Protein AF-A0A1Q6WAI5-F1 (afdb_monomer)

Sequence (548 aa):
MLIIVPPGATAPAGFAQQLATWRQSGEVSSALLLDQNQKNDPGFASLALLEFPSEGFYERWNRDEAPKLGAPLLVKRADVLTHDEVYPRDSNKSVFLVNTYKLLVPPQRYDEFVRGYILPNLLDQKAAHLLLRHTLYLERGPSDEAEAVLVMEYRDSVAFSRRDAVRDAPVRKLLASDQAWKKWDQTQDSIRKGLTRTLAAYIELPAPQLPDLPQYVPEYRVVGGLRILGSELKNAVEQLALGFQKFQPDAKVATSNIPSSEGGIAGLYYHLSDVAPMGDDAKITDMMPFHDSFGYLPTEISVATGGYEKRGSLWAFAVVVSKDNPLNEISVDELERIFGAERSGGWQLANNDYLFTSRYARGPEMSIRKWGQLGLHGKFTDKEIKTFGYSAPGFAIYIERNWFHWSKKWNPNFQEYVEEKQATPDAAGAAVASDHALETIGKDRYAIGLAALMHVKDHPDLKVLAISRHKGEPAVALTPANVANRTYPLIRDAYFYVNKEPGRPLDPRAREFMRFVLSREGQEIIARMGYYYPLPADYLREQLKKLD

Mean predicted aligned error: 6.42 Å

Radius of gyration: 25.38 Å; Cα contacts (8 Å, |Δi|>4): 1166; chains: 1; bounding box: 69×51×72 Å

pLDDT: mean 91.73, std 6.32, range [63.16, 98.69]

Secondary structure (DSSP, 8-state):
-EEEEPTT--PPTTHHHHHHHHHHHTSSSEEEEEEE--SS--S-SEEEEEE-SSHHHHHHHHHHTGGG--SS-EEE-EEEEEEEE-SS--TTT-EEEEEEEEESS-HHHHHHHIIIIIHHHHHHHHHTT-EEEEEEEEE-S-TTT-EEEEEEEESSHHHHHHHHHHHHHHHHHHHHH-HHHHHHHHHHHHHEEEEEEEEEEE-PPPPPP-TTSPPP--SS---EEEEE-SB-TTTHHHHHHHHHHHH-TTEEEEE--BSSSTTHHHHHHTTS-SBEEESSPPPHHHHHHHHHHHSS--EEEEEEEPPSS-TTS-PPEEEEEETTS---EEEHHHHHHHHB--BS-EEEEETTEEEEEGGG-B-GGG---BGGGGT--GGGTT-B-EEEEE--HHHHHHHHHHTSTT---B-TTPEEEB-GGGS-SSHHHHTTBHHHHHHHHHH-TTEEEEEEHHHHTT-TTEEEPEEESSTTSPPB---HHHHHTT-STT--EEEEEE---TTSPPPHHHHHHHHHHTSHHHHHHHHHHSSSBPPPHHHHHHHHHTT-

Solvent-accessible surface area (backbone atoms only — not comparable to full-atom values): 28713 Å² total; per-residue (Å²): 56,38,39,34,25,42,56,92,52,74,75,46,89,61,47,54,54,51,52,29,49,35,40,72,55,42,59,20,60,41,73,48,41,33,35,53,73,60,94,68,77,47,65,33,31,32,41,36,42,40,40,53,71,34,70,71,41,44,54,49,40,57,70,72,46,52,78,68,59,62,68,85,61,48,78,43,53,43,46,77,80,47,73,53,73,56,78,75,74,57,59,87,54,26,37,32,43,39,38,34,27,39,42,65,44,54,68,70,62,46,50,53,45,37,65,60,47,52,46,59,55,54,51,52,36,34,74,68,70,25,40,36,32,40,38,33,34,36,40,70,65,62,63,87,74,25,40,33,40,40,40,35,33,17,54,22,68,67,36,52,72,43,43,62,76,62,44,51,56,59,49,54,48,42,58,72,75,30,73,67,41,36,53,45,68,77,43,43,78,67,43,33,42,84,72,35,64,25,44,26,37,59,50,84,54,59,53,71,88,54,85,83,37,57,71,68,68,90,88,62,90,43,70,45,83,44,34,35,25,19,16,18,59,88,36,41,49,60,52,47,49,58,56,47,34,75,80,31,73,57,38,44,71,46,75,61,69,32,88,49,36,79,64,6,57,52,22,47,69,70,67,68,21,51,34,18,31,21,62,40,73,83,46,70,79,56,40,46,62,35,22,78,73,70,78,37,47,64,44,80,30,68,63,28,31,22,14,56,50,49,87,94,35,41,44,28,64,32,43,34,29,6,62,81,31,88,75,60,60,50,20,49,61,55,48,39,21,44,52,33,41,58,38,79,27,20,48,40,85,52,96,62,40,80,44,80,36,59,88,57,40,37,59,68,89,69,46,46,53,34,38,32,81,77,71,38,64,77,93,33,32,85,32,58,56,44,38,37,33,51,55,50,66,60,53,43,48,47,46,22,51,76,61,40,28,63,35,88,49,52,25,91,70,57,42,66,24,35,52,62,92,76,31,55,101,45,76,72,20,52,70,32,10,40,68,52,52,52,52,50,30,28,76,28,54,51,26,40,33,45,40,62,44,64,58,51,63,80,39,85,44,44,39,72,39,18,33,10,66,44,81,92,49,78,58,31,55,88,42,45,58,30,42,49,72,60,68,24,71,52,60,39,52,28,30,36,33,32,76,43,57,88,98,46,75,36,55,64,59,46,43,45,52,50,48,37,46,71,12,30,65,26,27,30,50,40,37,56,66,58,45,32,28,39,59,52,56,71,59,43,53,57,41,56,58,72,55,98

Foldseek 3Di:
DKKFAAPPGDFDVCNLVVQLVCLQQLLFLDWWKWAFDDDDDARGRIMIDTHHLFPVSVVCCVVPPVVVRDDDIDDFDWDWLDKDFDDDADLQQKKKKKWKKQFLDAPVVVSVLCVLAVVVLQVQLVVVVFWGIWIWIWTPDPNRGIMIMIITITRHPVSVVCSVVSSVVVVVVCCVPPPSNVVSVVCVVNGIDTDRITIIGTDQRAFDDPPLFFAADFPDAAAEEAEEEFACQNVLVVLLVVLLCVVRVRYDYDYPNDNARPCQLVCFLVVVHQKRWHQFDQAPVSQVSVCVSFVAGWQKFFLFWWAPFDDSTQHFKFKKAFPPAPAAADELLLVLLAWFDFDQFAWDCDPRDTDTDSPLGDDRVSHDFFVLVVVDDDPRNGDGAQEEEEVDPRVLRVCCVPRVNVDPGTDPNYHYAHDLVPFDPDPVSVCRHPQNVLVVRLVDNRYIYTDRSNNNSVRPRMDTHFYDNDPPDDGHDSGRNCSLQVVRPRIGGTIMTGDDDPPDARDSNSLSSVSSSLGPSVQSSVVSSSRGHGDDNVSSVVSNVSRD

Structure (mmCIF, N/CA/C/O backbone):
data_AF-A0A1Q6WAI5-F1
#
_entry.id   AF-A0A1Q6WAI5-F1
#
loop_
_atom_site.group_PDB
_atom_site.id
_atom_site.type_symbol
_atom_site.label_atom_id
_atom_site.label_alt_id
_atom_site.label_comp_id
_atom_site.label_asym_id
_atom_site.label_entity_id
_atom_site.label_seq_id
_atom_site.pdbx_PDB_ins_code
_atom_site.Cartn_x
_atom_site.Cartn_y
_atom_site.Cartn_z
_atom_site.occupancy
_atom_site.B_iso_or_equiv
_atom_site.auth_seq_id
_atom_site.auth_comp_id
_atom_site.auth_asym_id
_atom_site.auth_atom_id
_atom_site.pdbx_PDB_model_num
ATOM 1 N N . MET A 1 1 ? 0.316 -5.853 18.739 1.00 91.25 1 MET A N 1
ATOM 2 C CA . MET A 1 1 ? 0.586 -7.063 19.552 1.00 91.25 1 MET A CA 1
ATOM 3 C C . MET A 1 1 ? 2.086 -7.237 19.692 1.00 91.25 1 MET A C 1
ATOM 5 O O . MET A 1 1 ? 2.794 -7.041 18.710 1.00 91.25 1 MET A O 1
ATOM 9 N N . LEU A 1 2 ? 2.556 -7.594 20.884 1.00 93.69 2 LEU A N 1
ATOM 10 C CA . LEU A 1 2 ? 3.959 -7.864 21.191 1.00 93.69 2 LEU A CA 1
ATOM 11 C C . LEU A 1 2 ? 4.091 -9.350 21.545 1.00 93.69 2 LEU A C 1
ATOM 13 O O . LEU A 1 2 ? 3.372 -9.833 22.416 1.00 93.69 2 LEU A O 1
ATOM 17 N N . ILE A 1 3 ? 4.990 -10.070 20.883 1.00 94.38 3 ILE A N 1
ATOM 18 C CA . ILE A 1 3 ? 5.384 -11.429 21.264 1.00 94.38 3 ILE A CA 1
ATOM 19 C C . ILE A 1 3 ? 6.831 -11.349 21.728 1.00 94.38 3 ILE A C 1
ATOM 21 O O . ILE A 1 3 ? 7.729 -11.061 20.935 1.00 94.38 3 ILE A O 1
ATOM 25 N N . ILE A 1 4 ? 7.047 -11.577 23.016 1.00 94.44 4 ILE A N 1
ATOM 26 C CA . ILE A 1 4 ? 8.343 -11.423 23.669 1.00 94.44 4 ILE A CA 1
ATOM 27 C C . ILE A 1 4 ? 8.872 -12.811 24.012 1.00 94.44 4 ILE A C 1
ATOM 29 O O . ILE A 1 4 ? 8.243 -13.552 24.771 1.00 94.44 4 ILE A O 1
ATOM 33 N N . VAL A 1 5 ? 10.046 -13.143 23.481 1.00 94.56 5 VAL A N 1
ATOM 34 C CA . VAL A 1 5 ? 10.869 -14.250 23.973 1.00 94.56 5 VAL A CA 1
ATOM 35 C C . VAL A 1 5 ? 11.687 -13.696 25.146 1.00 94.56 5 VAL A C 1
ATOM 37 O O . VAL A 1 5 ? 12.489 -12.781 24.929 1.00 94.56 5 VAL A O 1
ATOM 40 N N . PRO A 1 6 ? 11.499 -14.187 26.385 1.00 94.25 6 PRO A N 1
ATOM 41 C CA . PRO A 1 6 ? 12.184 -13.645 27.554 1.00 94.25 6 PRO A CA 1
ATOM 42 C C . PRO A 1 6 ? 13.715 -13.722 27.446 1.00 94.25 6 PRO A C 1
ATOM 44 O O . PRO A 1 6 ? 14.243 -14.579 26.732 1.00 94.25 6 PRO A O 1
ATOM 47 N N . PRO A 1 7 ? 14.453 -12.870 28.177 1.00 92.81 7 PRO A N 1
ATOM 48 C CA . PRO A 1 7 ? 15.909 -12.962 28.260 1.00 92.81 7 PRO A CA 1
ATOM 49 C C . PRO A 1 7 ? 16.371 -14.373 28.645 1.00 92.81 7 PRO A C 1
ATOM 51 O O . PRO A 1 7 ? 15.817 -14.994 29.550 1.00 92.81 7 PRO A O 1
ATOM 54 N N . GLY A 1 8 ? 17.385 -14.890 27.947 1.00 88.69 8 GLY A N 1
ATOM 55 C CA . GLY A 1 8 ? 17.926 -16.235 28.178 1.00 88.69 8 GLY A CA 1
ATOM 56 C C . GLY A 1 8 ? 17.095 -17.389 27.600 1.00 88.69 8 GLY A C 1
ATOM 57 O O . GLY A 1 8 ? 17.577 -18.520 27.593 1.00 88.69 8 GLY A O 1
ATOM 58 N N . ALA A 1 9 ? 15.890 -17.134 27.078 1.00 91.69 9 ALA A N 1
ATOM 59 C CA . ALA A 1 9 ? 15.123 -18.123 26.325 1.00 91.69 9 ALA A CA 1
ATOM 60 C C . ALA A 1 9 ? 15.520 -18.127 24.837 1.00 91.69 9 ALA A C 1
ATOM 62 O O . ALA A 1 9 ? 16.126 -17.187 24.327 1.00 91.69 9 ALA A O 1
ATOM 63 N N . THR A 1 10 ? 15.179 -19.208 24.133 1.00 87.75 10 THR A N 1
ATOM 64 C CA . THR A 1 10 ? 15.375 -19.329 22.679 1.00 87.75 10 THR A CA 1
ATOM 65 C C . THR A 1 10 ? 14.034 -19.179 21.975 1.00 87.75 10 THR A C 1
ATOM 67 O O . THR A 1 10 ? 13.027 -19.714 22.444 1.00 87.75 10 THR A O 1
ATOM 70 N N . ALA A 1 11 ? 14.020 -18.460 20.852 1.00 87.25 11 ALA A N 1
ATOM 71 C CA . ALA A 1 11 ? 12.831 -18.357 20.020 1.00 87.25 11 ALA A CA 1
ATOM 72 C C . ALA A 1 11 ? 12.383 -19.748 19.519 1.00 87.25 11 ALA A C 1
ATOM 74 O O . ALA A 1 11 ? 13.224 -20.628 19.309 1.00 87.25 11 ALA A O 1
ATOM 75 N N . PRO A 1 12 ? 11.077 -19.964 19.293 1.00 86.81 12 PRO A N 1
ATOM 76 C CA . PRO A 1 12 ? 10.577 -21.231 18.771 1.00 86.81 12 PRO A CA 1
ATOM 77 C C . PRO A 1 12 ? 11.221 -21.580 17.422 1.00 86.81 12 PRO A C 1
ATOM 79 O O . PRO A 1 12 ? 11.483 -20.704 16.591 1.00 86.81 12 PRO A O 1
ATOM 82 N N . ALA A 1 13 ? 11.446 -22.869 17.165 1.00 85.88 13 ALA A N 1
ATOM 83 C CA . ALA A 1 13 ? 11.938 -23.312 15.864 1.00 85.88 13 ALA A CA 1
ATOM 84 C C . ALA A 1 13 ? 10.957 -22.890 14.757 1.00 85.88 13 ALA A C 1
ATOM 86 O O . ALA A 1 13 ? 9.752 -23.105 14.867 1.00 85.88 13 ALA A O 1
ATOM 87 N N . GLY A 1 14 ? 11.469 -22.267 13.693 1.00 88.00 14 GLY A N 1
ATOM 88 C CA . GLY A 1 14 ? 10.634 -21.768 12.599 1.00 88.00 14 GLY A CA 1
ATOM 89 C C . GLY A 1 14 ? 9.822 -20.508 12.927 1.00 88.00 14 GLY A C 1
ATOM 90 O O . GLY A 1 14 ? 8.975 -20.135 12.120 1.00 88.00 14 GLY A O 1
ATOM 91 N N . PHE A 1 15 ? 10.080 -19.815 14.044 1.00 90.25 15 PHE A N 1
ATOM 92 C CA . PHE A 1 15 ? 9.317 -18.621 14.433 1.00 90.25 15 PHE A CA 1
ATOM 93 C C . PHE A 1 15 ? 9.274 -17.556 13.327 1.00 90.25 15 PHE A C 1
ATOM 95 O O . PHE A 1 15 ? 8.195 -17.122 12.933 1.00 90.25 15 PHE A O 1
ATOM 102 N N . ALA A 1 16 ? 10.419 -17.215 12.725 1.00 91.62 16 ALA A N 1
ATOM 103 C CA . ALA A 1 16 ? 10.467 -16.286 11.592 1.00 91.62 16 ALA A CA 1
ATOM 104 C C . ALA A 1 16 ? 9.641 -16.773 10.381 1.00 91.62 16 ALA A C 1
ATOM 106 O O . ALA A 1 16 ? 8.961 -15.975 9.737 1.00 91.62 16 ALA A O 1
ATOM 107 N N . GLN A 1 17 ? 9.643 -18.081 10.096 1.00 90.62 17 GLN A N 1
ATOM 108 C CA . GLN A 1 17 ? 8.843 -18.674 9.019 1.00 90.62 17 GLN A CA 1
ATOM 109 C C . GLN A 1 17 ? 7.342 -18.573 9.304 1.00 90.62 17 GLN A C 1
ATOM 111 O O . GLN A 1 17 ? 6.557 -18.275 8.401 1.00 90.62 17 GLN A O 1
ATOM 116 N N . GLN A 1 18 ? 6.933 -18.775 10.555 1.00 90.88 18 GLN A N 1
ATOM 117 C CA . GLN A 1 18 ? 5.540 -18.632 10.966 1.00 90.88 18 GLN A CA 1
ATOM 118 C C . GLN A 1 18 ? 5.070 -17.177 10.851 1.00 90.88 18 GLN A C 1
ATOM 120 O O . GLN A 1 18 ? 4.032 -16.919 10.243 1.00 90.88 18 GLN A O 1
ATOM 125 N N . LEU A 1 19 ? 5.873 -16.215 11.324 1.00 91.50 19 LEU A N 1
ATOM 126 C CA . LEU A 1 19 ? 5.584 -14.785 11.159 1.00 91.50 19 LEU A CA 1
ATOM 127 C C . LEU A 1 19 ? 5.467 -14.390 9.681 1.00 91.50 19 LEU A C 1
ATOM 129 O O . LEU A 1 19 ? 4.559 -13.648 9.301 1.00 91.50 19 LEU A O 1
ATOM 133 N N . ALA A 1 20 ? 6.366 -14.903 8.837 1.00 87.94 20 ALA A N 1
ATOM 134 C CA . ALA A 1 20 ? 6.307 -14.692 7.397 1.00 87.94 20 ALA A CA 1
ATOM 135 C C . ALA A 1 20 ? 5.006 -15.245 6.799 1.00 87.94 20 ALA A C 1
ATOM 137 O O . ALA A 1 20 ? 4.359 -14.551 6.018 1.00 87.94 20 ALA A O 1
ATOM 138 N N . THR A 1 21 ? 4.594 -16.444 7.215 1.00 86.50 21 THR A N 1
ATOM 139 C CA . THR A 1 21 ? 3.371 -17.114 6.745 1.00 86.50 21 THR A CA 1
ATOM 140 C C . THR A 1 21 ? 2.116 -16.320 7.110 1.00 86.50 21 THR A C 1
ATOM 142 O O . THR A 1 21 ? 1.260 -16.083 6.254 1.00 86.50 21 THR A O 1
ATOM 145 N N . TRP A 1 22 ? 2.011 -15.831 8.348 1.00 88.25 22 TRP A N 1
ATOM 146 C CA . TRP A 1 22 ? 0.892 -14.975 8.757 1.00 88.25 22 TRP A CA 1
ATOM 147 C C . TRP A 1 22 ? 0.859 -13.659 7.980 1.00 88.25 22 TRP A C 1
ATOM 149 O O . TRP A 1 22 ? -0.207 -13.211 7.565 1.00 88.25 22 TRP A O 1
ATOM 159 N N . ARG A 1 23 ? 2.023 -13.048 7.732 1.00 85.75 23 ARG A N 1
ATOM 160 C CA . ARG A 1 23 ? 2.111 -11.809 6.947 1.00 85.75 23 ARG A CA 1
ATOM 161 C C . A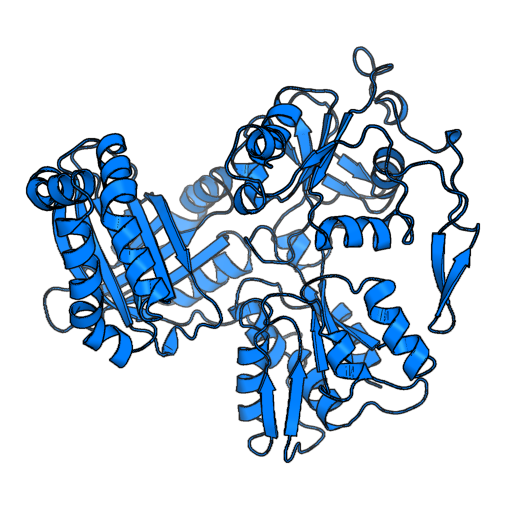RG A 1 23 ? 1.708 -12.032 5.488 1.00 85.75 23 ARG A C 1
ATOM 163 O O . ARG A 1 23 ? 1.032 -11.197 4.901 1.00 85.75 23 ARG A O 1
ATOM 170 N N . GLN A 1 24 ? 2.127 -13.149 4.900 1.00 78.94 24 GLN A N 1
ATOM 171 C CA . GLN A 1 24 ? 1.852 -13.492 3.501 1.00 78.94 24 GLN A CA 1
ATOM 172 C C . GLN A 1 24 ? 0.384 -13.863 3.272 1.00 78.94 24 GLN A C 1
ATOM 174 O O . GLN A 1 24 ? -0.196 -13.457 2.270 1.00 78.94 24 GLN A O 1
ATOM 179 N N . SER A 1 25 ? -0.225 -14.590 4.211 1.00 76.81 25 SER A N 1
ATOM 180 C CA . SER A 1 25 ? -1.660 -14.912 4.179 1.00 76.81 25 SER A CA 1
ATOM 181 C C . SER A 1 25 ? -2.558 -13.711 4.491 1.00 76.81 25 SER A C 1
ATOM 183 O O . SER A 1 25 ? -3.755 -13.758 4.215 1.00 76.81 25 SER A O 1
ATOM 185 N N . GLY A 1 26 ? -1.991 -12.633 5.046 1.00 77.00 26 GLY A N 1
ATOM 186 C CA . GLY A 1 26 ? -2.722 -11.453 5.499 1.00 77.00 26 GLY A CA 1
ATOM 187 C C . GLY A 1 26 ? -3.459 -11.642 6.825 1.00 77.00 26 GLY A C 1
ATOM 188 O O . GLY A 1 26 ? -4.274 -10.797 7.181 1.00 77.00 26 GLY A O 1
ATOM 189 N N . GLU A 1 27 ? -3.169 -12.718 7.565 1.00 83.44 27 GLU A N 1
ATOM 190 C CA . GLU A 1 27 ? -3.637 -12.893 8.947 1.00 83.44 27 GLU A CA 1
ATOM 191 C C . GLU A 1 27 ? -3.106 -11.765 9.849 1.00 83.44 27 GLU A C 1
ATOM 193 O O . GLU A 1 27 ? -3.818 -11.256 10.715 1.00 83.44 27 GLU A O 1
ATOM 198 N N . VAL A 1 28 ? -1.869 -11.322 9.584 1.00 86.50 28 VAL A N 1
ATOM 199 C CA . VAL A 1 28 ? -1.298 -10.086 10.135 1.00 86.50 28 VAL A CA 1
ATOM 200 C C . VAL A 1 28 ? -0.997 -9.105 9.011 1.00 86.50 28 VAL A C 1
ATOM 202 O O . VAL A 1 28 ? -0.489 -9.478 7.952 1.00 86.50 28 VAL A O 1
ATOM 205 N N . SER A 1 29 ? -1.264 -7.829 9.260 1.00 78.75 29 SER A N 1
ATOM 206 C CA . SER A 1 29 ? -0.958 -6.759 8.319 1.00 78.75 29 SER A CA 1
ATOM 207 C C . SER A 1 29 ? 0.545 -6.479 8.318 1.00 78.75 29 SER A C 1
ATOM 209 O O . SER A 1 29 ? 1.162 -6.361 7.263 1.00 78.75 29 SER A O 1
ATOM 211 N N . SER A 1 30 ? 1.191 -6.459 9.483 1.00 84.69 30 SER A N 1
ATOM 212 C CA . SER A 1 30 ? 2.628 -6.206 9.614 1.00 84.69 30 SER A CA 1
ATOM 213 C C . SER A 1 30 ? 3.276 -7.160 10.607 1.00 84.69 30 SER A C 1
ATOM 215 O O . SER A 1 30 ? 2.656 -7.569 11.586 1.00 84.69 30 SER A O 1
ATOM 217 N N . ALA A 1 31 ? 4.543 -7.487 10.352 1.00 91.12 31 ALA A N 1
ATOM 218 C CA . ALA A 1 31 ? 5.383 -8.258 11.255 1.00 91.12 31 ALA A CA 1
ATOM 219 C C . ALA A 1 31 ? 6.813 -7.700 11.228 1.00 91.12 31 ALA A C 1
ATOM 221 O O . ALA A 1 31 ? 7.443 -7.645 10.167 1.00 91.12 31 ALA A O 1
ATOM 222 N N . LEU A 1 32 ? 7.315 -7.291 12.394 1.00 92.81 32 LEU A N 1
ATOM 223 C CA . LEU A 1 32 ? 8.722 -6.961 12.635 1.00 92.81 32 LEU A CA 1
ATOM 224 C C . LEU A 1 32 ? 9.285 -7.980 13.621 1.00 92.81 32 LEU A C 1
ATOM 226 O O . LEU A 1 32 ? 8.682 -8.167 14.671 1.00 92.81 32 LEU A O 1
ATOM 230 N N . LEU A 1 33 ? 10.429 -8.590 13.311 1.00 95.88 33 LEU A N 1
ATOM 231 C CA . LEU A 1 33 ? 11.153 -9.462 14.232 1.00 95.88 33 LEU A CA 1
ATOM 232 C C . LEU A 1 33 ? 12.512 -8.843 14.555 1.00 95.88 33 LEU A C 1
ATOM 234 O O . LEU A 1 33 ? 13.242 -8.438 13.648 1.00 95.88 33 LEU A O 1
ATOM 238 N N . LEU A 1 34 ? 12.820 -8.759 15.844 1.00 97.19 34 LEU A N 1
ATOM 239 C CA . LEU A 1 34 ? 14.056 -8.205 16.377 1.00 97.19 34 LEU A CA 1
ATOM 240 C C . LEU A 1 34 ? 14.713 -9.224 17.303 1.00 97.19 34 LEU A C 1
ATOM 242 O O . LEU A 1 34 ? 14.048 -9.713 18.213 1.00 97.19 34 LEU A O 1
ATOM 246 N N . ASP A 1 35 ? 16.011 -9.457 17.136 1.00 95.75 35 ASP A N 1
ATOM 247 C CA . ASP A 1 35 ? 16.819 -10.205 18.102 1.00 95.75 35 ASP A CA 1
ATOM 248 C C . ASP A 1 35 ? 17.760 -9.252 18.824 1.00 95.75 35 ASP A C 1
ATOM 250 O O . ASP A 1 35 ? 18.369 -8.368 18.214 1.00 95.75 35 ASP A O 1
ATOM 254 N N . GLN A 1 36 ? 17.881 -9.422 20.136 1.00 93.69 36 GLN A N 1
ATOM 255 C CA . GLN A 1 36 ? 18.807 -8.620 20.925 1.00 93.69 36 GLN A CA 1
ATOM 256 C C . GLN A 1 36 ? 20.254 -8.848 20.452 1.00 93.69 36 GLN A C 1
ATOM 258 O O . GLN A 1 36 ? 20.637 -9.964 20.094 1.00 93.69 36 GLN A O 1
ATOM 263 N N . ASN A 1 37 ? 21.075 -7.798 20.470 1.00 86.56 37 ASN A N 1
ATOM 264 C CA . ASN A 1 37 ? 22.492 -7.870 20.095 1.00 86.56 37 ASN A CA 1
ATOM 265 C C . ASN A 1 37 ? 23.432 -7.284 21.165 1.00 86.56 37 ASN A C 1
ATOM 267 O O . ASN A 1 37 ? 24.571 -6.915 20.863 1.00 86.56 37 ASN A O 1
ATOM 271 N N . GLN A 1 38 ? 22.974 -7.198 22.418 1.00 87.94 38 GLN A N 1
ATOM 272 C CA . GLN A 1 38 ? 23.735 -6.645 23.538 1.00 87.94 38 GLN A CA 1
ATOM 273 C C . GLN A 1 38 ? 24.208 -7.718 24.521 1.00 87.94 38 GLN A C 1
ATOM 275 O O . GLN A 1 38 ? 23.610 -8.775 24.678 1.00 87.94 38 GLN A O 1
ATOM 280 N N . LYS A 1 39 ? 25.317 -7.442 25.214 1.00 77.62 39 LYS A N 1
ATOM 281 C CA . LYS A 1 39 ? 25.920 -8.421 26.133 1.00 77.62 39 LYS A CA 1
ATOM 282 C C . LYS A 1 39 ? 25.228 -8.497 27.490 1.00 77.62 39 LYS A C 1
ATOM 284 O O . LYS A 1 39 ? 25.139 -9.581 28.052 1.00 77.62 39 LYS A O 1
ATOM 289 N N . ASN A 1 40 ? 24.775 -7.359 28.011 1.00 83.50 40 ASN A N 1
ATOM 290 C CA . ASN A 1 40 ? 24.313 -7.250 29.391 1.00 83.50 40 ASN A CA 1
ATOM 291 C C . ASN A 1 40 ? 22.846 -6.822 29.428 1.00 83.50 40 ASN A C 1
ATOM 293 O O . ASN A 1 40 ? 22.437 -5.946 28.662 1.00 83.50 40 ASN A O 1
ATOM 297 N N . ASP A 1 41 ? 22.090 -7.454 30.324 1.00 86.88 41 ASP A N 1
ATOM 298 C CA . ASP A 1 41 ? 20.728 -7.095 30.732 1.00 86.88 41 ASP A CA 1
ATOM 299 C C . ASP A 1 41 ? 19.745 -6.783 29.581 1.00 86.88 41 ASP A C 1
ATOM 301 O O 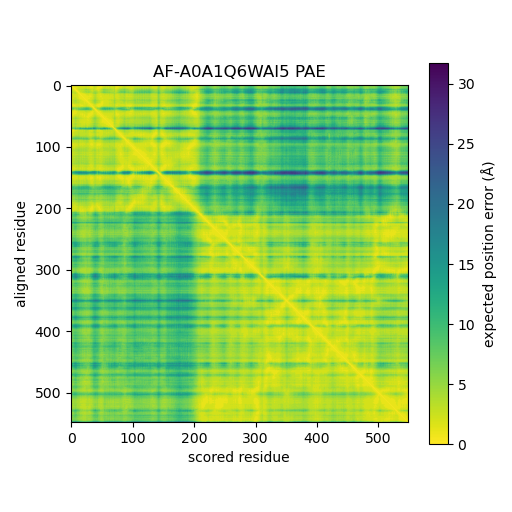. ASP A 1 41 ? 19.071 -5.748 29.612 1.00 86.88 41 ASP A O 1
ATOM 305 N N . PRO A 1 42 ? 19.652 -7.623 28.525 1.00 93.06 42 PRO A N 1
ATOM 306 C CA . PRO A 1 42 ? 18.623 -7.434 27.510 1.00 93.06 42 PRO A CA 1
ATOM 307 C C . PRO A 1 42 ? 17.232 -7.616 28.127 1.00 93.06 42 PRO A C 1
ATOM 309 O O . PRO A 1 42 ? 17.024 -8.490 28.966 1.00 93.06 42 PRO A O 1
ATOM 312 N N . GLY A 1 43 ? 16.267 -6.809 27.689 1.00 93.81 43 GLY A N 1
ATOM 313 C CA . GLY A 1 43 ? 14.864 -6.925 28.099 1.00 93.81 43 GLY A CA 1
ATOM 314 C C . GLY A 1 43 ? 14.111 -8.066 27.409 1.00 93.81 43 GLY A C 1
ATOM 315 O O . GLY A 1 43 ? 13.061 -8.485 27.884 1.00 93.81 43 GLY A O 1
ATOM 316 N N . PHE A 1 44 ? 14.656 -8.599 26.313 1.00 95.44 44 PHE A N 1
ATOM 317 C CA . PHE A 1 44 ? 14.140 -9.759 25.587 1.00 95.44 44 PHE A CA 1
ATOM 318 C C . PHE A 1 44 ? 15.276 -10.488 24.863 1.00 95.44 44 PHE A C 1
ATOM 320 O O . PHE A 1 44 ? 16.303 -9.881 24.578 1.00 95.44 44 PHE A O 1
ATOM 327 N N . ALA A 1 45 ? 15.093 -11.766 24.531 1.00 94.94 45 ALA A N 1
ATOM 328 C CA . ALA A 1 45 ? 15.952 -12.472 23.576 1.00 94.94 45 ALA A CA 1
ATOM 329 C C . ALA A 1 45 ? 15.534 -12.156 22.130 1.00 94.94 45 ALA A C 1
ATOM 331 O O . ALA A 1 45 ? 16.355 -11.703 21.334 1.00 94.94 45 ALA A O 1
ATOM 332 N N . SER A 1 46 ? 14.234 -12.275 21.852 1.00 95.50 46 SER A N 1
ATOM 333 C CA . SER A 1 46 ? 13.601 -11.860 20.596 1.00 95.50 46 SER A CA 1
ATOM 334 C C . SER A 1 46 ? 12.290 -11.124 20.867 1.00 95.50 46 SER A C 1
ATOM 336 O O . SER A 1 46 ? 11.586 -11.417 21.835 1.00 95.50 46 SER A O 1
ATOM 338 N N . LEU A 1 47 ? 11.936 -10.191 19.991 1.00 96.56 47 LEU A N 1
ATOM 339 C CA . LEU A 1 47 ? 10.698 -9.423 20.036 1.00 96.56 47 LEU A CA 1
ATOM 340 C C . LEU A 1 47 ? 10.055 -9.428 18.651 1.00 96.56 47 LEU A C 1
ATOM 342 O O . LEU A 1 47 ? 10.632 -8.902 17.699 1.00 96.56 47 LEU A O 1
ATOM 346 N N . ALA A 1 48 ? 8.845 -9.976 18.551 1.00 96.25 48 ALA A N 1
ATOM 347 C CA . ALA A 1 48 ? 8.008 -9.818 17.372 1.00 96.25 48 ALA A CA 1
ATOM 348 C C . ALA A 1 48 ? 6.896 -8.794 17.625 1.00 96.25 48 ALA A C 1
ATOM 350 O O . ALA A 1 48 ? 6.172 -8.871 18.618 1.00 96.25 48 ALA A O 1
ATOM 351 N N . LEU A 1 49 ? 6.743 -7.844 16.707 1.00 95.62 49 LEU A N 1
ATOM 352 C CA . LEU A 1 49 ? 5.677 -6.845 16.714 1.00 95.62 49 LEU A CA 1
ATOM 353 C C . LEU A 1 49 ? 4.717 -7.170 15.578 1.00 95.62 49 LEU A C 1
ATOM 355 O O . LEU A 1 49 ? 5.116 -7.119 14.412 1.00 95.62 49 LEU A O 1
ATOM 359 N N . LEU A 1 50 ? 3.475 -7.503 15.925 1.00 93.81 50 LEU A N 1
ATOM 360 C CA . LEU A 1 50 ? 2.425 -7.834 14.964 1.00 93.81 50 LEU A CA 1
ATOM 361 C C . LEU A 1 50 ? 1.338 -6.764 14.963 1.00 93.81 50 LEU A C 1
ATOM 363 O O . LEU A 1 50 ? 0.835 -6.369 16.024 1.00 93.81 50 LEU A O 1
ATOM 367 N N . GLU A 1 51 ? 0.951 -6.346 13.766 1.00 89.38 51 GLU A N 1
ATOM 368 C CA . GLU A 1 51 ? -0.227 -5.517 13.521 1.00 89.38 51 GLU A CA 1
ATOM 369 C C . GLU A 1 51 ? -1.299 -6.367 12.848 1.00 89.38 51 GLU A C 1
ATOM 371 O O . GLU A 1 51 ? -0.995 -7.186 11.980 1.00 89.38 51 GLU A O 1
ATOM 376 N N . PHE A 1 52 ? -2.550 -6.182 13.261 1.00 86.06 52 PHE A N 1
ATOM 377 C CA . PHE A 1 52 ? -3.679 -6.938 12.734 1.00 86.06 52 PHE A CA 1
ATOM 378 C C . PHE A 1 52 ? -4.550 -6.064 11.833 1.00 86.06 52 PHE A C 1
ATOM 380 O O . PHE A 1 52 ? -4.681 -4.860 12.094 1.00 86.06 52 PHE A O 1
ATOM 387 N N . PRO A 1 53 ? -5.187 -6.672 10.818 1.00 75.50 53 PRO A N 1
ATOM 388 C CA . PRO A 1 53 ? -6.149 -5.986 9.971 1.00 75.50 53 PRO A CA 1
ATOM 389 C C . PRO A 1 53 ? -7.280 -5.321 10.738 1.00 75.50 53 PRO A C 1
ATOM 391 O O . PRO A 1 53 ? -7.616 -4.175 10.493 1.00 75.50 53 PRO A O 1
ATOM 394 N N . SER A 1 54 ? -7.848 -6.016 11.718 1.00 76.25 54 SER A N 1
ATOM 395 C CA . SER A 1 54 ? -8.891 -5.499 12.601 1.00 76.25 54 SER A CA 1
ATOM 396 C C . SER A 1 54 ? -8.931 -6.311 13.888 1.00 76.25 54 SER A C 1
ATOM 398 O O . SER A 1 54 ? -8.269 -7.349 14.004 1.00 76.25 54 SER A O 1
ATOM 400 N N . GLU A 1 55 ? -9.757 -5.877 14.837 1.00 80.44 55 GLU A N 1
ATOM 401 C CA . GLU A 1 55 ? -9.964 -6.616 16.082 1.00 80.44 55 GLU A CA 1
ATOM 402 C C . GLU A 1 55 ? -10.485 -8.038 15.839 1.00 80.44 55 GLU A C 1
ATOM 404 O O . GLU A 1 55 ? -10.018 -8.980 16.473 1.00 80.44 55 GLU A O 1
ATOM 409 N N . GLY A 1 56 ? -11.345 -8.237 14.835 1.00 82.38 56 GLY A N 1
ATOM 410 C CA . GLY A 1 56 ? -11.823 -9.573 14.477 1.00 82.38 56 GLY A CA 1
ATOM 411 C C . GLY A 1 56 ? -10.723 -10.502 13.943 1.00 82.38 56 GLY A C 1
ATOM 412 O O . GLY A 1 56 ? -10.790 -11.709 14.163 1.00 82.38 56 GLY A O 1
ATOM 413 N N . PHE A 1 57 ? -9.699 -9.978 13.256 1.00 85.06 57 PHE A N 1
ATOM 414 C CA . PHE A 1 57 ? -8.530 -10.781 12.860 1.00 85.06 57 PHE A CA 1
ATOM 415 C C . PHE A 1 57 ? -7.676 -11.141 14.071 1.00 85.06 57 PHE A C 1
ATOM 417 O O . PHE A 1 57 ? -7.290 -12.296 14.219 1.00 85.06 57 PHE A O 1
ATOM 424 N N . TYR A 1 58 ? -7.445 -10.179 14.968 1.00 88.75 58 TYR A N 1
ATOM 425 C CA . TYR A 1 58 ? -6.746 -10.449 16.218 1.00 88.75 58 TYR A CA 1
ATOM 426 C C . TYR A 1 58 ? -7.442 -11.550 17.032 1.00 88.75 58 TYR A C 1
ATOM 428 O O . TYR A 1 58 ? -6.779 -12.479 17.484 1.00 88.75 58 TYR A O 1
ATOM 436 N N . GLU A 1 59 ? -8.764 -11.488 17.196 1.00 88.44 59 GLU A N 1
ATOM 437 C CA . GLU A 1 59 ? -9.520 -12.483 17.965 1.00 88.44 59 GLU A CA 1
ATOM 438 C C . GLU A 1 59 ? -9.423 -13.890 17.367 1.00 88.44 59 GLU A C 1
ATOM 440 O O . GLU A 1 59 ? -9.239 -14.860 18.107 1.00 88.44 59 GLU A O 1
ATOM 445 N N . ARG A 1 60 ? -9.501 -14.012 16.035 1.00 88.94 60 ARG A N 1
ATOM 446 C CA . ARG A 1 60 ? -9.311 -15.298 15.347 1.00 88.94 60 ARG A CA 1
ATOM 447 C C . ARG A 1 60 ? -7.890 -15.818 15.521 1.00 88.94 60 ARG A C 1
ATOM 449 O O . ARG A 1 60 ? -7.730 -16.941 15.988 1.00 88.94 60 ARG A O 1
ATOM 456 N N . TRP A 1 61 ? -6.878 -14.997 15.248 1.00 91.81 61 TRP A N 1
ATOM 457 C CA . TRP A 1 61 ? -5.479 -15.370 15.454 1.00 91.81 61 TRP A CA 1
ATOM 458 C C . TRP A 1 61 ? -5.208 -15.776 16.909 1.00 91.81 61 TRP A C 1
ATOM 460 O O . TRP A 1 61 ? -4.567 -16.790 17.170 1.00 91.81 61 TRP A O 1
ATOM 470 N N . ASN A 1 62 ? -5.738 -15.035 17.881 1.00 90.19 62 ASN A N 1
ATOM 471 C CA . ASN A 1 62 ? -5.546 -15.321 19.301 1.00 90.19 62 ASN A CA 1
ATOM 472 C C . ASN A 1 62 ? -6.190 -16.649 19.724 1.00 90.19 62 ASN A C 1
ATOM 474 O O . ASN A 1 62 ? -5.678 -17.324 20.612 1.00 90.19 62 ASN A O 1
ATOM 478 N N . ARG A 1 63 ? -7.307 -17.026 19.095 1.00 90.81 63 ARG A N 1
ATOM 479 C CA . ARG A 1 63 ? -7.984 -18.305 19.332 1.00 90.81 63 ARG A CA 1
ATOM 480 C C . ARG A 1 63 ? -7.284 -19.468 18.627 1.00 90.81 63 ARG A C 1
ATOM 482 O O . ARG A 1 63 ? -7.116 -20.523 19.231 1.00 90.81 63 ARG A O 1
ATOM 489 N N . ASP A 1 64 ? -6.891 -19.276 17.370 1.00 90.50 64 ASP A N 1
ATOM 490 C CA . ASP A 1 64 ? -6.537 -20.377 16.470 1.00 90.50 64 ASP A CA 1
ATOM 491 C C . ASP A 1 64 ? -5.021 -20.543 16.287 1.00 90.50 64 ASP A C 1
ATOM 493 O O . ASP A 1 64 ? -4.549 -21.657 16.062 1.00 90.50 64 ASP A O 1
ATOM 497 N N . GLU A 1 65 ? -4.246 -19.462 16.375 1.00 89.56 65 GLU A N 1
ATOM 498 C CA . GLU A 1 65 ? -2.819 -19.417 16.029 1.00 89.56 65 GLU A CA 1
ATOM 499 C C . GLU A 1 65 ? -1.913 -19.170 17.239 1.00 89.56 65 GLU A C 1
ATOM 501 O O . GLU A 1 65 ? -0.903 -19.856 17.396 1.00 89.56 65 GLU A O 1
ATOM 506 N N . ALA A 1 66 ? -2.276 -18.248 18.135 1.00 87.31 66 ALA A N 1
ATOM 507 C CA . ALA A 1 66 ? -1.472 -17.935 19.319 1.00 87.31 66 ALA A CA 1
ATOM 508 C C . ALA A 1 66 ? -1.185 -19.157 20.217 1.00 87.31 66 ALA A C 1
ATOM 510 O O . ALA A 1 66 ? -0.036 -19.303 20.634 1.00 87.31 66 ALA A O 1
ATOM 511 N N . PRO A 1 67 ? -2.133 -20.089 20.468 1.00 87.31 67 PRO A N 1
ATOM 512 C CA . PRO A 1 67 ? -1.859 -21.284 21.272 1.00 87.31 67 PRO A CA 1
ATOM 513 C C . PRO A 1 67 ? -0.862 -22.257 20.626 1.00 87.31 67 PRO A C 1
ATOM 515 O O . PRO A 1 67 ? -0.320 -23.123 21.309 1.00 87.31 67 PRO A O 1
ATOM 518 N N . LYS A 1 68 ? -0.623 -22.138 19.311 1.00 86.69 68 LYS A N 1
ATOM 519 C CA . LYS A 1 68 ? 0.340 -22.969 18.571 1.00 86.69 68 LYS A CA 1
ATOM 520 C C . LYS A 1 68 ? 1.778 -22.474 18.725 1.00 86.69 68 LYS A C 1
ATOM 522 O O . LYS A 1 68 ? 2.706 -23.200 18.370 1.00 86.69 68 LYS A O 1
ATOM 527 N N . LEU A 1 69 ? 1.978 -21.254 19.226 1.00 80.75 69 LEU A N 1
ATOM 528 C CA . LEU A 1 69 ? 3.298 -20.720 19.532 1.00 80.75 69 LEU A CA 1
ATOM 529 C C . LEU A 1 69 ? 3.870 -21.467 20.752 1.00 80.75 69 LEU A C 1
ATOM 531 O O . LEU A 1 69 ? 3.599 -21.116 21.896 1.00 80.75 69 LEU A O 1
ATOM 535 N N . GLY A 1 70 ? 4.618 -22.547 20.514 1.00 71.25 70 GLY A N 1
ATOM 536 C CA . GLY A 1 70 ? 5.328 -23.277 21.572 1.00 71.25 70 GLY A CA 1
ATOM 537 C C . GLY A 1 70 ? 6.480 -22.455 22.169 1.00 71.25 70 GLY A C 1
ATOM 538 O O . GLY A 1 70 ? 6.948 -21.530 21.523 1.00 71.25 70 GLY A O 1
ATOM 539 N N . ALA A 1 71 ? 6.983 -22.847 23.350 1.00 65.50 71 ALA A N 1
ATOM 540 C CA . ALA A 1 71 ? 7.992 -22.153 24.186 1.00 65.50 71 ALA A CA 1
ATOM 541 C C . ALA A 1 71 ? 7.412 -21.058 25.121 1.00 65.50 71 ALA A C 1
ATOM 543 O O . ALA A 1 71 ? 6.292 -20.596 24.904 1.00 65.50 71 ALA A O 1
ATOM 544 N N . PRO A 1 72 ? 8.122 -20.660 26.204 1.00 72.38 72 PRO A N 1
ATOM 545 C CA . PRO A 1 72 ? 7.641 -19.609 27.098 1.00 72.38 72 PRO A CA 1
ATOM 546 C C . PRO A 1 72 ? 7.728 -18.254 26.392 1.00 72.38 72 PRO A C 1
ATOM 548 O O . PRO A 1 72 ? 8.781 -17.623 26.349 1.00 72.38 72 PRO A O 1
ATOM 551 N N . LEU A 1 73 ? 6.609 -17.823 25.823 1.00 87.38 73 LEU A N 1
ATOM 552 C CA . LEU A 1 73 ? 6.437 -16.534 25.166 1.00 87.38 73 LEU A CA 1
ATOM 553 C C . LEU A 1 73 ? 5.485 -15.674 25.989 1.00 87.38 73 LEU A C 1
ATOM 555 O O . LEU A 1 73 ? 4.485 -16.169 26.510 1.00 87.38 73 LEU A O 1
ATOM 559 N N . LEU A 1 74 ? 5.759 -14.375 26.064 1.00 89.38 74 LEU A N 1
ATOM 560 C CA . LEU A 1 74 ? 4.789 -13.408 26.568 1.00 89.38 74 LEU A CA 1
ATOM 561 C C . LEU A 1 74 ? 4.089 -12.769 25.373 1.00 89.38 74 LEU A C 1
ATOM 563 O O . LEU A 1 74 ? 4.723 -12.101 24.559 1.00 89.38 74 LEU A O 1
ATOM 567 N N . VAL A 1 75 ? 2.781 -12.986 25.270 1.00 89.62 75 VAL A N 1
ATOM 568 C CA . VAL A 1 75 ? 1.935 -12.398 24.228 1.00 89.62 75 VAL A CA 1
ATOM 569 C C . VAL A 1 75 ? 1.147 -11.253 24.856 1.00 89.62 75 VAL A C 1
ATOM 571 O O . VAL A 1 75 ? 0.314 -11.471 25.734 1.00 89.62 75 VAL A O 1
ATOM 574 N N . LYS A 1 76 ? 1.442 -10.019 24.441 1.00 90.38 76 LYS A N 1
ATOM 575 C CA . LYS A 1 76 ? 0.913 -8.785 25.032 1.00 90.38 76 LYS A CA 1
ATOM 576 C C . LYS A 1 76 ? 0.178 -7.950 23.995 1.00 90.38 76 LYS A C 1
ATOM 578 O O . LYS A 1 76 ? 0.764 -7.429 23.041 1.00 90.38 76 LYS A O 1
ATOM 583 N N . ARG A 1 77 ? -1.132 -7.800 24.176 1.00 91.50 77 ARG A N 1
ATOM 584 C CA . ARG A 1 77 ? -1.936 -6.896 23.346 1.00 91.50 77 ARG A CA 1
ATOM 585 C C . ARG A 1 77 ? -1.565 -5.457 23.690 1.00 91.50 77 ARG A C 1
ATOM 587 O O . ARG A 1 77 ? -1.420 -5.134 24.861 1.00 91.50 77 ARG A O 1
ATOM 594 N N . ALA A 1 78 ? -1.412 -4.610 22.679 1.00 92.81 78 ALA A N 1
ATOM 595 C CA . ALA A 1 78 ? -0.986 -3.232 22.871 1.00 92.81 78 ALA A CA 1
ATOM 596 C C . ALA A 1 78 ? -1.571 -2.316 21.796 1.00 92.81 78 ALA A C 1
ATOM 598 O O . ALA A 1 78 ? -1.712 -2.745 20.645 1.00 92.81 78 ALA A O 1
ATOM 599 N N . ASP A 1 79 ? -1.853 -1.079 22.188 1.00 91.25 79 ASP A N 1
ATOM 600 C CA . ASP A 1 79 ? -2.259 0.026 21.323 1.00 91.25 79 ASP A CA 1
ATOM 601 C C . ASP A 1 79 ? -1.043 0.831 20.870 1.00 91.25 79 ASP A C 1
ATOM 603 O O . ASP A 1 79 ? -0.039 0.907 21.576 1.00 91.25 79 ASP A O 1
ATOM 607 N N . VAL A 1 80 ? -1.119 1.440 19.689 1.00 91.88 80 VAL A N 1
ATOM 608 C CA . VAL A 1 80 ? -0.077 2.344 19.187 1.00 91.88 80 VAL A CA 1
ATOM 609 C C . VAL A 1 80 ? -0.433 3.770 19.595 1.00 91.88 80 VAL A C 1
ATOM 611 O O . VAL A 1 80 ? -1.443 4.299 19.144 1.00 91.88 80 VAL A O 1
ATOM 614 N N . LEU A 1 81 ? 0.407 4.405 20.415 1.00 93.56 81 LEU A N 1
ATOM 615 C CA . LEU A 1 81 ? 0.225 5.809 20.815 1.00 93.56 81 LEU A CA 1
ATOM 616 C C . LEU A 1 81 ? 0.803 6.779 19.780 1.00 93.56 81 LEU A C 1
ATOM 618 O O . LEU A 1 81 ? 0.252 7.846 19.525 1.00 93.56 81 LEU A O 1
ATOM 622 N N . THR A 1 82 ? 1.929 6.409 19.167 1.00 94.06 82 THR A N 1
ATOM 623 C CA . THR A 1 82 ? 2.520 7.157 18.053 1.00 94.06 82 THR A CA 1
ATOM 624 C C . THR A 1 82 ? 3.359 6.245 17.167 1.00 94.06 82 THR A C 1
ATOM 626 O O . THR A 1 82 ? 4.015 5.317 17.649 1.00 94.06 82 THR A O 1
ATOM 629 N N . HIS A 1 83 ? 3.356 6.530 15.868 1.00 91.94 83 HIS A N 1
ATOM 630 C CA . HIS A 1 83 ? 4.148 5.842 14.859 1.00 91.94 83 HIS A CA 1
ATOM 631 C C . HIS A 1 83 ? 4.516 6.811 13.740 1.00 91.94 83 HIS A C 1
ATOM 633 O O . HIS A 1 83 ? 3.667 7.561 13.253 1.00 91.94 83 HIS A O 1
ATOM 639 N N . ASP A 1 84 ? 5.760 6.734 13.286 1.00 89.12 84 ASP A N 1
ATOM 640 C CA . ASP A 1 84 ? 6.197 7.401 12.069 1.00 89.12 84 ASP A CA 1
ATOM 641 C C . ASP A 1 84 ? 7.390 6.660 11.464 1.00 89.12 84 ASP A C 1
ATOM 643 O O . ASP A 1 84 ? 8.171 6.027 12.183 1.00 89.12 84 ASP A O 1
ATOM 647 N N . GLU A 1 85 ? 7.555 6.769 10.151 1.00 87.50 85 GLU A N 1
ATOM 648 C CA . GLU A 1 85 ? 8.648 6.146 9.412 1.00 87.50 85 GLU A CA 1
ATOM 649 C C . GLU A 1 85 ? 9.051 6.944 8.161 1.00 87.50 85 GLU A C 1
ATOM 651 O O . GLU A 1 85 ? 8.365 7.881 7.740 1.00 87.50 85 GLU A O 1
ATOM 656 N N . VAL A 1 86 ? 10.218 6.622 7.602 1.00 82.69 86 VAL A N 1
ATOM 657 C CA . VAL A 1 86 ? 10.804 7.246 6.408 1.00 82.69 86 VAL A CA 1
ATOM 658 C C . VAL A 1 86 ? 11.277 6.163 5.445 1.00 82.69 86 VAL A C 1
ATOM 660 O O . VAL A 1 86 ? 11.805 5.133 5.866 1.00 82.69 86 VAL A O 1
ATOM 663 N N . TYR A 1 87 ? 11.110 6.434 4.152 1.00 71.44 87 TYR A N 1
ATOM 664 C CA . TYR A 1 87 ? 11.603 5.616 3.049 1.00 71.44 87 TYR A CA 1
ATOM 665 C C . TYR A 1 87 ? 12.519 6.444 2.128 1.00 71.44 87 TYR A C 1
ATOM 667 O O . TYR A 1 87 ? 12.380 7.673 2.106 1.00 71.44 87 TYR A O 1
ATOM 675 N N . PRO A 1 88 ? 13.451 5.799 1.398 1.00 70.19 88 PRO A N 1
ATOM 676 C CA . PRO A 1 88 ? 13.794 4.372 1.467 1.00 70.19 88 PRO A CA 1
ATOM 677 C C . PRO A 1 88 ? 14.529 4.004 2.772 1.00 70.19 88 PRO A C 1
ATOM 679 O O . PRO A 1 88 ? 15.170 4.849 3.397 1.00 70.19 88 PRO A O 1
ATOM 682 N N . ARG A 1 89 ? 14.437 2.735 3.204 1.00 80.75 89 ARG A N 1
ATOM 683 C CA . ARG A 1 89 ? 15.135 2.221 4.400 1.00 80.75 89 ARG A CA 1
ATOM 684 C C . ARG A 1 89 ? 15.657 0.802 4.212 1.00 80.75 89 ARG A C 1
ATOM 686 O O . ARG A 1 89 ? 15.008 -0.023 3.578 1.00 80.75 89 ARG A O 1
ATOM 693 N N . ASP A 1 90 ? 16.805 0.517 4.816 1.00 83.88 90 ASP A N 1
ATOM 694 C CA . ASP A 1 90 ? 17.430 -0.806 4.839 1.00 83.88 90 ASP A CA 1
ATOM 695 C C . ASP A 1 90 ? 17.611 -1.249 6.297 1.00 83.88 90 ASP A C 1
ATOM 697 O O . ASP A 1 90 ? 18.583 -0.886 6.970 1.00 83.88 90 ASP A O 1
ATOM 701 N N . SER A 1 91 ? 16.642 -2.013 6.809 1.00 88.56 91 SER A N 1
ATOM 702 C CA . SER A 1 91 ? 16.645 -2.466 8.205 1.00 88.56 91 SER A CA 1
ATOM 703 C C . SER A 1 91 ? 17.816 -3.390 8.533 1.00 88.56 91 SER A C 1
ATOM 705 O O . SER A 1 91 ? 18.202 -3.463 9.696 1.00 88.56 91 SER A O 1
ATOM 707 N N . ASN A 1 92 ? 18.437 -4.032 7.535 1.00 88.62 92 ASN A N 1
ATOM 708 C CA . ASN A 1 92 ? 19.617 -4.876 7.749 1.00 88.62 92 ASN A CA 1
ATOM 709 C C . ASN A 1 92 ? 20.859 -4.066 8.154 1.00 88.62 92 ASN A C 1
ATOM 711 O O . ASN A 1 92 ? 21.794 -4.614 8.735 1.00 88.62 92 ASN A O 1
ATOM 715 N N . LYS A 1 93 ? 20.881 -2.758 7.866 1.00 90.69 93 LYS A N 1
ATOM 716 C CA . LYS A 1 93 ? 21.943 -1.832 8.300 1.00 90.69 93 LYS A CA 1
ATOM 717 C C . LYS A 1 93 ? 21.582 -1.056 9.561 1.00 90.69 93 LYS A C 1
ATOM 719 O O . LYS A 1 93 ? 22.450 -0.408 10.143 1.00 90.69 93 LYS A O 1
ATOM 724 N N . SER A 1 94 ? 20.315 -1.102 9.957 1.00 95.00 94 SER A N 1
ATOM 725 C CA . SER A 1 94 ? 19.777 -0.277 11.028 1.00 95.00 94 SER A CA 1
ATOM 726 C C . SER A 1 94 ? 20.161 -0.801 12.410 1.00 95.00 94 SER A C 1
ATOM 728 O O . SER A 1 94 ? 20.437 -1.984 12.605 1.00 95.00 94 SER A O 1
ATOM 730 N N . VAL A 1 95 ? 20.145 0.095 13.396 1.00 96.19 95 VAL A N 1
ATOM 731 C CA . VAL A 1 95 ? 20.261 -0.260 14.816 1.00 96.19 95 VAL A CA 1
ATOM 732 C C . VAL A 1 95 ? 18.913 -0.027 15.476 1.00 96.19 95 VAL A C 1
ATOM 734 O O . VAL A 1 95 ? 18.417 1.103 15.481 1.00 96.19 95 VAL A O 1
ATOM 737 N N . PHE A 1 96 ? 18.335 -1.074 16.063 1.00 97.44 96 PHE A N 1
ATOM 738 C CA . PHE A 1 96 ? 17.105 -0.944 16.831 1.00 97.44 96 PHE A CA 1
ATOM 739 C C . PHE A 1 96 ? 17.421 -0.674 18.296 1.00 97.44 96 PHE A C 1
ATOM 741 O O . PHE A 1 96 ? 18.283 -1.315 18.895 1.00 97.44 96 PHE A O 1
ATOM 748 N N . LEU A 1 97 ? 16.694 0.276 18.873 1.00 96.62 97 LEU A N 1
ATOM 749 C CA . LEU A 1 97 ? 16.686 0.561 20.298 1.00 96.62 97 LEU A CA 1
ATOM 750 C C . LEU A 1 97 ? 15.259 0.398 20.813 1.00 96.62 97 LEU A C 1
ATOM 752 O O . LEU A 1 97 ? 14.360 1.131 20.400 1.00 96.62 97 LEU A O 1
ATOM 756 N N . VAL A 1 98 ? 15.069 -0.547 21.727 1.00 97.69 98 VAL A N 1
ATOM 757 C CA . VAL A 1 98 ? 13.783 -0.832 22.358 1.00 97.69 98 VAL A CA 1
ATOM 758 C C . VAL A 1 98 ? 13.865 -0.485 23.835 1.00 97.69 98 VAL A C 1
ATOM 760 O O . VAL A 1 98 ? 14.650 -1.080 24.575 1.00 97.69 98 VAL A O 1
ATOM 763 N N . ASN A 1 99 ? 13.050 0.472 24.267 1.00 97.12 99 ASN A N 1
ATOM 764 C CA . ASN A 1 99 ? 12.946 0.857 25.669 1.00 97.12 99 ASN A CA 1
ATOM 765 C C . ASN A 1 99 ? 11.584 0.441 26.222 1.00 97.12 99 ASN A C 1
ATOM 767 O O . ASN A 1 99 ? 10.563 0.741 25.602 1.00 97.12 99 ASN A O 1
ATOM 771 N N . THR A 1 100 ? 11.564 -0.173 27.403 1.00 96.06 100 THR A N 1
ATOM 772 C CA . THR A 1 100 ? 10.321 -0.503 28.112 1.00 96.06 100 THR A CA 1
ATOM 773 C C . THR A 1 100 ? 10.156 0.361 29.358 1.00 96.06 100 THR A C 1
ATOM 775 O O . THR A 1 100 ? 11.131 0.719 30.030 1.00 96.06 100 THR A O 1
ATOM 778 N N . TYR A 1 101 ? 8.914 0.732 29.654 1.00 95.50 101 TYR A N 1
ATOM 779 C CA . TYR A 1 101 ? 8.564 1.641 30.737 1.00 95.50 101 TYR A CA 1
ATOM 780 C C . TYR A 1 101 ? 7.348 1.129 31.494 1.00 95.50 101 TYR A C 1
ATOM 782 O O . TYR A 1 101 ? 6.348 0.782 30.876 1.00 95.50 101 TYR A O 1
ATOM 790 N N . LYS A 1 102 ? 7.392 1.189 32.824 1.00 93.94 102 LYS A N 1
ATOM 791 C CA . LYS A 1 102 ? 6.202 1.042 33.662 1.00 93.94 102 LYS A CA 1
ATOM 792 C C . LYS A 1 102 ? 5.495 2.389 33.782 1.00 93.94 102 LYS A C 1
ATOM 794 O O . LYS A 1 102 ? 6.153 3.390 34.080 1.00 93.94 102 LYS A O 1
ATOM 799 N N . LEU A 1 103 ? 4.181 2.421 33.583 1.00 92.94 103 LEU A N 1
ATOM 800 C CA . LEU A 1 103 ? 3.380 3.619 33.833 1.00 92.94 103 LEU A CA 1
ATOM 801 C C . LEU A 1 103 ? 3.206 3.855 35.340 1.00 92.94 103 LEU A C 1
ATOM 803 O O . LEU A 1 103 ? 3.033 2.919 36.119 1.00 92.94 103 LEU A O 1
ATOM 807 N N . LEU A 1 104 ? 3.257 5.125 35.743 1.00 92.94 104 LEU A N 1
ATOM 808 C CA . LEU A 1 104 ? 2.947 5.587 37.105 1.00 92.94 104 LEU A CA 1
ATOM 809 C C . LEU A 1 104 ? 1.687 6.467 37.137 1.00 92.94 104 LEU A C 1
ATOM 811 O O . LEU A 1 104 ? 1.261 6.919 38.197 1.00 92.94 104 LEU A O 1
ATOM 815 N N . VAL A 1 105 ? 1.095 6.709 35.966 1.00 91.81 105 VAL A N 1
ATOM 816 C CA . VAL A 1 105 ? -0.115 7.507 35.756 1.00 91.81 105 VAL A CA 1
ATOM 817 C C . VAL A 1 105 ? -1.089 6.748 34.850 1.00 91.81 105 VAL A C 1
ATOM 819 O O . VAL A 1 105 ? -0.666 5.840 34.132 1.00 91.81 105 VAL A O 1
ATOM 822 N N . PRO A 1 106 ? -2.379 7.129 34.824 1.00 91.44 106 PRO A N 1
ATOM 823 C CA . PRO A 1 106 ? -3.344 6.535 33.906 1.00 91.44 106 PRO A CA 1
ATOM 824 C C . PRO A 1 106 ? -2.946 6.684 32.422 1.00 91.44 106 PRO A C 1
ATOM 826 O O . PRO A 1 106 ? -2.337 7.698 32.058 1.00 91.44 106 PRO A O 1
ATOM 829 N N . PRO A 1 107 ? -3.351 5.742 31.545 1.00 90.81 107 PRO A N 1
ATOM 830 C CA . PRO A 1 107 ? -3.063 5.759 30.107 1.00 90.81 107 PRO A CA 1
ATOM 831 C C . PRO A 1 107 ? -3.320 7.093 29.399 1.00 90.81 107 PRO A C 1
ATOM 833 O O . PRO A 1 107 ? -2.498 7.531 28.601 1.00 90.81 107 PRO A O 1
ATOM 836 N N . GLN A 1 108 ? -4.421 7.777 29.723 1.00 90.56 108 GLN A N 1
ATOM 837 C CA . GLN A 1 108 ? -4.787 9.054 29.100 1.00 90.56 108 GLN A CA 1
ATOM 838 C C . GLN A 1 108 ? -3.748 10.140 29.401 1.00 90.56 108 GLN A C 1
ATOM 840 O O . GLN A 1 108 ? -3.311 10.863 28.510 1.00 90.56 108 GLN A O 1
ATOM 845 N N . ARG A 1 109 ? -3.284 10.209 30.655 1.00 93.00 109 ARG A N 1
ATOM 846 C CA 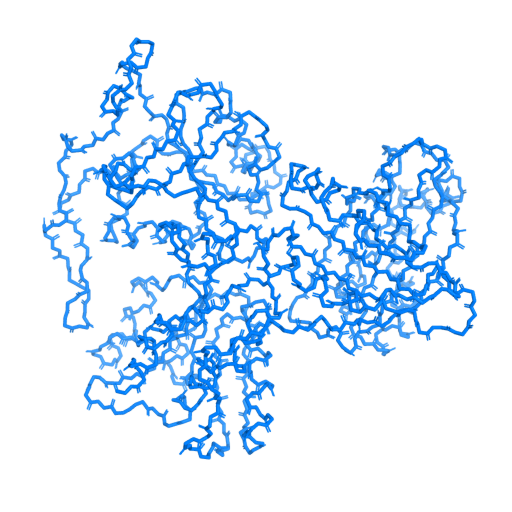. ARG A 1 109 ? -2.239 11.154 31.061 1.00 93.00 109 ARG A CA 1
ATOM 847 C C . ARG A 1 109 ? -0.889 10.801 30.439 1.00 93.00 109 ARG A C 1
ATOM 849 O O . ARG A 1 109 ? -0.089 11.693 30.158 1.00 93.00 109 ARG A O 1
ATOM 856 N N . TYR A 1 110 ? -0.632 9.512 30.227 1.00 94.00 110 TYR A N 1
ATOM 857 C CA . TYR A 1 110 ? 0.553 9.065 29.509 1.00 94.00 110 TYR A CA 1
ATOM 858 C C . TYR A 1 110 ? 0.504 9.473 28.029 1.00 94.00 110 TYR A C 1
ATOM 860 O O . TYR A 1 110 ? 1.502 9.977 27.529 1.00 94.00 110 TYR A O 1
ATOM 868 N N . ASP A 1 111 ? -0.640 9.358 27.348 1.00 93.44 111 ASP A N 1
ATOM 869 C CA . ASP A 1 111 ? -0.793 9.811 25.955 1.00 93.44 111 ASP A CA 1
ATOM 870 C C . ASP A 1 111 ? -0.542 11.324 25.804 1.00 93.44 111 ASP A C 1
ATOM 872 O O . ASP A 1 111 ? 0.196 11.750 24.915 1.00 93.44 111 ASP A O 1
ATOM 876 N N . GLU A 1 112 ? -1.046 12.145 26.731 1.00 94.88 112 GLU A N 1
ATOM 877 C CA . GLU A 1 112 ? -0.728 13.582 26.777 1.00 94.88 112 GLU A CA 1
ATOM 878 C C . GLU A 1 112 ? 0.784 13.838 26.893 1.00 94.88 112 GLU A C 1
ATOM 880 O O . GLU A 1 112 ? 1.332 14.691 26.190 1.00 94.88 112 GLU A O 1
ATOM 885 N N . PHE A 1 113 ? 1.475 13.080 27.753 1.00 95.44 113 PHE A N 1
ATOM 886 C CA . PHE A 1 113 ? 2.932 13.145 27.890 1.00 95.44 113 PHE A CA 1
ATOM 887 C C . PHE A 1 113 ? 3.648 12.697 26.610 1.00 95.44 113 PHE A C 1
ATOM 889 O O . PHE A 1 113 ? 4.630 13.314 26.196 1.00 95.44 113 PHE A O 1
ATOM 896 N N . VAL A 1 114 ? 3.154 11.660 25.934 1.00 96.19 114 VAL A N 1
ATOM 897 C CA . VAL A 1 114 ? 3.704 11.205 24.652 1.00 96.19 114 VAL A CA 1
ATOM 898 C C . VAL A 1 114 ? 3.625 12.318 23.615 1.00 96.19 114 VAL A C 1
ATOM 900 O O . VAL A 1 114 ? 4.650 12.653 23.018 1.00 96.19 114 VAL A O 1
ATOM 903 N N . ARG A 1 115 ? 2.449 12.926 23.435 1.00 94.12 115 ARG A N 1
ATOM 904 C CA . ARG A 1 115 ? 2.233 14.004 22.456 1.00 94.12 115 ARG A CA 1
ATOM 905 C C . ARG A 1 115 ? 3.018 15.266 22.799 1.00 94.12 115 ARG A C 1
ATOM 907 O O . ARG A 1 115 ? 3.579 15.892 21.906 1.00 94.12 115 ARG A O 1
ATOM 914 N N . GLY A 1 116 ? 3.064 15.630 24.079 1.00 92.06 116 GLY A N 1
ATOM 915 C CA . GLY A 1 116 ? 3.685 16.868 24.545 1.00 92.06 116 GLY A CA 1
ATOM 916 C C . GLY A 1 116 ? 5.200 16.805 24.738 1.00 92.06 116 GLY A C 1
ATOM 917 O O . GLY A 1 116 ? 5.845 17.848 24.700 1.00 92.06 116 GLY A O 1
ATOM 918 N N . TYR A 1 117 ? 5.779 15.620 24.957 1.00 93.50 117 TYR A N 1
ATOM 919 C CA . TYR A 1 117 ? 7.189 15.480 25.339 1.00 93.50 117 TYR A CA 1
ATOM 920 C C . TYR A 1 117 ? 7.969 14.485 24.476 1.00 93.50 117 TYR A C 1
ATOM 922 O O . TYR A 1 117 ? 8.994 14.858 23.899 1.00 93.50 117 TYR A O 1
ATOM 930 N N . ILE A 1 118 ? 7.493 13.238 24.353 1.00 93.88 118 ILE A N 1
ATOM 931 C CA . ILE A 1 118 ? 8.234 12.177 23.647 1.00 93.88 118 ILE A CA 1
ATOM 932 C C . ILE A 1 118 ? 8.246 12.422 22.134 1.00 93.88 118 ILE A C 1
ATOM 934 O O . ILE A 1 118 ? 9.311 12.399 21.517 1.00 93.88 118 ILE A O 1
ATOM 938 N N . LEU A 1 119 ? 7.076 12.646 21.532 1.00 92.81 119 LEU A N 1
ATOM 939 C CA . LEU A 1 119 ? 6.924 12.751 20.083 1.00 92.81 119 LEU A CA 1
ATOM 940 C C . LEU A 1 119 ? 7.751 13.899 19.475 1.00 92.81 119 LEU A C 1
ATOM 942 O O . LEU A 1 119 ? 8.483 13.620 18.524 1.00 92.81 119 LEU A O 1
ATOM 946 N N . PRO A 1 120 ? 7.752 15.135 20.021 1.00 89.62 120 PRO A N 1
ATOM 947 C CA . PRO A 1 120 ? 8.613 16.206 19.512 1.00 89.62 120 PRO A CA 1
ATOM 948 C C . PRO A 1 120 ? 10.093 15.802 19.422 1.00 89.62 120 PRO A C 1
ATOM 950 O O . PRO A 1 120 ? 10.743 16.044 18.409 1.00 89.62 120 PRO A O 1
ATOM 953 N N . ASN A 1 121 ? 10.607 15.083 20.426 1.00 87.62 121 ASN A N 1
ATOM 954 C CA . ASN A 1 121 ? 11.996 14.621 20.440 1.00 87.62 121 ASN A CA 1
ATOM 955 C C . ASN A 1 121 ? 12.297 13.597 19.329 1.00 87.62 121 ASN A C 1
ATOM 957 O O . ASN A 1 121 ? 13.367 13.622 18.717 1.00 87.62 121 ASN A O 1
ATOM 961 N N . LEU A 1 122 ? 11.358 12.686 19.065 1.00 91.75 122 LEU A N 1
ATOM 962 C CA . LEU A 1 122 ? 11.489 11.698 17.991 1.00 91.75 122 LEU A CA 1
ATOM 963 C C . LEU A 1 122 ? 11.440 12.371 16.613 1.00 91.75 122 LEU A C 1
ATOM 965 O O . LEU A 1 122 ? 12.225 12.014 15.731 1.00 91.75 122 LEU A O 1
ATOM 969 N N . LEU A 1 123 ? 10.567 13.369 16.444 1.00 89.44 123 LEU A N 1
ATOM 970 C CA . LEU A 1 123 ? 10.463 14.149 15.210 1.00 89.44 123 LEU A CA 1
ATOM 971 C C . LEU A 1 123 ? 11.739 14.952 14.929 1.00 89.44 123 LEU A C 1
ATOM 973 O O . LEU A 1 123 ? 12.189 14.970 13.785 1.00 89.44 123 LEU A O 1
ATOM 977 N N . ASP A 1 124 ? 12.385 15.521 15.949 1.00 87.12 124 ASP A N 1
ATOM 978 C CA . ASP A 1 124 ? 13.673 16.213 15.791 1.00 87.12 124 ASP A CA 1
ATOM 979 C C . ASP A 1 124 ? 14.789 15.265 15.318 1.00 87.12 124 ASP A C 1
ATOM 981 O O . ASP A 1 124 ? 15.566 15.590 14.415 1.00 87.12 124 ASP A O 1
ATOM 985 N N . GLN A 1 125 ? 14.860 14.053 15.880 1.00 89.81 125 GLN A N 1
ATOM 986 C CA . GLN A 1 125 ? 15.834 13.041 15.448 1.00 89.81 125 GLN A CA 1
ATOM 987 C C . GLN A 1 125 ? 15.577 12.557 14.014 1.00 89.81 125 GLN A C 1
ATOM 989 O O . GLN A 1 125 ? 16.525 12.266 13.274 1.00 89.81 125 GLN A O 1
ATOM 994 N N . LYS A 1 126 ? 14.304 12.481 13.612 1.00 90.38 126 LYS A N 1
ATOM 995 C CA . LYS A 1 126 ? 13.897 12.182 12.235 1.00 90.38 126 LYS A CA 1
ATOM 996 C C . LYS A 1 126 ? 14.274 13.323 11.285 1.00 90.38 126 LYS A C 1
ATOM 998 O O . LYS A 1 126 ? 14.861 13.056 10.239 1.00 90.38 126 LYS A O 1
ATOM 1003 N N . ALA A 1 127 ? 14.024 14.578 11.660 1.00 87.75 127 ALA A N 1
ATOM 1004 C CA . ALA A 1 127 ? 14.414 15.758 10.882 1.00 87.75 127 ALA A CA 1
ATOM 1005 C C . ALA A 1 127 ? 15.938 15.862 10.69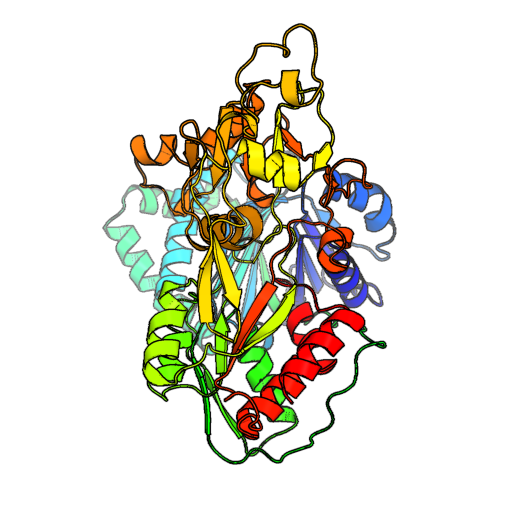5 1.00 87.75 127 ALA A C 1
ATOM 1007 O O . ALA A 1 127 ? 16.411 16.334 9.666 1.00 87.75 127 ALA A O 1
ATOM 1008 N N . ALA A 1 128 ? 16.719 15.353 11.651 1.00 88.25 128 ALA A N 1
ATOM 1009 C CA . ALA A 1 128 ? 18.170 15.231 11.535 1.00 88.25 128 ALA A CA 1
ATOM 1010 C C . ALA A 1 128 ? 18.645 14.000 10.729 1.00 88.25 128 ALA A C 1
ATOM 1012 O O . ALA A 1 128 ? 19.846 13.717 10.683 1.00 88.25 128 ALA A O 1
ATOM 1013 N N . HIS A 1 129 ? 17.725 13.252 10.111 1.00 88.81 129 HIS A N 1
ATOM 1014 C CA . HIS A 1 129 ? 17.986 12.042 9.326 1.00 88.81 129 HIS A CA 1
ATOM 1015 C C . HIS A 1 129 ? 18.738 10.944 10.096 1.00 88.81 129 HIS A C 1
ATOM 1017 O O . HIS A 1 129 ? 19.521 10.198 9.504 1.00 88.81 129 HIS A O 1
ATOM 1023 N N . LEU A 1 130 ? 18.539 10.847 11.414 1.00 91.69 130 LEU A N 1
ATOM 1024 C CA . LEU A 1 130 ? 19.127 9.781 12.232 1.00 91.69 130 LEU A CA 1
ATOM 1025 C C . LEU A 1 130 ? 18.151 8.628 12.454 1.00 91.69 130 LEU A C 1
ATOM 1027 O O . LEU A 1 130 ? 18.527 7.460 12.335 1.00 91.69 130 LEU A O 1
ATOM 1031 N N . LEU A 1 131 ? 16.914 8.977 12.802 1.00 93.88 131 LEU A N 1
ATOM 1032 C CA . LEU A 1 131 ? 15.846 8.046 13.133 1.00 93.88 131 LEU A CA 1
ATOM 1033 C C . LEU A 1 131 ? 14.987 7.800 11.889 1.00 93.88 131 LEU A C 1
ATOM 1035 O O . LEU A 1 131 ? 14.396 8.737 11.353 1.00 93.88 131 LEU A O 1
ATOM 1039 N N . LEU A 1 132 ? 14.932 6.550 11.429 1.00 93.44 132 LEU A N 1
ATOM 1040 C CA . LEU A 1 132 ? 14.138 6.151 10.265 1.00 93.44 132 LEU A CA 1
ATOM 1041 C C . LEU A 1 132 ? 12.707 5.794 10.639 1.00 93.44 132 LEU A C 1
ATOM 1043 O O . LEU A 1 132 ? 11.801 6.085 9.870 1.00 93.44 132 LEU A O 1
ATOM 1047 N N . ARG A 1 133 ? 12.502 5.166 11.800 1.00 93.75 133 ARG A N 1
ATOM 1048 C CA . ARG A 1 133 ? 11.183 4.750 12.284 1.00 93.75 133 ARG A CA 1
ATOM 1049 C C . ARG A 1 133 ? 11.106 4.844 13.799 1.00 93.75 133 ARG A C 1
ATOM 1051 O O . ARG A 1 133 ? 12.081 4.569 14.499 1.00 93.75 133 ARG A O 1
ATOM 1058 N N . HIS A 1 134 ? 9.920 5.162 14.303 1.00 95.94 134 HIS A N 1
ATOM 1059 C CA . HIS A 1 134 ? 9.568 4.928 15.695 1.00 95.94 134 HIS A CA 1
ATOM 1060 C C . HIS A 1 134 ? 8.170 4.333 15.827 1.00 95.94 134 HIS A C 1
ATOM 1062 O O . HIS A 1 134 ? 7.293 4.541 14.990 1.00 95.94 134 HIS A O 1
ATOM 1068 N N . THR A 1 135 ? 7.941 3.574 16.890 1.00 96.88 135 THR A N 1
ATOM 1069 C CA . THR A 1 135 ? 6.599 3.155 17.299 1.00 96.88 135 THR A CA 1
ATOM 1070 C C . THR A 1 135 ? 6.559 3.030 18.811 1.00 96.88 135 THR A C 1
ATOM 1072 O O . THR A 1 135 ? 7.398 2.340 19.390 1.00 96.88 135 THR A O 1
ATOM 1075 N N . LEU A 1 136 ? 5.610 3.710 19.449 1.00 97.56 136 LEU A N 1
ATOM 1076 C CA . LEU A 1 136 ? 5.354 3.584 20.877 1.00 97.56 136 LEU A CA 1
ATOM 1077 C C . LEU A 1 136 ? 4.083 2.770 21.088 1.00 97.56 136 LEU A C 1
ATOM 1079 O O . LEU A 1 136 ? 2.997 3.210 20.711 1.00 97.56 136 LEU A O 1
ATOM 1083 N N . TYR A 1 137 ? 4.239 1.609 21.709 1.00 96.44 137 TYR A N 1
ATOM 1084 C CA . TYR A 1 137 ? 3.146 0.726 22.086 1.00 96.44 137 TYR A CA 1
ATOM 1085 C C . TYR A 1 137 ? 2.796 0.918 23.560 1.00 96.44 137 TYR A C 1
ATOM 1087 O O . TYR A 1 137 ? 3.694 1.126 24.374 1.00 96.44 137 TYR A O 1
ATOM 1095 N N . LEU A 1 138 ? 1.520 0.793 23.904 1.00 95.06 138 LEU A N 1
ATOM 1096 C CA . LEU A 1 138 ? 1.025 0.732 25.275 1.00 95.06 138 LEU A CA 1
ATOM 1097 C C . LEU A 1 138 ? 0.233 -0.560 25.469 1.00 95.06 138 LEU A C 1
ATOM 1099 O O . LEU A 1 138 ? -0.752 -0.781 24.767 1.00 95.06 138 LEU A O 1
ATOM 1103 N N . GLU A 1 139 ? 0.659 -1.418 26.393 1.00 93.75 139 GLU A N 1
ATOM 1104 C CA . GLU A 1 139 ? -0.041 -2.668 26.696 1.00 93.75 139 GLU A CA 1
ATOM 1105 C C . GLU A 1 139 ? -1.480 -2.410 27.171 1.00 93.75 139 GLU A C 1
ATOM 1107 O O . GLU A 1 139 ? -1.732 -1.545 28.011 1.00 93.75 139 GLU A O 1
ATOM 1112 N N . ARG A 1 140 ? -2.434 -3.198 26.660 1.00 87.25 140 ARG A N 1
ATOM 1113 C CA . ARG A 1 140 ? -3.807 -3.229 27.175 1.00 87.25 140 ARG A CA 1
ATOM 1114 C C . ARG A 1 140 ? -3.845 -4.104 28.430 1.00 87.25 140 ARG A C 1
ATOM 1116 O O . ARG A 1 140 ? -3.512 -5.285 28.362 1.00 87.25 140 ARG A O 1
ATOM 1123 N N . GLY A 1 141 ? -4.303 -3.548 29.549 1.00 73.06 141 GLY A N 1
ATOM 1124 C CA . GLY A 1 141 ? -4.429 -4.252 30.827 1.00 73.06 141 GLY A CA 1
ATOM 1125 C C . GLY A 1 141 ? -4.799 -3.312 31.982 1.00 73.06 141 GLY A C 1
ATOM 1126 O O . GLY A 1 141 ? -5.050 -2.128 31.740 1.00 73.06 141 GLY A O 1
ATOM 1127 N N . PRO A 1 142 ? -4.855 -3.818 33.229 1.00 67.88 142 PRO A N 1
ATOM 1128 C CA . PRO A 1 142 ? -4.997 -2.988 34.424 1.00 67.88 142 PRO A CA 1
ATOM 1129 C C . PRO A 1 142 ? -3.926 -1.889 34.469 1.00 67.88 142 PRO A C 1
ATOM 1131 O O . PRO A 1 142 ? -2.762 -2.119 34.139 1.00 67.88 142 PRO A O 1
ATOM 1134 N N . SER A 1 143 ? -4.320 -0.671 34.848 1.00 63.16 143 SER A N 1
ATOM 1135 C CA . SER A 1 143 ? -3.472 0.526 34.730 1.00 63.16 143 SER A CA 1
ATOM 1136 C C . SER A 1 143 ? -2.175 0.476 35.546 1.00 63.16 143 SER A C 1
ATOM 1138 O O . SER A 1 143 ? -1.235 1.199 35.237 1.00 63.16 143 SER A O 1
ATOM 1140 N N . ASP A 1 144 ? -2.120 -0.348 36.588 1.00 66.81 144 ASP A N 1
ATOM 1141 C CA . ASP A 1 144 ? -0.978 -0.539 37.489 1.00 66.81 144 ASP A CA 1
ATOM 1142 C C . ASP A 1 144 ? 0.047 -1.583 36.999 1.00 66.81 144 ASP A C 1
ATOM 1144 O O . ASP A 1 144 ? 1.162 -1.669 37.540 1.00 66.81 144 ASP A O 1
ATOM 1148 N N . GLU A 1 145 ? -0.298 -2.323 35.943 1.00 72.81 145 GLU A N 1
ATOM 1149 C CA . GLU A 1 145 ? 0.535 -3.355 35.313 1.00 72.81 145 GLU A CA 1
ATOM 1150 C C . GLU A 1 145 ? 0.905 -3.041 33.855 1.00 72.81 145 GLU A C 1
ATOM 1152 O O . GLU A 1 145 ? 1.779 -3.701 33.297 1.00 72.81 145 GLU A O 1
ATOM 1157 N N . ALA A 1 146 ? 0.279 -2.035 33.236 1.00 82.75 146 ALA A N 1
ATOM 1158 C CA . ALA A 1 146 ? 0.532 -1.685 31.843 1.00 82.75 146 ALA A CA 1
ATOM 1159 C C . ALA A 1 146 ? 1.959 -1.148 31.622 1.00 82.75 146 ALA A C 1
ATOM 1161 O O . ALA A 1 146 ? 2.411 -0.195 32.270 1.00 82.75 146 ALA A O 1
ATOM 1162 N N . GLU A 1 147 ? 2.647 -1.734 30.643 1.00 92.62 147 GLU A N 1
ATOM 1163 C CA . GLU A 1 147 ? 3.945 -1.266 30.169 1.00 92.62 147 GLU A CA 1
ATOM 1164 C C . GLU A 1 147 ? 3.821 -0.537 28.829 1.00 92.62 147 GLU A C 1
ATOM 1166 O O . GLU A 1 147 ? 2.983 -0.854 27.984 1.00 92.62 147 GLU A O 1
ATOM 1171 N N . ALA A 1 148 ? 4.689 0.450 28.623 1.00 95.50 148 ALA A N 1
ATOM 1172 C CA . ALA A 1 148 ? 4.887 1.090 27.335 1.00 95.50 148 ALA A CA 1
ATOM 1173 C C . ALA A 1 148 ? 6.210 0.636 26.713 1.00 95.50 148 ALA A C 1
ATOM 1175 O O . ALA A 1 148 ? 7.245 0.612 27.382 1.00 95.50 148 ALA A O 1
ATOM 1176 N N . VAL A 1 149 ? 6.192 0.328 25.417 1.00 97.31 149 VAL A N 1
ATOM 1177 C CA . VAL A 1 149 ? 7.347 -0.162 24.654 1.00 97.31 149 VAL A CA 1
ATOM 1178 C C . VAL A 1 149 ? 7.634 0.796 23.504 1.00 97.31 149 VAL A C 1
ATOM 1180 O O . VAL A 1 149 ? 6.869 0.880 22.545 1.00 97.31 149 VAL A O 1
ATOM 1183 N N . LEU A 1 150 ? 8.744 1.530 23.591 1.00 97.94 150 LEU A N 1
ATOM 1184 C CA . LEU A 1 150 ? 9.218 2.428 22.540 1.00 97.94 150 LEU A CA 1
ATOM 1185 C C . LEU A 1 150 ? 10.246 1.711 21.672 1.00 97.94 150 LEU A C 1
ATOM 1187 O O . LEU A 1 150 ? 11.351 1.429 22.131 1.00 97.94 150 LEU A O 1
ATOM 1191 N N . VAL A 1 151 ? 9.903 1.482 20.411 1.00 98.06 151 VAL A N 1
ATOM 1192 C CA . VAL A 1 151 ? 10.784 0.892 19.400 1.00 98.06 151 VAL A CA 1
ATOM 1193 C C . VAL A 1 151 ? 11.284 2.001 18.483 1.00 98.06 151 VAL A C 1
ATOM 1195 O O . VAL A 1 151 ? 10.483 2.719 17.888 1.00 98.06 151 VAL A O 1
ATOM 1198 N N . MET A 1 152 ? 12.600 2.143 18.362 1.00 97.62 152 MET A N 1
ATOM 1199 C CA . MET A 1 152 ? 13.270 3.127 17.508 1.00 97.62 152 MET A CA 1
ATOM 1200 C C . MET A 1 152 ? 14.227 2.423 16.549 1.00 97.62 152 MET A C 1
ATOM 1202 O O . MET A 1 152 ? 15.027 1.598 16.981 1.00 97.62 152 MET A O 1
ATOM 1206 N N . GLU A 1 153 ? 14.174 2.773 15.267 1.00 97.06 153 GLU A N 1
ATOM 1207 C CA . GLU A 1 153 ? 15.058 2.270 14.209 1.00 97.06 153 GLU A CA 1
ATOM 1208 C C . GLU A 1 153 ? 15.967 3.409 13.740 1.00 97.06 153 GLU A C 1
ATOM 1210 O O . GLU A 1 153 ? 15.519 4.351 13.080 1.00 97.06 153 GLU A O 1
ATOM 1215 N N . TYR A 1 154 ? 17.248 3.344 14.094 1.00 95.75 154 TYR A N 1
ATOM 1216 C CA . TYR A 1 154 ? 18.259 4.285 13.619 1.00 95.75 154 TYR A CA 1
ATOM 1217 C C . TYR A 1 154 ? 18.868 3.787 12.317 1.00 95.75 154 TYR A C 1
ATOM 1219 O O . TYR A 1 154 ? 19.154 2.598 12.200 1.00 95.75 154 TYR A O 1
ATOM 1227 N N . ARG A 1 155 ? 19.124 4.709 11.380 1.00 94.06 155 ARG A N 1
ATOM 1228 C CA . ARG A 1 155 ? 19.552 4.391 10.006 1.00 94.06 155 ARG A CA 1
ATOM 1229 C C . ARG A 1 155 ? 20.719 3.416 9.925 1.00 94.06 155 ARG A C 1
ATOM 1231 O O . ARG A 1 155 ? 20.730 2.532 9.078 1.00 94.06 155 ARG A O 1
ATOM 1238 N N . ASP A 1 156 ? 21.708 3.630 10.779 1.00 93.50 156 ASP A N 1
ATOM 1239 C CA . ASP A 1 156 ? 22.941 2.863 10.828 1.00 93.50 156 ASP A CA 1
ATOM 1240 C C . ASP A 1 156 ? 23.645 3.082 12.180 1.00 93.50 156 ASP A C 1
ATOM 1242 O O . ASP A 1 156 ? 23.212 3.883 13.020 1.00 93.50 156 ASP A O 1
ATOM 1246 N N . SER A 1 157 ? 24.749 2.370 12.407 1.00 93.69 157 SER A N 1
ATOM 1247 C CA . SER A 1 157 ? 25.542 2.479 13.638 1.00 93.69 157 SER A CA 1
ATOM 1248 C C . SER A 1 157 ? 26.168 3.866 13.848 1.00 93.69 157 SER A C 1
ATOM 1250 O O . SER A 1 157 ? 26.371 4.282 14.993 1.00 93.69 157 SER A O 1
ATOM 1252 N N . VAL A 1 158 ? 26.434 4.618 12.774 1.00 93.81 158 VAL A N 1
ATOM 1253 C CA . VAL A 1 158 ? 26.971 5.987 12.835 1.00 93.81 158 VAL A CA 1
ATOM 1254 C C . VAL A 1 158 ? 25.877 6.965 13.260 1.00 93.81 158 VAL A C 1
ATOM 1256 O O . VAL A 1 158 ? 26.098 7.810 14.127 1.00 93.81 158 VAL A O 1
ATOM 1259 N N . ALA A 1 159 ? 24.677 6.840 12.701 1.00 93.38 159 ALA A N 1
ATOM 1260 C CA . ALA A 1 159 ? 23.513 7.609 13.112 1.00 93.38 159 ALA A CA 1
ATOM 1261 C C . ALA A 1 159 ? 23.176 7.331 14.581 1.00 93.38 159 ALA A C 1
ATOM 1263 O O . ALA A 1 159 ? 22.971 8.265 15.360 1.00 93.38 159 ALA A O 1
ATOM 1264 N N . PHE A 1 160 ? 23.207 6.056 14.980 1.00 94.44 160 PHE A N 1
ATOM 1265 C CA . PHE A 1 160 ? 22.987 5.651 16.361 1.00 94.44 160 PHE A CA 1
ATOM 1266 C C . PHE A 1 160 ? 24.028 6.243 17.319 1.00 94.44 160 PHE A C 1
ATOM 1268 O O . PHE A 1 160 ? 23.652 6.749 18.376 1.00 94.44 160 PHE A O 1
ATOM 1275 N N . SER A 1 161 ? 25.323 6.218 16.988 1.00 92.62 161 SER A N 1
ATOM 1276 C CA . SER A 1 161 ? 26.374 6.759 17.868 1.00 92.62 161 SER A CA 1
ATOM 1277 C C . SER A 1 161 ? 26.297 8.281 18.031 1.00 92.62 161 SER A C 1
ATOM 1279 O O . SER A 1 161 ? 26.630 8.803 19.093 1.00 92.62 161 SER A O 1
ATOM 1281 N N . ARG A 1 162 ? 25.783 8.995 17.022 1.00 90.00 162 ARG A N 1
ATOM 1282 C CA . ARG A 1 162 ? 25.610 10.459 17.032 1.00 90.00 162 ARG A CA 1
ATOM 1283 C C . ARG A 1 162 ? 24.312 10.943 17.681 1.00 90.00 162 ARG A C 1
ATOM 1285 O O . ARG A 1 162 ? 24.163 12.151 17.873 1.00 90.00 162 ARG A O 1
ATOM 1292 N N . ARG A 1 163 ? 23.383 10.040 18.012 1.00 90.25 163 ARG A N 1
ATOM 1293 C CA . ARG A 1 163 ? 22.021 10.382 18.462 1.00 90.25 163 ARG A CA 1
ATOM 1294 C C . ARG A 1 163 ? 21.994 11.367 19.632 1.00 90.25 163 ARG A C 1
ATOM 1296 O O . ARG A 1 163 ? 21.219 12.310 19.593 1.00 90.25 163 ARG A O 1
ATOM 1303 N N . ASP A 1 164 ? 22.852 11.182 20.637 1.00 87.12 164 ASP A N 1
ATOM 1304 C CA . ASP A 1 164 ? 22.832 12.005 21.848 1.00 87.12 164 ASP A CA 1
ATOM 1305 C C . ASP A 1 164 ? 23.315 13.428 21.519 1.00 87.12 164 ASP A C 1
ATOM 1307 O O . ASP A 1 164 ? 22.600 14.394 21.764 1.00 87.12 164 ASP A O 1
ATOM 1311 N N . ALA A 1 165 ? 24.435 13.559 20.798 1.00 83.69 165 ALA A N 1
ATOM 1312 C CA . ALA A 1 165 ? 24.966 14.854 20.365 1.00 83.69 165 ALA A CA 1
ATOM 1313 C C . ALA A 1 165 ? 23.980 15.663 19.502 1.00 83.69 165 ALA A C 1
ATOM 1315 O O . ALA A 1 165 ? 23.927 16.890 19.597 1.00 83.69 165 ALA A O 1
ATOM 1316 N N . VAL A 1 166 ? 23.201 14.981 18.658 1.00 77.56 166 VAL A N 1
ATOM 1317 C CA . VAL A 1 166 ? 22.207 15.621 17.786 1.00 77.56 166 VAL A CA 1
ATOM 1318 C C . VAL A 1 166 ? 20.905 15.920 18.524 1.00 77.56 166 VAL A C 1
ATOM 1320 O O . VAL A 1 166 ? 20.312 16.958 18.260 1.00 77.56 166 VAL A O 1
ATOM 1323 N N . ARG A 1 167 ? 20.481 15.073 19.469 1.00 80.38 167 ARG A N 1
ATOM 1324 C CA . ARG A 1 167 ? 19.287 15.286 20.305 1.00 80.38 167 ARG A CA 1
ATOM 1325 C C . ARG A 1 167 ? 19.473 16.441 21.291 1.00 80.38 167 ARG A C 1
ATOM 1327 O O . ARG A 1 167 ? 18.525 17.176 21.562 1.00 80.38 167 ARG A O 1
ATOM 1334 N N . ASP A 1 168 ? 20.674 16.618 21.834 1.00 84.44 168 ASP A N 1
ATOM 1335 C CA . ASP A 1 168 ? 20.902 17.556 22.937 1.00 84.44 168 ASP A CA 1
ATOM 1336 C C . ASP A 1 168 ? 20.699 19.028 22.535 1.00 84.44 168 ASP A C 1
ATOM 1338 O O . ASP A 1 168 ? 20.271 19.839 23.355 1.00 84.44 168 ASP A O 1
ATOM 1342 N N . ALA A 1 169 ? 20.970 19.407 21.280 1.00 82.44 169 ALA A N 1
ATOM 1343 C CA . ALA A 1 169 ? 20.741 20.778 20.814 1.00 82.44 169 ALA A CA 1
ATOM 1344 C C . ALA A 1 169 ? 19.239 21.139 20.688 1.00 82.44 169 ALA A C 1
ATOM 1346 O O . ALA A 1 169 ? 18.841 22.140 21.292 1.00 82.44 169 ALA A O 1
ATOM 1347 N N . PRO A 1 170 ? 18.389 20.348 20.001 1.00 81.50 170 PRO A N 1
ATOM 1348 C CA . PRO A 1 170 ? 16.935 20.521 20.018 1.00 81.50 170 PRO A CA 1
ATOM 1349 C C . PRO A 1 170 ? 16.335 20.471 21.425 1.00 81.50 170 PRO A C 1
ATOM 1351 O O . PRO A 1 170 ? 15.545 21.343 21.772 1.00 81.50 170 PRO A O 1
ATOM 1354 N N . VAL A 1 171 ? 16.779 19.543 22.282 1.00 83.44 171 VAL A N 1
ATOM 1355 C CA . VAL A 1 171 ? 16.319 19.474 23.681 1.00 83.44 171 VAL A CA 1
ATOM 1356 C C . VAL A 1 171 ? 16.637 20.760 24.441 1.00 83.44 171 VAL A C 1
ATOM 1358 O O . VAL A 1 171 ? 15.757 21.319 25.090 1.00 83.44 171 VAL A O 1
ATOM 1361 N N . ARG A 1 172 ? 17.864 21.291 24.327 1.00 85.56 172 ARG A N 1
ATOM 1362 C CA . ARG A 1 172 ? 18.217 22.587 24.939 1.00 85.56 172 ARG A CA 1
ATOM 1363 C C . ARG A 1 172 ? 17.341 23.727 24.425 1.00 85.56 172 ARG A C 1
ATOM 1365 O O . ARG A 1 172 ? 16.979 24.602 25.209 1.00 85.56 172 ARG A O 1
ATOM 1372 N N . LYS A 1 173 ? 16.993 23.718 23.135 1.00 84.62 173 LYS A N 1
ATOM 1373 C CA . LYS A 1 173 ? 16.077 24.701 22.546 1.00 84.62 173 LYS A CA 1
ATOM 1374 C C . LYS A 1 173 ? 14.679 24.574 23.155 1.00 84.62 173 LYS A C 1
ATOM 1376 O O . LYS A 1 173 ? 14.174 25.571 23.655 1.00 84.62 173 LYS A O 1
ATOM 1381 N N . LEU A 1 174 ? 14.106 23.370 23.191 1.00 83.50 174 LEU A N 1
ATOM 1382 C CA . LEU A 1 174 ? 12.788 23.105 23.781 1.00 83.50 174 LEU A CA 1
ATOM 1383 C C . LEU A 1 174 ? 12.736 23.499 25.263 1.00 83.50 174 LEU A C 1
ATOM 1385 O O . LEU A 1 174 ? 11.823 24.207 25.670 1.00 83.50 174 LEU A O 1
ATOM 1389 N N . LEU A 1 175 ? 13.763 23.160 26.049 1.00 87.00 175 LEU A N 1
ATOM 1390 C CA . LEU A 1 175 ? 13.881 23.574 27.455 1.00 87.00 175 LEU A CA 1
ATOM 1391 C C . LEU A 1 175 ? 13.891 25.098 27.649 1.00 87.00 175 LEU A C 1
ATOM 1393 O O . LEU A 1 175 ? 13.458 25.586 28.696 1.00 87.00 175 LEU A O 1
ATOM 1397 N N . ALA A 1 176 ? 14.417 25.846 26.676 1.00 86.88 176 ALA A N 1
ATOM 1398 C CA . ALA A 1 176 ? 14.498 27.301 26.726 1.00 86.88 176 ALA A CA 1
ATOM 1399 C C . ALA A 1 176 ? 13.228 27.990 26.202 1.00 86.88 176 ALA A C 1
ATOM 1401 O O . ALA A 1 176 ? 12.843 29.031 26.735 1.00 86.88 176 ALA A O 1
ATOM 1402 N N . SER A 1 177 ? 12.588 27.435 25.168 1.00 87.44 177 SER A N 1
ATOM 1403 C CA . SER A 1 177 ? 11.487 28.088 24.450 1.00 87.44 177 SER A CA 1
ATOM 1404 C C . SER A 1 177 ? 10.095 27.552 24.779 1.00 87.44 177 SER A C 1
ATOM 1406 O O . SER A 1 177 ? 9.120 28.252 24.523 1.00 87.44 177 SER A O 1
ATOM 1408 N N . ASP A 1 178 ? 9.978 26.343 25.330 1.00 88.12 178 ASP A N 1
ATOM 1409 C CA . ASP A 1 178 ? 8.700 25.679 25.594 1.00 88.12 178 ASP A CA 1
ATOM 1410 C C . ASP A 1 178 ? 8.546 25.343 27.088 1.00 88.12 178 ASP A C 1
ATOM 1412 O O . ASP A 1 178 ? 9.095 24.376 27.624 1.00 88.12 178 ASP A O 1
ATOM 1416 N N . GLN A 1 179 ? 7.764 26.171 27.786 1.00 91.19 179 GLN A N 1
ATOM 1417 C CA . GLN A 1 179 ? 7.499 26.002 29.217 1.00 91.19 179 GLN A CA 1
ATOM 1418 C C . GLN A 1 179 ? 6.671 24.749 29.527 1.00 91.19 179 GLN A C 1
ATOM 1420 O O . GLN A 1 179 ? 6.798 24.200 30.624 1.00 91.19 179 GLN A O 1
ATOM 1425 N N . ALA A 1 180 ? 5.819 24.296 28.603 1.00 88.56 180 ALA A N 1
ATOM 1426 C CA . ALA A 1 180 ? 5.055 23.069 28.788 1.00 88.56 180 ALA A CA 1
ATOM 1427 C C . ALA A 1 180 ? 5.987 21.857 28.678 1.00 88.56 180 ALA A C 1
ATOM 1429 O O . ALA A 1 180 ? 5.981 21.000 29.563 1.00 88.56 180 ALA A O 1
ATOM 1430 N N . TRP A 1 181 ? 6.862 21.846 27.669 1.00 91.00 181 TRP A N 1
ATOM 1431 C CA . TRP A 1 181 ? 7.876 20.805 27.494 1.00 91.00 181 TRP A CA 1
ATOM 1432 C C . TRP A 1 181 ? 8.818 20.711 28.697 1.00 91.00 181 TRP A C 1
ATOM 1434 O O . TRP A 1 181 ? 9.056 19.624 29.222 1.00 91.00 181 TRP A O 1
ATOM 1444 N N . LYS A 1 182 ? 9.288 21.852 29.216 1.00 92.31 182 LYS A N 1
ATOM 1445 C CA . LYS A 1 182 ? 10.134 21.896 30.420 1.00 92.31 182 LYS A CA 1
ATOM 1446 C C . LYS A 1 182 ? 9.460 21.285 31.653 1.00 92.31 182 LYS A C 1
ATOM 1448 O O . LYS A 1 182 ? 10.120 20.599 32.430 1.00 92.31 182 LYS A O 1
ATOM 1453 N N . LYS A 1 183 ? 8.156 21.509 31.847 1.00 92.69 183 LYS A N 1
ATOM 1454 C CA . LYS A 1 183 ? 7.408 20.883 32.953 1.00 92.69 183 LYS A CA 1
ATOM 1455 C C . LYS A 1 183 ? 7.348 19.367 32.802 1.00 92.69 183 LYS A C 1
ATOM 1457 O O . LYS A 1 183 ? 7.492 18.659 33.798 1.00 92.69 183 LYS A O 1
ATOM 1462 N N . TRP A 1 184 ? 7.158 18.868 31.582 1.00 93.50 184 TRP A N 1
ATOM 1463 C CA . TRP A 1 184 ? 7.202 17.432 31.315 1.00 93.50 184 TRP A CA 1
ATOM 1464 C C . TRP A 1 184 ? 8.571 16.835 31.634 1.00 93.50 184 TRP A C 1
ATOM 1466 O O . TRP A 1 184 ? 8.638 15.829 32.335 1.00 93.50 184 TRP A O 1
ATOM 1476 N N . ASP A 1 185 ? 9.650 17.495 31.208 1.00 91.88 185 ASP A N 1
ATOM 1477 C CA . ASP A 1 185 ? 11.027 17.067 31.482 1.00 91.88 185 ASP A CA 1
ATOM 1478 C C . ASP A 1 185 ? 11.296 16.887 32.983 1.00 91.88 185 ASP A C 1
ATOM 1480 O O . ASP A 1 185 ? 11.820 15.861 33.412 1.00 91.88 185 ASP A O 1
ATOM 1484 N N . GLN A 1 186 ? 10.851 17.854 33.790 1.00 93.44 186 GLN A N 1
ATOM 1485 C CA . GLN A 1 186 ? 11.023 17.863 35.245 1.00 93.44 186 GLN A CA 1
ATOM 1486 C C . GLN A 1 186 ? 10.148 16.841 35.983 1.00 93.44 186 GLN A C 1
ATOM 1488 O O . GLN A 1 186 ? 10.426 16.524 37.137 1.00 93.44 186 GLN A O 1
ATOM 1493 N N . THR A 1 187 ? 9.075 16.353 35.356 1.00 92.94 187 THR A N 1
ATOM 1494 C CA . THR A 1 187 ? 8.082 15.471 35.996 1.00 92.94 187 THR A CA 1
ATOM 1495 C C . THR A 1 187 ? 8.051 14.063 35.411 1.00 92.94 187 THR A C 1
ATOM 1497 O O . THR A 1 187 ? 7.283 13.228 35.891 1.00 92.94 187 THR A O 1
ATOM 1500 N N . GLN A 1 188 ? 8.896 13.753 34.425 1.00 92.75 188 GLN A N 1
ATOM 1501 C CA . GLN A 1 188 ? 8.864 12.476 33.706 1.00 92.75 188 GLN A CA 1
ATOM 1502 C C . GLN A 1 188 ? 8.995 11.243 34.616 1.00 92.75 188 GLN A C 1
ATOM 1504 O O . GLN A 1 188 ? 8.317 10.244 34.375 1.00 92.75 188 GLN A O 1
ATOM 1509 N N . ASP A 1 189 ? 9.774 11.334 35.698 1.00 93.44 189 ASP A N 1
ATOM 1510 C CA . ASP A 1 189 ? 9.971 10.240 36.662 1.00 93.44 189 ASP A CA 1
ATOM 1511 C C . ASP A 1 189 ? 8.734 9.973 37.533 1.00 93.44 189 ASP A C 1
ATOM 1513 O O . ASP A 1 189 ? 8.602 8.897 38.109 1.00 93.44 189 ASP A O 1
ATOM 1517 N N . SER A 1 190 ? 7.802 10.930 37.613 1.00 94.31 190 SER A N 1
ATOM 1518 C CA . SER A 1 190 ? 6.485 10.736 38.240 1.00 94.31 190 SER A CA 1
ATOM 1519 C C . SER A 1 190 ? 5.438 10.171 37.275 1.00 94.31 190 SER A C 1
ATOM 1521 O O . SER A 1 190 ? 4.366 9.755 37.702 1.00 94.31 190 SER A O 1
ATOM 1523 N N . ILE A 1 191 ? 5.742 10.150 35.973 1.00 93.94 191 ILE A N 1
ATOM 1524 C CA . ILE A 1 191 ? 4.838 9.701 34.905 1.00 93.94 191 ILE A CA 1
ATOM 1525 C C . ILE A 1 191 ? 5.134 8.249 34.529 1.00 93.94 191 ILE A C 1
ATOM 1527 O O . ILE A 1 191 ? 4.219 7.457 34.290 1.00 93.94 191 ILE A O 1
ATOM 1531 N N . ARG A 1 192 ? 6.416 7.883 34.475 1.00 94.06 192 ARG A N 1
ATOM 1532 C CA . ARG A 1 192 ? 6.870 6.544 34.091 1.00 94.06 192 ARG A CA 1
ATOM 1533 C C . ARG A 1 192 ? 8.182 6.185 34.777 1.00 94.06 192 ARG A C 1
ATOM 1535 O O . ARG A 1 192 ? 8.999 7.053 35.063 1.00 94.06 192 ARG A O 1
ATOM 1542 N N . LYS A 1 193 ? 8.436 4.888 34.917 1.00 95.06 193 LYS A N 1
ATOM 1543 C CA . LYS A 1 193 ? 9.725 4.339 35.349 1.00 95.06 193 LYS A CA 1
ATOM 1544 C C . LYS A 1 193 ? 10.353 3.531 34.216 1.00 95.06 193 LYS A C 1
ATOM 1546 O O . LYS A 1 193 ? 9.701 2.655 33.657 1.00 95.06 193 LYS A O 1
ATOM 1551 N N . GLY A 1 194 ? 11.615 3.806 33.881 1.00 94.38 194 GLY A N 1
ATOM 1552 C CA . GLY A 1 194 ? 12.382 2.978 32.944 1.00 94.38 194 GLY A CA 1
ATOM 1553 C C . GLY A 1 194 ? 12.596 1.566 33.489 1.00 94.38 194 GLY A C 1
ATOM 1554 O O . GLY A 1 194 ? 12.961 1.413 34.655 1.00 94.38 194 GLY A O 1
ATOM 1555 N N . LEU A 1 195 ? 12.353 0.555 32.654 1.00 94.06 195 LEU A N 1
ATOM 1556 C CA . LEU A 1 195 ? 12.551 -0.852 33.001 1.00 94.06 195 LEU A CA 1
ATOM 1557 C C . LEU A 1 195 ? 13.768 -1.415 32.274 1.00 94.06 195 LEU A C 1
ATOM 1559 O O . LEU A 1 195 ? 14.788 -1.680 32.903 1.00 94.06 195 LEU A O 1
ATOM 1563 N N . THR A 1 196 ? 13.683 -1.554 30.949 1.00 94.88 196 THR A N 1
ATOM 1564 C CA . THR A 1 196 ? 14.763 -2.132 30.144 1.00 94.88 196 THR A CA 1
ATOM 1565 C C . THR A 1 196 ? 15.126 -1.245 28.966 1.00 94.88 196 THR A C 1
ATOM 1567 O O . THR A 1 196 ? 14.325 -0.441 28.477 1.00 94.88 196 THR A O 1
ATOM 1570 N N . ARG A 1 197 ? 16.367 -1.410 28.511 1.00 95.25 197 ARG A N 1
ATOM 1571 C CA . ARG A 1 197 ? 16.915 -0.787 27.314 1.00 95.25 197 ARG A CA 1
ATOM 1572 C C . ARG A 1 197 ? 17.655 -1.859 26.524 1.00 95.25 197 ARG A C 1
ATOM 1574 O O . ARG A 1 197 ? 18.687 -2.342 26.982 1.00 95.25 197 ARG A O 1
ATOM 1581 N N . THR A 1 198 ? 17.128 -2.206 25.355 1.00 97.12 198 THR A N 1
ATOM 1582 C CA . THR A 1 198 ? 17.627 -3.318 24.538 1.00 97.12 198 THR A CA 1
ATOM 1583 C C . THR A 1 198 ? 18.036 -2.828 23.158 1.00 97.12 198 THR A C 1
ATOM 1585 O O . THR A 1 198 ? 17.216 -2.280 22.420 1.00 97.12 198 THR A O 1
ATOM 1588 N N . LEU A 1 199 ? 19.304 -3.020 22.804 1.00 96.94 199 LEU A N 1
ATOM 1589 C CA . LEU A 1 199 ? 19.777 -2.955 21.430 1.00 96.94 199 LEU A CA 1
ATOM 1590 C C . LEU A 1 199 ? 19.430 -4.256 20.723 1.00 96.94 199 LEU A C 1
ATOM 1592 O O . LEU A 1 199 ? 19.614 -5.346 21.271 1.00 96.94 199 LEU A O 1
ATOM 1596 N N . ALA A 1 200 ? 18.923 -4.119 19.508 1.00 96.88 200 ALA A N 1
ATOM 1597 C CA . ALA A 1 200 ? 18.514 -5.245 18.700 1.00 96.88 200 ALA A CA 1
ATOM 1598 C C . ALA A 1 200 ? 18.904 -5.057 17.234 1.00 96.88 200 ALA A C 1
ATOM 1600 O O . ALA A 1 200 ? 19.101 -3.938 16.744 1.00 96.88 200 ALA A O 1
ATOM 1601 N N . ALA A 1 201 ? 19.009 -6.183 16.545 1.00 95.31 201 ALA A N 1
ATOM 1602 C CA . ALA A 1 201 ? 19.126 -6.264 15.104 1.00 95.31 201 ALA A CA 1
ATOM 1603 C C . ALA A 1 201 ? 17.789 -6.713 14.509 1.00 95.31 201 ALA A C 1
ATOM 1605 O O . ALA A 1 201 ? 17.042 -7.480 15.118 1.00 95.31 201 ALA A O 1
ATOM 1606 N N . TYR A 1 202 ? 17.501 -6.230 13.306 1.00 94.81 202 TYR A N 1
ATOM 1607 C CA . TYR A 1 202 ? 16.397 -6.739 12.507 1.00 94.81 202 TYR A CA 1
ATOM 1608 C C . TYR A 1 202 ? 16.684 -8.168 12.053 1.00 94.81 202 TYR A C 1
ATOM 1610 O O . TYR A 1 202 ? 17.781 -8.455 11.574 1.00 94.81 202 TYR A O 1
ATOM 1618 N N . ILE A 1 203 ? 15.682 -9.036 12.164 1.00 93.81 203 ILE A N 1
ATOM 1619 C CA . ILE A 1 203 ? 15.702 -10.361 11.554 1.00 93.81 203 ILE A CA 1
ATOM 1620 C C . ILE A 1 203 ? 14.813 -10.331 10.320 1.00 93.81 203 ILE A C 1
ATOM 1622 O O . ILE A 1 203 ? 13.594 -10.140 10.404 1.00 93.81 203 ILE A O 1
ATOM 1626 N N . GLU A 1 204 ? 15.437 -10.530 9.163 1.00 88.38 204 GLU A N 1
ATOM 1627 C CA . GLU A 1 204 ? 14.725 -10.612 7.897 1.00 88.38 204 GLU A CA 1
ATOM 1628 C C . GLU A 1 204 ? 13.844 -11.863 7.872 1.00 88.38 204 GLU A C 1
ATOM 1630 O O . GLU A 1 204 ? 14.305 -12.993 8.044 1.00 88.38 204 GLU A O 1
ATOM 1635 N N . LEU A 1 205 ? 12.540 -11.649 7.686 1.00 89.81 205 LEU A N 1
ATOM 1636 C CA . LEU A 1 205 ? 11.590 -12.744 7.553 1.00 89.81 205 LEU A CA 1
ATOM 1637 C C . LEU A 1 205 ? 11.791 -13.435 6.195 1.00 89.81 205 LEU A C 1
ATOM 1639 O O . LEU A 1 205 ? 11.976 -12.738 5.190 1.00 89.81 205 LEU A O 1
ATOM 1643 N N . PRO A 1 206 ? 11.694 -14.774 6.131 1.00 86.94 206 PRO A N 1
ATOM 1644 C CA . PRO A 1 206 ? 11.842 -15.501 4.878 1.00 86.94 206 PRO A CA 1
ATOM 1645 C C . PRO A 1 206 ? 10.814 -15.034 3.837 1.00 86.94 206 PRO A C 1
ATOM 1647 O O . PRO A 1 206 ? 9.661 -14.715 4.152 1.00 86.94 206 PRO A O 1
ATOM 1650 N N . ALA A 1 207 ? 11.246 -14.983 2.576 1.00 79.25 207 ALA A N 1
ATOM 1651 C CA . ALA A 1 207 ? 10.367 -14.716 1.443 1.00 79.25 207 ALA A CA 1
ATOM 1652 C C . ALA A 1 207 ? 9.321 -15.843 1.294 1.00 79.25 207 ALA A C 1
ATOM 1654 O O . ALA A 1 207 ? 9.553 -16.960 1.772 1.00 79.25 207 ALA A O 1
ATOM 1655 N N . PRO A 1 208 ? 8.156 -15.584 0.667 1.00 78.00 208 PRO A N 1
ATOM 1656 C CA . PRO A 1 208 ? 7.254 -16.673 0.314 1.00 78.00 208 PRO A CA 1
ATOM 1657 C C . PRO A 1 208 ? 7.969 -17.634 -0.625 1.00 78.00 208 PRO A C 1
ATOM 1659 O O . PRO A 1 208 ? 8.730 -17.216 -1.495 1.00 78.00 208 PRO A O 1
ATOM 1662 N N . GLN A 1 209 ? 7.681 -18.921 -0.481 1.00 78.25 209 GLN A N 1
ATOM 1663 C CA . GLN A 1 209 ? 8.086 -19.875 -1.499 1.00 78.25 209 GLN A CA 1
ATOM 1664 C C . GLN A 1 209 ? 7.168 -19.684 -2.705 1.00 78.25 209 GLN A C 1
ATOM 1666 O O . GLN A 1 209 ? 5.956 -19.861 -2.596 1.00 78.25 209 GLN A O 1
ATOM 1671 N N . LEU A 1 210 ? 7.751 -19.325 -3.848 1.00 85.94 210 LEU A N 1
ATOM 1672 C CA . LEU A 1 210 ? 7.036 -19.127 -5.112 1.00 85.94 210 LEU A CA 1
ATOM 1673 C C . LEU A 1 210 ? 7.483 -20.178 -6.149 1.00 85.94 210 LEU A C 1
ATOM 1675 O O . LEU A 1 210 ? 8.023 -19.820 -7.199 1.00 85.94 210 LEU A O 1
ATOM 1679 N N . PRO A 1 211 ? 7.325 -21.490 -5.860 1.00 81.25 211 PRO A N 1
ATOM 1680 C CA . PRO A 1 211 ? 7.908 -22.562 -6.670 1.00 81.25 211 PRO A CA 1
ATOM 1681 C C . PRO A 1 211 ? 7.348 -22.622 -8.096 1.00 81.25 211 PRO A C 1
ATOM 1683 O O . PRO A 1 211 ? 8.044 -23.098 -8.992 1.00 81.25 211 PRO A O 1
ATOM 1686 N N . ASP A 1 212 ? 6.144 -22.094 -8.317 1.00 88.69 212 ASP A N 1
ATOM 1687 C CA . ASP A 1 212 ? 5.473 -22.086 -9.621 1.00 88.69 212 ASP A CA 1
ATOM 1688 C C . ASP A 1 212 ? 5.936 -20.940 -10.537 1.00 88.69 212 ASP A C 1
ATOM 1690 O O . ASP A 1 212 ? 5.571 -20.893 -11.714 1.00 88.69 212 ASP A O 1
ATOM 1694 N N . LEU A 1 213 ? 6.741 -20.005 -10.016 1.00 92.81 213 LEU A N 1
ATOM 1695 C CA . LEU A 1 213 ? 7.280 -18.890 -10.793 1.00 92.81 213 LEU A CA 1
ATOM 1696 C C . LEU A 1 213 ? 8.623 -19.254 -11.440 1.00 92.81 213 LEU A C 1
ATOM 1698 O O . LEU A 1 213 ? 9.438 -19.934 -10.809 1.00 92.81 213 LEU A O 1
ATOM 1702 N N . PRO A 1 214 ? 8.904 -18.790 -12.671 1.00 93.12 214 PRO A N 1
ATOM 1703 C CA . PRO A 1 214 ? 10.169 -19.072 -13.342 1.00 93.12 214 PRO A CA 1
ATOM 1704 C C . PRO A 1 214 ? 11.340 -18.398 -12.618 1.00 93.12 214 PRO A C 1
ATOM 1706 O O . PRO A 1 214 ? 11.255 -17.230 -12.247 1.00 93.12 214 PRO A O 1
ATOM 1709 N N . GLN A 1 215 ? 12.441 -19.126 -12.428 1.00 95.19 215 GLN A N 1
ATOM 1710 C CA . GLN A 1 215 ? 13.684 -18.541 -11.919 1.00 95.19 215 GLN A CA 1
ATOM 1711 C C . GLN A 1 215 ? 14.282 -17.564 -12.927 1.00 95.19 215 GLN A C 1
ATOM 1713 O O . GLN A 1 215 ? 14.135 -17.727 -14.142 1.00 95.19 215 GLN A O 1
ATOM 1718 N N . TYR A 1 216 ? 14.992 -16.567 -12.417 1.00 97.06 216 TYR A N 1
ATOM 1719 C CA . TYR A 1 216 ? 15.760 -15.657 -13.239 1.00 97.06 216 TYR A CA 1
ATOM 1720 C C . TYR A 1 216 ? 16.965 -16.377 -13.832 1.00 97.06 216 TYR A C 1
ATOM 1722 O O . TYR A 1 216 ? 17.867 -16.828 -13.126 1.00 97.06 216 TYR A O 1
ATOM 1730 N N . VAL A 1 217 ? 16.990 -16.430 -15.158 1.00 96.31 217 VAL A N 1
ATOM 1731 C CA . VAL A 1 217 ? 18.144 -16.871 -15.931 1.00 96.31 217 VAL A CA 1
ATOM 1732 C C . VAL A 1 217 ? 18.559 -15.700 -16.815 1.00 96.31 217 VAL A C 1
ATOM 1734 O O . VAL A 1 217 ? 17.741 -15.279 -17.642 1.00 96.31 217 VAL A O 1
ATOM 1737 N N . PRO A 1 218 ? 19.784 -15.165 -16.642 1.00 96.00 218 PRO A N 1
ATOM 1738 C CA . PRO A 1 218 ? 20.276 -14.085 -17.479 1.00 96.00 218 PRO A CA 1
ATOM 1739 C C . PRO A 1 218 ? 20.269 -14.461 -18.964 1.00 96.00 218 PRO A C 1
ATOM 1741 O O . PRO A 1 218 ? 20.826 -15.493 -19.344 1.00 96.00 218 PRO A O 1
ATOM 1744 N N . GLU A 1 219 ? 19.678 -13.616 -19.804 1.00 96.12 219 GLU A N 1
ATOM 1745 C CA . GLU A 1 219 ? 19.727 -13.742 -21.270 1.00 96.12 219 GLU A CA 1
ATOM 1746 C C . GLU A 1 219 ? 20.639 -12.690 -21.904 1.00 96.12 219 GLU A C 1
ATOM 1748 O O . GLU A 1 219 ? 21.098 -12.858 -23.036 1.00 96.12 219 GLU A O 1
ATOM 1753 N N . TYR A 1 220 ? 20.928 -11.609 -21.178 1.00 96.12 220 TYR A N 1
ATOM 1754 C CA . TYR A 1 220 ? 21.722 -10.496 -21.672 1.00 96.12 220 TYR A CA 1
ATOM 1755 C C . TYR A 1 220 ? 22.642 -9.953 -20.579 1.00 96.12 220 TYR A C 1
ATOM 1757 O O . TYR A 1 220 ? 22.201 -9.657 -19.475 1.00 96.12 220 TYR A O 1
ATOM 1765 N N . ARG A 1 221 ? 23.936 -9.770 -20.869 1.00 96.94 221 ARG A N 1
ATOM 1766 C CA . ARG A 1 221 ? 24.877 -9.169 -19.910 1.00 96.94 221 ARG A CA 1
ATOM 1767 C C . ARG A 1 221 ? 24.739 -7.649 -19.926 1.00 96.94 221 ARG A C 1
ATOM 1769 O O . ARG A 1 221 ? 25.178 -6.994 -20.873 1.00 96.94 221 ARG A O 1
ATOM 1776 N N . VAL A 1 222 ? 24.185 -7.0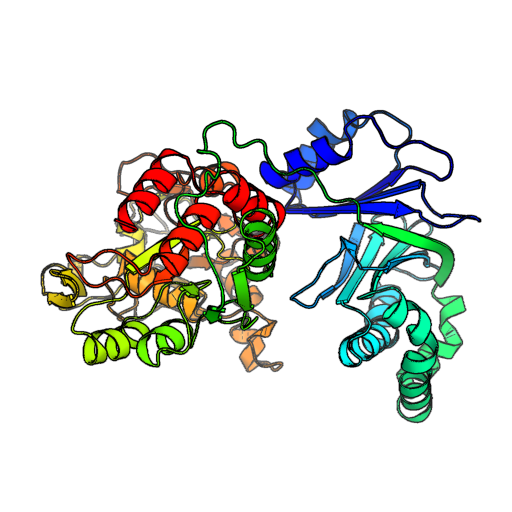79 -18.860 1.00 97.12 222 VAL A N 1
ATOM 1777 C CA . VAL A 1 222 ? 24.064 -5.623 -18.723 1.00 97.12 222 VAL A CA 1
ATOM 1778 C C . VAL A 1 222 ? 25.387 -5.039 -18.243 1.00 97.12 222 VAL A C 1
ATOM 1780 O O . VAL A 1 222 ? 25.834 -5.315 -17.134 1.00 97.12 222 VAL A O 1
ATOM 1783 N N . VAL A 1 223 ? 25.999 -4.195 -19.076 1.00 95.38 223 VAL A N 1
ATOM 1784 C CA . VAL A 1 223 ? 27.214 -3.440 -18.748 1.00 95.38 223 VAL A CA 1
ATOM 1785 C C . VAL A 1 223 ? 26.896 -1.948 -18.788 1.00 95.38 223 VAL A C 1
ATOM 1787 O O . VAL A 1 223 ? 26.317 -1.457 -19.756 1.00 95.38 223 VAL A O 1
ATOM 1790 N N . GLY A 1 224 ? 27.300 -1.213 -17.751 1.00 91.31 224 GLY A N 1
ATOM 1791 C CA . GLY A 1 224 ? 27.101 0.236 -17.687 1.00 91.31 224 GLY A CA 1
ATOM 1792 C C . GLY A 1 224 ? 25.715 0.639 -17.179 1.00 91.31 224 GLY A C 1
ATOM 1793 O O . GLY A 1 224 ? 25.105 -0.078 -16.390 1.00 91.31 224 GLY A O 1
ATOM 1794 N N . GLY A 1 225 ? 25.258 1.834 -17.557 1.00 93.94 225 GLY A N 1
ATOM 1795 C CA . GLY A 1 225 ? 24.097 2.486 -16.943 1.00 93.94 225 GLY A CA 1
ATOM 1796 C C . GLY A 1 225 ? 22.750 1.819 -17.242 1.00 93.94 225 GLY A C 1
ATOM 1797 O O . GLY A 1 225 ? 22.442 1.556 -18.408 1.00 93.94 225 GLY A O 1
ATOM 1798 N N . LEU A 1 226 ? 21.944 1.638 -16.190 1.00 97.50 226 LEU A N 1
ATOM 1799 C CA . LEU A 1 226 ? 20.500 1.379 -16.226 1.00 97.50 226 LEU A CA 1
ATOM 1800 C C . LEU A 1 226 ? 19.811 2.396 -15.306 1.00 97.50 226 LEU A C 1
ATOM 1802 O O . LEU A 1 226 ? 20.098 2.452 -14.110 1.00 97.50 226 LEU A O 1
ATOM 1806 N N . ARG A 1 227 ? 18.922 3.219 -15.852 1.00 97.50 227 ARG A N 1
ATOM 1807 C CA . ARG A 1 227 ? 18.328 4.362 -15.151 1.00 97.50 227 ARG A CA 1
ATOM 1808 C C . ARG A 1 227 ? 16.858 4.105 -14.880 1.00 97.50 227 ARG A C 1
ATOM 1810 O O . ARG A 1 227 ? 16.083 3.853 -15.802 1.00 97.50 227 ARG A O 1
ATOM 1817 N N . ILE A 1 228 ? 16.473 4.221 -13.621 1.00 97.12 228 ILE A N 1
ATOM 1818 C CA . ILE A 1 228 ? 15.115 3.992 -13.151 1.00 97.12 228 ILE A CA 1
ATOM 1819 C C . ILE A 1 228 ? 14.617 5.287 -12.512 1.00 97.12 228 ILE A C 1
ATOM 1821 O O . ILE A 1 228 ? 15.146 5.723 -11.487 1.00 97.12 228 ILE A O 1
ATOM 1825 N N . LEU A 1 229 ? 13.609 5.909 -13.125 1.00 95.62 229 LEU A N 1
ATOM 1826 C CA . LEU A 1 229 ? 13.032 7.171 -12.657 1.00 95.62 229 LEU A CA 1
ATOM 1827 C C . LEU A 1 229 ? 11.530 7.009 -12.460 1.00 95.62 229 LEU A C 1
ATOM 1829 O O . LEU A 1 229 ? 10.805 6.714 -13.402 1.00 95.62 229 LEU A O 1
ATOM 1833 N N . GLY A 1 230 ? 11.064 7.209 -11.233 1.00 92.75 230 GLY A N 1
ATOM 1834 C CA . GLY A 1 230 ? 9.656 7.097 -10.870 1.00 92.75 230 GLY A CA 1
ATOM 1835 C C . GLY A 1 230 ? 9.475 6.749 -9.397 1.00 92.75 230 GLY A C 1
ATOM 1836 O O . GLY A 1 230 ? 10.373 6.990 -8.581 1.00 92.75 230 GLY A O 1
ATOM 1837 N N . SER A 1 231 ? 8.318 6.166 -9.083 1.00 92.00 231 SER A N 1
ATOM 1838 C CA . SER A 1 231 ? 7.933 5.810 -7.720 1.00 92.00 231 SER A CA 1
ATOM 1839 C C . SER A 1 231 ? 8.909 4.805 -7.102 1.00 92.00 231 SER A C 1
ATOM 1841 O O . SER A 1 231 ? 9.183 3.765 -7.688 1.00 92.00 231 SER A O 1
ATOM 1843 N N . GLU A 1 232 ? 9.375 5.036 -5.876 1.00 89.94 232 GLU A N 1
ATOM 1844 C CA . GLU A 1 232 ? 10.192 4.073 -5.126 1.00 89.94 232 GLU A CA 1
ATOM 1845 C C . GLU A 1 232 ? 9.419 2.802 -4.736 1.00 89.94 232 GLU A C 1
ATOM 1847 O O . GLU A 1 232 ? 10.025 1.827 -4.283 1.00 89.94 232 GLU A O 1
ATOM 1852 N N . LEU A 1 233 ? 8.085 2.816 -4.878 1.00 89.62 233 LEU A N 1
ATOM 1853 C CA . LEU A 1 233 ? 7.174 1.749 -4.465 1.00 89.62 233 LEU A CA 1
ATOM 1854 C C . LEU A 1 233 ? 7.501 1.227 -3.062 1.00 89.62 233 LEU A C 1
ATOM 1856 O O . LEU A 1 233 ? 7.675 0.026 -2.856 1.00 89.62 233 LEU A O 1
ATOM 1860 N N . LYS A 1 234 ? 7.607 2.136 -2.085 1.00 85.25 234 LYS A N 1
ATOM 1861 C CA . LYS A 1 234 ? 7.955 1.793 -0.696 1.00 85.25 234 LYS A CA 1
ATOM 1862 C C . LYS A 1 234 ? 9.245 0.976 -0.617 1.00 85.25 234 LYS A C 1
ATOM 1864 O O . LYS A 1 234 ? 9.275 -0.082 0.011 1.00 85.25 234 LYS A O 1
ATOM 1869 N N . ASN A 1 235 ? 10.297 1.479 -1.268 1.00 87.25 235 ASN A N 1
ATOM 1870 C CA . ASN A 1 235 ? 11.632 0.881 -1.362 1.00 87.25 235 ASN A CA 1
ATOM 1871 C C . ASN A 1 235 ? 11.730 -0.406 -2.215 1.00 87.25 235 ASN A C 1
ATOM 1873 O O . ASN A 1 235 ? 12.816 -0.971 -2.335 1.00 87.25 235 ASN A O 1
ATOM 1877 N N . ALA A 1 236 ? 10.647 -0.880 -2.843 1.00 90.81 236 ALA A N 1
ATOM 1878 C CA . ALA A 1 236 ? 10.707 -2.082 -3.679 1.00 90.81 236 ALA A CA 1
ATOM 1879 C C . ALA A 1 236 ? 11.650 -1.908 -4.881 1.00 90.81 236 ALA A C 1
ATOM 1881 O O . ALA A 1 236 ? 12.388 -2.832 -5.208 1.00 90.81 236 ALA A O 1
ATOM 1882 N N . VAL A 1 237 ? 11.676 -0.724 -5.504 1.00 95.06 237 VAL A N 1
ATOM 1883 C CA . VAL A 1 237 ? 12.522 -0.457 -6.683 1.00 95.06 237 VAL A CA 1
ATOM 1884 C C . VAL A 1 237 ? 14.009 -0.569 -6.356 1.00 95.06 237 VAL A C 1
ATOM 1886 O O . VAL A 1 237 ? 14.750 -1.224 -7.086 1.00 95.06 237 VAL A O 1
ATOM 1889 N N . GLU A 1 238 ? 14.441 0.014 -5.240 1.00 92.75 238 GLU A N 1
ATOM 1890 C CA . GLU A 1 238 ? 15.831 -0.064 -4.785 1.00 92.75 238 GLU A CA 1
ATOM 1891 C C . GLU A 1 238 ? 16.229 -1.513 -4.474 1.00 92.75 238 GLU A C 1
ATOM 1893 O O . GLU A 1 238 ? 17.287 -1.985 -4.886 1.00 92.75 238 GLU A O 1
ATOM 1898 N N . GLN A 1 239 ? 15.352 -2.269 -3.808 1.00 92.75 239 GLN A N 1
ATOM 1899 C CA . GLN A 1 239 ? 15.617 -3.677 -3.505 1.00 92.75 239 GLN A CA 1
ATOM 1900 C C . GLN A 1 239 ? 15.662 -4.551 -4.763 1.00 92.75 239 GLN A C 1
ATOM 1902 O O . GLN A 1 239 ? 16.472 -5.477 -4.833 1.00 92.75 239 GLN A O 1
ATOM 1907 N N . LEU A 1 240 ? 14.836 -4.252 -5.769 1.00 96.75 240 LEU A N 1
ATOM 1908 C CA . LEU A 1 240 ? 14.893 -4.900 -7.079 1.00 96.75 240 LEU A CA 1
ATOM 1909 C C . LEU A 1 240 ? 16.205 -4.567 -7.802 1.00 96.75 240 LEU A C 1
ATOM 1911 O O . LEU A 1 240 ? 16.840 -5.472 -8.336 1.00 96.75 240 LEU A O 1
ATOM 1915 N N . ALA A 1 241 ? 16.659 -3.312 -7.767 1.00 96.81 241 ALA A N 1
ATOM 1916 C CA . ALA A 1 241 ? 17.946 -2.905 -8.334 1.00 96.81 241 ALA A CA 1
ATOM 1917 C C . ALA A 1 241 ? 19.128 -3.637 -7.671 1.00 96.81 241 ALA A C 1
ATOM 1919 O O . ALA A 1 241 ? 19.955 -4.235 -8.362 1.00 96.81 241 ALA A O 1
ATOM 1920 N N . LEU A 1 242 ? 19.169 -3.669 -6.335 1.00 94.88 242 LEU A N 1
ATOM 1921 C CA . LEU A 1 242 ? 20.194 -4.392 -5.575 1.00 94.88 242 LEU A CA 1
ATOM 1922 C C . LEU A 1 242 ? 20.142 -5.903 -5.831 1.00 94.88 242 LEU A C 1
ATOM 1924 O O . LEU A 1 242 ? 21.182 -6.552 -5.938 1.00 94.88 242 LEU A O 1
ATOM 1928 N N . GLY A 1 243 ? 18.939 -6.474 -5.934 1.00 95.81 243 GLY A N 1
ATOM 1929 C CA . GLY A 1 243 ? 18.732 -7.876 -6.286 1.00 95.81 243 GLY A CA 1
ATOM 1930 C C . GLY A 1 243 ? 19.268 -8.200 -7.678 1.00 95.81 243 GLY A C 1
ATOM 1931 O O . GLY A 1 243 ? 20.025 -9.157 -7.832 1.00 95.81 243 GLY A O 1
ATOM 1932 N N . PHE A 1 244 ? 18.955 -7.360 -8.662 1.00 98.25 244 PHE A N 1
ATOM 1933 C CA . PHE A 1 244 ? 19.415 -7.500 -10.039 1.00 98.25 244 PHE A CA 1
ATOM 1934 C C . PHE A 1 244 ? 20.943 -7.479 -10.138 1.00 98.25 244 PHE A C 1
ATOM 1936 O O . PHE A 1 244 ? 21.539 -8.330 -10.798 1.00 98.25 244 PHE A O 1
ATOM 1943 N N . GLN A 1 245 ? 21.597 -6.566 -9.416 1.00 97.25 245 GLN A N 1
ATOM 1944 C CA . GLN A 1 245 ? 23.058 -6.435 -9.411 1.00 97.25 245 GLN A CA 1
ATOM 1945 C C . GLN A 1 245 ? 23.793 -7.658 -8.846 1.00 97.25 245 GLN A C 1
ATOM 1947 O O . GLN A 1 245 ? 24.960 -7.860 -9.178 1.00 97.25 245 GLN A O 1
ATOM 1952 N N . LYS A 1 246 ? 23.132 -8.515 -8.053 1.00 96.44 246 LYS A N 1
ATOM 1953 C CA . LYS A 1 246 ? 23.720 -9.801 -7.626 1.00 96.44 246 LYS A CA 1
ATOM 1954 C C . LYS A 1 246 ? 23.927 -10.757 -8.801 1.00 96.44 246 LYS A C 1
ATOM 1956 O O . LYS A 1 246 ? 24.866 -11.546 -8.777 1.00 96.44 246 LYS A O 1
ATOM 1961 N N . PHE A 1 247 ? 23.072 -10.674 -9.818 1.00 97.56 247 PHE A N 1
ATOM 1962 C CA . PHE A 1 247 ? 23.164 -11.484 -11.032 1.00 97.56 247 PHE A CA 1
ATOM 1963 C C . PHE A 1 247 ? 23.853 -10.748 -12.189 1.00 97.56 247 PHE A C 1
ATOM 1965 O O . PHE A 1 247 ? 24.401 -11.385 -13.083 1.00 97.56 247 PHE A O 1
ATOM 1972 N N . GLN A 1 248 ? 23.827 -9.414 -12.174 1.00 97.50 248 GLN A N 1
ATOM 1973 C CA . GLN A 1 248 ? 24.383 -8.537 -13.207 1.00 97.50 248 GLN A CA 1
ATOM 1974 C C . GLN A 1 248 ? 25.372 -7.534 -12.572 1.00 97.50 248 GLN A C 1
ATOM 1976 O O . GLN A 1 248 ? 25.077 -6.339 -12.496 1.00 97.50 248 GLN A O 1
ATOM 1981 N N . PRO A 1 249 ? 26.548 -7.983 -12.087 1.00 96.56 249 PRO A N 1
ATOM 1982 C CA . PRO A 1 249 ? 27.469 -7.148 -11.299 1.00 96.56 249 PRO A CA 1
ATOM 1983 C C . PRO A 1 249 ? 28.088 -5.975 -12.080 1.00 96.56 249 PRO A C 1
ATOM 1985 O O . PRO A 1 249 ? 28.546 -4.995 -11.486 1.00 96.56 249 PRO A O 1
ATOM 1988 N N . ASP A 1 250 ? 28.080 -6.046 -13.414 1.00 97.00 250 ASP A N 1
ATOM 1989 C CA . ASP A 1 250 ? 28.572 -4.980 -14.294 1.00 97.00 250 ASP A CA 1
ATOM 1990 C C . ASP A 1 250 ? 27.528 -3.877 -14.554 1.00 97.00 250 ASP A C 1
ATOM 1992 O O . ASP A 1 250 ? 27.868 -2.813 -15.091 1.00 97.00 250 ASP A O 1
ATOM 1996 N N . ALA A 1 251 ? 26.272 -4.094 -14.147 1.00 97.69 251 ALA A N 1
ATOM 1997 C CA . ALA A 1 251 ? 25.207 -3.112 -14.264 1.00 97.69 251 ALA A CA 1
ATOM 1998 C C . ALA A 1 251 ? 25.382 -1.989 -13.230 1.00 97.69 251 ALA A C 1
ATOM 2000 O O . ALA A 1 251 ? 25.520 -2.208 -12.021 1.00 97.69 251 ALA A O 1
ATOM 2001 N N . LYS A 1 252 ? 25.331 -0.745 -13.703 1.00 96.88 252 LYS A N 1
ATOM 2002 C CA . LYS A 1 252 ? 25.324 0.472 -12.887 1.00 96.88 252 LYS A CA 1
ATOM 2003 C C . LYS A 1 252 ? 23.897 1.001 -12.837 1.00 96.88 252 LYS A C 1
ATOM 2005 O O . LYS A 1 252 ? 23.501 1.817 -13.667 1.00 96.88 252 LYS A O 1
ATOM 2010 N N . VAL A 1 253 ? 23.120 0.473 -11.896 1.00 97.12 253 VAL A N 1
ATOM 2011 C CA . VAL A 1 253 ? 21.716 0.850 -11.722 1.00 97.12 253 VAL A CA 1
ATOM 2012 C C . VAL A 1 253 ? 21.628 2.144 -10.914 1.00 97.12 253 VAL A C 1
ATOM 2014 O O . VAL A 1 253 ? 22.290 2.269 -9.886 1.00 97.12 253 VAL A O 1
ATOM 2017 N N . ALA A 1 254 ? 20.832 3.102 -11.384 1.00 95.12 254 ALA A N 1
ATOM 2018 C CA . ALA A 1 254 ? 20.533 4.348 -10.683 1.00 95.12 254 ALA A CA 1
ATOM 2019 C C . ALA A 1 254 ? 19.020 4.492 -10.493 1.00 95.12 254 ALA A C 1
ATOM 2021 O O . ALA A 1 254 ? 18.266 4.342 -11.454 1.00 95.12 254 ALA A O 1
ATOM 2022 N N . THR A 1 255 ? 18.591 4.799 -9.270 1.00 94.19 255 THR A N 1
ATOM 2023 C CA . THR A 1 255 ? 17.185 4.960 -8.873 1.00 94.19 255 THR A CA 1
ATOM 2024 C C . THR A 1 255 ? 16.922 6.403 -8.430 1.00 94.19 255 THR A C 1
ATOM 2026 O O . THR A 1 255 ? 17.769 7.037 -7.799 1.00 94.19 255 THR A O 1
ATOM 2029 N N . SER A 1 256 ? 15.752 6.957 -8.766 1.00 89.94 256 SER A N 1
ATOM 2030 C CA . SER A 1 256 ? 15.379 8.328 -8.370 1.00 89.94 256 SER A CA 1
ATOM 2031 C C . SER A 1 256 ? 14.791 8.437 -6.959 1.00 89.94 256 SER A C 1
ATOM 2033 O O . SER A 1 256 ? 14.752 9.532 -6.406 1.00 89.94 256 SER A O 1
ATOM 2035 N N . ASN A 1 257 ? 14.320 7.323 -6.384 1.00 82.56 257 ASN A N 1
ATOM 2036 C CA . ASN A 1 257 ? 13.717 7.236 -5.046 1.00 82.56 257 ASN A CA 1
ATOM 2037 C C . ASN A 1 257 ? 12.580 8.249 -4.788 1.00 82.56 257 ASN A C 1
ATOM 2039 O O . ASN A 1 257 ? 12.449 8.790 -3.691 1.00 82.56 257 ASN A O 1
ATOM 2043 N N . ILE A 1 258 ? 11.761 8.535 -5.806 1.00 87.19 258 ILE A N 1
ATOM 2044 C CA . ILE A 1 258 ? 10.669 9.512 -5.698 1.00 87.19 258 ILE A CA 1
ATOM 2045 C C . ILE A 1 258 ? 9.465 8.808 -5.052 1.00 87.19 258 ILE A C 1
ATOM 2047 O O . ILE A 1 258 ? 9.100 7.732 -5.502 1.00 87.19 258 ILE A O 1
ATOM 2051 N N . PRO A 1 259 ? 8.796 9.357 -4.024 1.00 80.50 259 PRO A N 1
ATOM 2052 C CA . PRO A 1 259 ? 7.624 8.699 -3.426 1.00 80.50 259 PRO A CA 1
ATOM 2053 C C . PRO A 1 259 ? 6.399 8.609 -4.350 1.00 80.50 259 PRO A C 1
ATOM 2055 O O . PRO A 1 259 ? 5.539 7.752 -4.163 1.00 80.50 259 PRO A O 1
ATOM 2058 N N . SER A 1 260 ? 6.314 9.508 -5.327 1.00 82.75 260 SER A N 1
ATOM 2059 C CA . SER A 1 260 ? 5.187 9.697 -6.242 1.00 82.75 260 SER A CA 1
ATOM 2060 C C . SER A 1 260 ? 5.451 9.053 -7.613 1.00 82.75 260 SER A C 1
ATOM 2062 O O . SER A 1 260 ? 6.600 8.839 -8.002 1.00 82.75 260 SER A O 1
ATOM 2064 N N . SER A 1 261 ? 4.378 8.688 -8.318 1.00 86.19 261 SER A N 1
ATOM 2065 C CA . SER A 1 261 ? 4.446 8.153 -9.686 1.00 86.19 261 SER A CA 1
ATOM 2066 C C . SER A 1 261 ? 4.632 9.247 -10.737 1.00 86.19 261 SER A C 1
ATOM 2068 O O . SER A 1 261 ? 5.126 8.986 -11.836 1.00 86.19 261 SER A O 1
ATOM 2070 N N . GLU A 1 262 ? 4.190 10.462 -10.418 1.00 85.81 262 GLU A N 1
ATOM 2071 C CA . GLU A 1 262 ? 4.229 11.617 -11.301 1.00 85.81 262 GLU A CA 1
ATOM 2072 C C . GLU A 1 262 ? 5.669 11.912 -11.748 1.00 85.81 262 GLU A C 1
ATOM 2074 O O . GLU A 1 262 ? 6.620 11.886 -10.968 1.00 85.81 262 GLU A O 1
ATOM 2079 N N . GLY A 1 263 ? 5.833 12.184 -13.042 1.00 86.50 263 GLY A N 1
ATOM 2080 C CA . GLY A 1 263 ? 7.140 12.428 -13.656 1.00 86.50 263 GLY A CA 1
ATOM 2081 C C . GLY A 1 263 ? 7.898 11.170 -14.097 1.00 86.50 263 GLY A C 1
ATOM 2082 O O . GLY A 1 263 ? 8.851 11.305 -14.861 1.00 86.50 263 GLY A O 1
ATOM 2083 N N . GLY A 1 264 ? 7.462 9.958 -13.724 1.00 91.88 264 GLY A N 1
ATOM 2084 C CA . GLY A 1 264 ? 8.085 8.705 -14.178 1.00 91.88 264 GLY A CA 1
ATOM 2085 C C . GLY A 1 264 ? 8.117 8.580 -15.706 1.00 91.88 264 GLY A C 1
ATOM 2086 O O . GLY A 1 264 ? 9.184 8.470 -16.308 1.00 91.88 264 GLY A O 1
ATOM 2087 N N . ILE A 1 265 ? 6.952 8.690 -16.357 1.00 94.88 265 ILE A N 1
ATOM 2088 C CA . ILE A 1 265 ? 6.842 8.645 -17.830 1.00 94.88 265 ILE A CA 1
ATOM 2089 C C . ILE A 1 265 ? 7.589 9.813 -18.494 1.00 94.88 265 ILE A C 1
ATOM 2091 O O . ILE A 1 265 ? 8.159 9.635 -19.571 1.00 94.88 265 ILE A O 1
ATOM 2095 N N . ALA A 1 266 ? 7.682 10.970 -17.829 1.00 94.56 266 ALA A N 1
ATOM 2096 C CA . ALA A 1 266 ? 8.512 12.080 -18.294 1.00 94.56 266 ALA A CA 1
ATOM 2097 C C . ALA A 1 266 ? 9.989 11.722 -18.396 1.00 94.56 266 ALA A C 1
ATOM 2099 O O . ALA A 1 266 ? 10.652 12.111 -19.359 1.00 94.56 266 ALA A O 1
ATOM 2100 N N . GLY A 1 267 ? 10.489 10.898 -17.476 1.00 95.19 267 GLY A N 1
ATOM 2101 C CA . GLY A 1 267 ? 11.823 10.327 -17.589 1.00 95.19 267 GLY A CA 1
ATOM 2102 C C . GLY A 1 267 ? 12.034 9.560 -18.899 1.00 95.19 267 GLY A C 1
ATOM 2103 O O . GLY A 1 267 ? 13.103 9.676 -19.498 1.00 95.19 267 GLY A O 1
ATOM 2104 N N . LEU A 1 268 ? 11.021 8.839 -19.392 1.00 96.50 268 LEU A N 1
ATOM 2105 C CA . LEU A 1 268 ? 11.132 8.059 -20.628 1.00 96.50 268 LEU A CA 1
ATOM 2106 C C . LEU A 1 268 ? 11.194 8.956 -21.871 1.00 96.50 268 LEU A C 1
ATOM 2108 O O . LEU A 1 268 ? 12.090 8.777 -22.698 1.00 96.50 268 LEU A O 1
ATOM 2112 N N . TYR A 1 269 ? 10.284 9.929 -22.009 1.00 95.44 269 TYR A N 1
ATOM 2113 C CA . TYR A 1 269 ? 10.235 10.775 -23.212 1.00 95.44 269 TYR A CA 1
ATOM 2114 C C . TYR A 1 269 ? 11.277 11.899 -23.243 1.00 95.44 269 TYR A C 1
ATOM 2116 O O . TYR A 1 269 ? 11.601 12.390 -24.318 1.00 95.44 269 TYR A O 1
ATOM 2124 N N . TYR A 1 270 ? 11.891 12.240 -22.105 1.00 95.69 270 TYR A N 1
ATOM 2125 C CA . TYR A 1 270 ? 13.111 13.058 -22.067 1.00 95.69 270 TYR A CA 1
ATOM 2126 C C . TYR A 1 270 ? 14.408 12.236 -22.128 1.00 95.69 270 TYR A C 1
ATOM 2128 O O . TYR A 1 270 ? 15.496 12.795 -21.983 1.00 95.69 270 TYR A O 1
ATOM 2136 N N . HIS A 1 271 ? 14.322 10.916 -22.326 1.00 93.50 271 HIS A N 1
ATOM 2137 C CA . HIS A 1 271 ? 15.470 10.002 -22.347 1.00 93.50 271 HIS A CA 1
ATOM 2138 C C . HIS A 1 271 ? 16.328 10.028 -21.070 1.00 93.50 271 HIS A C 1
ATOM 2140 O O . HIS A 1 271 ? 17.525 9.732 -21.119 1.00 93.50 271 HIS A O 1
ATOM 2146 N N . LEU A 1 272 ? 15.742 10.363 -19.920 1.00 94.81 272 LEU A N 1
ATOM 2147 C CA . LEU A 1 272 ? 16.394 10.370 -18.607 1.00 94.81 272 LEU A CA 1
ATOM 2148 C C . LEU A 1 272 ? 16.342 9.002 -17.914 1.00 94.81 272 LEU A C 1
ATOM 2150 O O . LEU A 1 272 ? 17.185 8.727 -17.061 1.00 94.81 272 LEU A O 1
ATOM 2154 N N . SER A 1 273 ? 15.399 8.138 -18.293 1.00 95.81 273 SER A N 1
ATOM 2155 C CA . SER A 1 273 ? 15.241 6.792 -17.741 1.00 95.81 273 SER A CA 1
ATOM 2156 C C . SER A 1 273 ? 15.033 5.732 -18.811 1.00 95.81 273 SER A C 1
ATOM 2158 O O . SER A 1 273 ? 14.582 6.014 -19.919 1.00 95.81 273 SER A O 1
ATOM 2160 N N . ASP A 1 274 ? 15.356 4.497 -18.444 1.00 97.38 274 ASP A N 1
ATOM 2161 C CA . ASP A 1 274 ? 15.131 3.298 -19.250 1.00 97.38 274 ASP A CA 1
ATOM 2162 C C . ASP A 1 274 ? 13.876 2.541 -18.759 1.00 97.38 274 ASP A C 1
ATOM 2164 O O . ASP A 1 274 ? 13.219 1.845 -19.530 1.00 97.38 274 ASP A O 1
ATOM 2168 N N . VAL A 1 275 ? 13.515 2.717 -17.479 1.00 97.94 275 VAL A N 1
ATOM 2169 C CA . VAL A 1 275 ? 12.322 2.147 -16.832 1.00 97.94 275 VAL A CA 1
ATOM 2170 C C . VAL A 1 275 ? 11.670 3.199 -15.932 1.00 97.94 275 VAL A C 1
ATOM 2172 O O . VAL A 1 275 ? 12.373 3.925 -15.224 1.00 97.94 275 VAL A O 1
ATOM 2175 N N . ALA A 1 276 ? 10.337 3.263 -15.937 1.00 97.12 276 ALA A N 1
ATOM 2176 C CA . ALA A 1 276 ? 9.553 4.184 -15.118 1.00 97.12 276 ALA A CA 1
ATOM 2177 C C . ALA A 1 276 ? 8.563 3.455 -14.190 1.00 97.12 276 ALA A C 1
ATOM 2179 O O . ALA A 1 276 ? 7.468 3.087 -14.620 1.00 97.12 276 ALA A O 1
ATOM 2180 N N . PRO A 1 277 ? 8.924 3.232 -12.916 1.00 95.56 277 PRO A N 1
ATOM 2181 C CA . PRO A 1 277 ? 8.022 2.696 -11.901 1.00 95.56 277 PRO A CA 1
ATOM 2182 C C . PRO A 1 277 ? 6.901 3.669 -11.526 1.00 95.56 277 PRO A C 1
ATOM 2184 O O . PRO A 1 277 ? 7.144 4.859 -11.321 1.00 95.56 277 PRO A O 1
ATOM 2187 N N . MET A 1 278 ? 5.685 3.160 -11.351 1.00 91.31 278 MET A N 1
ATOM 2188 C CA . MET A 1 278 ? 4.508 3.925 -10.947 1.00 91.31 278 MET A CA 1
ATOM 2189 C C . MET A 1 278 ? 3.661 3.124 -9.952 1.00 91.31 278 MET A C 1
ATOM 2191 O O . MET A 1 278 ? 3.323 1.958 -10.166 1.00 91.31 278 MET A O 1
ATOM 2195 N N . GLY A 1 279 ? 3.338 3.775 -8.837 1.00 84.38 279 GLY A N 1
ATOM 2196 C CA . GLY A 1 279 ? 2.469 3.280 -7.769 1.00 84.38 279 GLY A CA 1
ATOM 2197 C C . GLY A 1 279 ? 1.017 3.723 -7.928 1.00 84.38 279 GLY A C 1
ATOM 2198 O O . GLY A 1 279 ? 0.312 3.819 -6.928 1.00 84.38 279 GLY A O 1
ATOM 2199 N N . ASP A 1 280 ? 0.593 4.043 -9.151 1.00 82.88 280 ASP A N 1
ATOM 2200 C CA . ASP A 1 280 ? -0.787 4.267 -9.581 1.00 82.88 280 ASP A CA 1
ATOM 2201 C C . ASP A 1 280 ? -0.910 4.151 -11.112 1.00 82.88 280 ASP A C 1
ATOM 2203 O O . ASP A 1 280 ? 0.077 3.955 -11.823 1.00 82.88 280 ASP A O 1
ATOM 2207 N N . ASP A 1 281 ? -2.144 4.214 -11.609 1.00 85.75 281 ASP A N 1
ATOM 2208 C CA . ASP A 1 281 ? -2.461 4.189 -13.033 1.00 85.75 281 ASP A CA 1
ATOM 2209 C C . ASP A 1 281 ? -1.951 5.463 -13.729 1.00 85.75 281 ASP A C 1
ATOM 2211 O O . ASP A 1 281 ? -2.237 6.579 -13.278 1.00 85.75 281 ASP A O 1
ATOM 2215 N N . ALA A 1 282 ? -1.235 5.312 -14.851 1.00 87.75 282 ALA A N 1
ATOM 2216 C CA . ALA A 1 282 ? -0.817 6.458 -15.651 1.00 87.75 282 ALA A CA 1
ATOM 2217 C C . ALA A 1 282 ? -2.039 7.150 -16.243 1.00 87.75 282 ALA A C 1
ATOM 2219 O O . ALA A 1 282 ? -2.894 6.525 -16.877 1.00 87.75 282 ALA A O 1
ATOM 2220 N N . LYS A 1 283 ? -2.116 8.463 -16.047 1.00 88.56 283 LYS A N 1
ATOM 2221 C CA . LYS A 1 283 ? -3.213 9.282 -16.550 1.00 88.56 283 LYS A CA 1
ATOM 2222 C C . LYS A 1 283 ? -3.029 9.458 -18.053 1.00 88.56 283 LYS A C 1
ATOM 2224 O O . LYS A 1 283 ? -1.900 9.477 -18.544 1.00 88.56 283 LYS A O 1
ATOM 2229 N N . ILE A 1 284 ? -4.117 9.682 -18.796 1.00 88.94 284 ILE A N 1
ATOM 2230 C CA . ILE A 1 284 ? -4.016 10.072 -20.217 1.00 88.94 284 ILE A CA 1
ATOM 2231 C C . ILE A 1 284 ? -3.039 11.249 -20.378 1.00 88.94 284 ILE A C 1
ATOM 2233 O O . ILE A 1 284 ? -2.191 11.225 -21.258 1.00 88.94 284 ILE A O 1
ATOM 2237 N N . THR A 1 285 ? -3.073 12.222 -19.466 1.00 88.62 285 THR A N 1
ATOM 2238 C CA . THR A 1 285 ? -2.168 13.380 -19.472 1.00 88.62 285 THR A CA 1
ATOM 2239 C C . THR A 1 285 ? -0.700 13.048 -19.202 1.00 88.62 285 THR A C 1
ATOM 2241 O O . THR A 1 285 ? 0.155 13.823 -19.613 1.00 88.62 285 THR A O 1
ATOM 2244 N N . ASP A 1 286 ? -0.389 11.923 -18.551 1.00 88.88 286 ASP A N 1
ATOM 2245 C CA . ASP A 1 286 ? 0.999 11.463 -18.394 1.00 88.88 286 ASP A CA 1
ATOM 2246 C C . ASP A 1 286 ? 1.503 10.804 -19.681 1.00 88.88 286 ASP A C 1
ATOM 2248 O O . ASP A 1 286 ? 2.670 10.935 -20.046 1.00 88.88 286 ASP A O 1
ATOM 2252 N N . MET A 1 287 ? 0.611 10.090 -20.374 1.00 90.69 287 MET A N 1
ATOM 2253 C CA . MET A 1 287 ? 0.938 9.333 -21.579 1.00 90.69 287 MET A CA 1
ATOM 2254 C C . MET A 1 287 ? 0.915 10.186 -22.855 1.00 90.69 287 MET A C 1
ATOM 2256 O O . MET A 1 287 ? 1.653 9.882 -23.786 1.00 90.69 287 MET A O 1
ATOM 2260 N N . MET A 1 288 ? 0.106 11.250 -22.911 1.00 90.88 288 MET A N 1
ATOM 2261 C CA . MET A 1 288 ? -0.013 12.123 -24.087 1.00 90.88 288 MET A CA 1
ATOM 2262 C C . MET A 1 288 ? 1.328 12.740 -24.513 1.00 90.88 288 MET A C 1
ATOM 2264 O O . MET A 1 288 ? 1.685 12.577 -25.674 1.00 90.88 288 MET A O 1
ATOM 2268 N N . PRO A 1 289 ? 2.138 13.351 -23.623 1.00 94.06 289 PRO A N 1
ATOM 2269 C CA . PRO A 1 289 ? 3.445 13.872 -24.028 1.00 94.06 289 PRO A CA 1
ATOM 2270 C C . PRO A 1 289 ? 4.393 12.788 -24.558 1.00 94.06 289 PRO A C 1
ATOM 2272 O O . PRO A 1 289 ? 5.184 13.046 -25.465 1.00 94.06 289 PRO A O 1
ATOM 2275 N N . PHE A 1 290 ? 4.306 11.564 -24.023 1.00 95.38 290 PHE A N 1
ATOM 2276 C CA . PHE A 1 290 ? 5.068 10.428 -24.542 1.00 95.38 290 PHE A CA 1
ATOM 2277 C C . PHE A 1 290 ? 4.611 10.074 -25.963 1.00 95.38 290 PHE A C 1
ATOM 2279 O O . PHE A 1 290 ? 5.441 9.959 -26.863 1.00 95.38 290 PHE A O 1
ATOM 2286 N N . HIS A 1 291 ? 3.297 9.950 -26.168 1.00 94.12 291 HIS A N 1
ATOM 2287 C CA . HIS A 1 291 ? 2.709 9.694 -27.479 1.00 94.12 291 HIS A CA 1
ATOM 2288 C C . HIS A 1 291 ? 3.090 10.778 -28.492 1.00 94.12 291 HIS A C 1
ATOM 2290 O O . HIS A 1 291 ? 3.542 10.448 -29.581 1.00 94.12 291 HIS A O 1
ATOM 2296 N N . ASP A 1 292 ? 3.005 12.056 -28.133 1.00 93.44 292 ASP A N 1
ATOM 2297 C CA . ASP A 1 292 ? 3.358 13.163 -29.030 1.00 93.44 292 ASP A CA 1
ATOM 2298 C C . ASP A 1 292 ? 4.855 13.179 -29.383 1.00 93.44 292 ASP A C 1
ATOM 2300 O O . ASP A 1 292 ? 5.244 13.687 -30.434 1.00 93.44 292 ASP A O 1
ATOM 2304 N N . SER A 1 293 ? 5.697 12.586 -28.530 1.00 94.88 293 SER A N 1
ATOM 2305 C CA . SER A 1 293 ? 7.139 12.458 -28.762 1.00 94.88 293 SER A CA 1
ATOM 2306 C C . SER A 1 293 ? 7.505 11.260 -29.648 1.00 94.88 293 SER A C 1
ATOM 2308 O O . SER A 1 293 ? 8.463 11.348 -30.417 1.00 94.88 293 SER A O 1
ATOM 2310 N N . PHE A 1 294 ? 6.779 10.139 -29.549 1.00 94.56 294 PHE A N 1
ATOM 2311 C CA . PHE A 1 294 ? 7.166 8.869 -30.186 1.00 94.56 294 PHE A CA 1
ATOM 2312 C C . PHE A 1 294 ? 6.162 8.297 -31.201 1.00 94.56 294 PHE A C 1
ATOM 2314 O O . PHE A 1 294 ? 6.528 7.427 -31.989 1.00 94.56 294 PHE A O 1
ATOM 2321 N N . GLY A 1 295 ? 4.916 8.768 -31.212 1.00 92.94 295 GLY A N 1
ATOM 2322 C CA . GLY A 1 295 ? 3.824 8.263 -32.053 1.00 92.94 295 GLY A CA 1
ATOM 2323 C C . GLY A 1 295 ? 3.163 6.970 -31.553 1.00 92.94 295 GLY A C 1
ATOM 2324 O O . GLY A 1 295 ? 2.494 6.290 -32.326 1.00 92.94 295 GLY A O 1
ATOM 2325 N N . TYR A 1 296 ? 3.389 6.587 -30.293 1.00 93.56 296 TYR A N 1
ATOM 2326 C CA . TYR A 1 296 ? 2.774 5.433 -29.624 1.00 93.56 296 TYR A CA 1
ATOM 2327 C C . TYR A 1 296 ? 2.813 5.615 -28.102 1.00 93.56 296 TYR A C 1
ATOM 2329 O O . TYR A 1 296 ? 3.587 6.419 -27.590 1.00 93.56 296 TYR A O 1
ATOM 2337 N N . LEU A 1 297 ? 1.991 4.866 -27.363 1.00 94.31 297 LEU A N 1
ATOM 2338 C CA . LEU A 1 297 ? 1.957 4.894 -25.893 1.00 94.31 297 LEU A CA 1
ATOM 2339 C C . LEU A 1 297 ? 3.080 4.048 -25.258 1.00 94.31 297 LEU A C 1
ATOM 2341 O O . LEU A 1 297 ? 3.511 3.057 -25.854 1.00 94.31 297 LEU A O 1
ATOM 2345 N N . PRO A 1 298 ? 3.540 4.382 -24.035 1.00 95.25 298 PRO A N 1
ATOM 2346 C CA . PRO A 1 298 ? 4.529 3.566 -23.340 1.00 95.25 298 PRO A CA 1
ATOM 2347 C C . PRO A 1 298 ? 3.944 2.189 -23.002 1.00 95.25 298 PRO A C 1
ATOM 2349 O O . PRO A 1 298 ? 2.751 2.051 -22.726 1.00 95.25 298 PRO A O 1
ATOM 2352 N N . THR A 1 299 ? 4.786 1.155 -22.988 1.00 95.62 299 THR A N 1
ATOM 2353 C CA . THR A 1 299 ? 4.332 -0.197 -22.634 1.00 95.62 299 THR A CA 1
ATOM 2354 C C . THR A 1 299 ? 4.181 -0.310 -21.122 1.00 95.62 299 THR A C 1
ATOM 2356 O O . THR A 1 299 ? 5.166 -0.217 -20.392 1.00 95.62 299 THR A O 1
ATOM 2359 N N . GLU A 1 300 ? 2.946 -0.518 -20.666 1.00 95.44 300 GLU A N 1
ATOM 2360 C CA . GLU A 1 300 ? 2.578 -0.733 -19.263 1.00 95.44 300 GLU A CA 1
ATOM 2361 C C . GLU A 1 300 ? 2.733 -2.210 -18.873 1.00 95.44 300 GLU A C 1
ATOM 2363 O O . GLU A 1 300 ? 2.109 -3.101 -19.467 1.00 95.44 300 GLU A O 1
ATOM 2368 N N . ILE A 1 301 ? 3.524 -2.477 -17.836 1.00 97.75 301 ILE A N 1
ATOM 2369 C CA . ILE A 1 301 ? 3.787 -3.822 -17.322 1.00 97.75 301 ILE A CA 1
ATOM 2370 C C . ILE A 1 301 ? 3.411 -3.848 -15.844 1.00 97.75 301 ILE A C 1
ATOM 2372 O O . ILE A 1 301 ? 4.027 -3.153 -15.037 1.00 97.75 301 ILE A O 1
ATOM 2376 N N . SER A 1 302 ? 2.429 -4.666 -1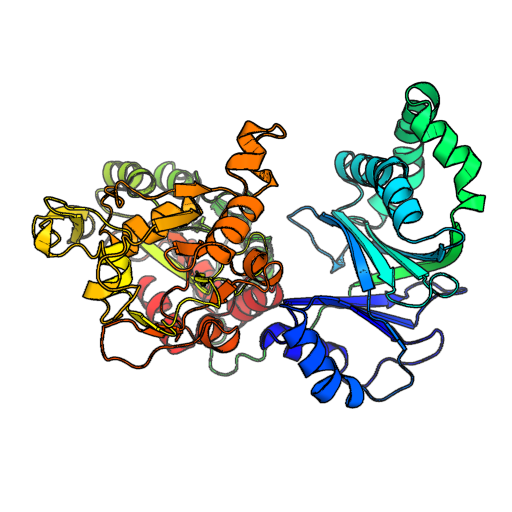5.468 1.00 97.19 302 SER A N 1
ATOM 2377 C CA . SER A 1 302 ? 2.142 -4.901 -14.052 1.00 97.19 302 SER A CA 1
ATOM 2378 C C . SER A 1 302 ? 3.298 -5.684 -13.438 1.00 97.19 302 SER A C 1
ATOM 2380 O O . SER A 1 302 ? 3.718 -6.700 -13.988 1.00 97.19 302 SER A O 1
ATOM 2382 N N . VAL A 1 303 ? 3.817 -5.232 -12.301 1.00 96.94 303 VAL A N 1
ATOM 2383 C CA . VAL A 1 303 ? 4.942 -5.888 -11.611 1.00 96.94 303 VAL A CA 1
ATOM 2384 C C . VAL A 1 303 ? 4.549 -6.466 -10.260 1.00 96.94 303 VAL A C 1
ATOM 2386 O O . VAL A 1 303 ? 5.194 -7.402 -9.799 1.00 96.94 303 VAL A O 1
ATOM 2389 N N . ALA A 1 304 ? 3.480 -5.951 -9.649 1.00 94.81 304 ALA A N 1
ATOM 2390 C CA . ALA A 1 304 ? 2.953 -6.435 -8.380 1.00 94.81 304 ALA A CA 1
ATOM 2391 C C . ALA A 1 304 ? 1.443 -6.203 -8.279 1.00 94.81 304 ALA A C 1
ATOM 2393 O O . ALA A 1 304 ? 0.924 -5.227 -8.824 1.00 94.81 304 ALA A O 1
ATOM 2394 N N . THR A 1 305 ? 0.755 -7.057 -7.523 1.00 93.19 305 THR A N 1
ATOM 2395 C CA . THR A 1 305 ? -0.629 -6.815 -7.111 1.00 93.19 305 THR A CA 1
ATOM 2396 C C . THR A 1 305 ? -0.616 -5.887 -5.898 1.00 93.19 305 THR A C 1
ATOM 2398 O O . THR A 1 305 ? 0.192 -6.042 -4.982 1.00 93.19 305 THR A O 1
ATOM 2401 N N . GLY A 1 306 ? -1.522 -4.922 -5.876 1.00 88.94 306 GLY A N 1
ATOM 2402 C CA . GLY A 1 306 ? -1.744 -4.002 -4.774 1.00 88.94 306 GLY A CA 1
ATOM 2403 C C . GLY A 1 306 ? -2.038 -4.688 -3.436 1.00 88.94 306 GLY A C 1
ATOM 2404 O O . GLY A 1 306 ? -2.401 -5.860 -3.385 1.00 88.94 306 GLY A O 1
ATOM 2405 N N . GLY A 1 307 ? -1.845 -3.962 -2.336 1.00 84.12 307 GLY A N 1
ATOM 2406 C CA . GLY A 1 307 ? -2.046 -4.486 -0.985 1.00 84.12 307 GLY A CA 1
ATOM 2407 C C . GLY A 1 307 ? -3.523 -4.638 -0.602 1.00 84.12 307 GLY A C 1
ATOM 2408 O O . GLY A 1 307 ? -4.425 -4.133 -1.264 1.00 84.12 307 GLY A O 1
ATOM 2409 N N . TYR A 1 308 ? -3.787 -5.313 0.515 1.00 79.94 308 TYR A N 1
ATOM 2410 C CA . TYR A 1 308 ? -5.138 -5.402 1.079 1.00 79.94 308 TYR A CA 1
ATOM 2411 C C . TYR A 1 308 ? -5.520 -4.128 1.854 1.00 79.94 308 TYR A C 1
ATOM 2413 O O . TYR A 1 308 ? -6.561 -3.534 1.598 1.00 79.94 308 TYR A O 1
ATOM 2421 N N . GLU A 1 309 ? -4.657 -3.661 2.763 1.00 73.25 309 GLU A N 1
ATOM 2422 C CA . GLU A 1 309 ? -5.001 -2.554 3.677 1.00 73.25 309 GLU A CA 1
ATOM 2423 C C . GLU A 1 309 ? -3.802 -1.715 4.154 1.00 73.25 309 GLU A C 1
ATOM 2425 O O . GLU A 1 309 ? -3.917 -0.920 5.086 1.00 73.25 309 GLU A O 1
ATOM 2430 N N . LYS A 1 310 ? -2.606 -1.891 3.584 1.00 70.50 310 LYS A N 1
ATOM 2431 C CA . LYS A 1 310 ? -1.446 -1.144 4.082 1.00 70.50 310 LYS A CA 1
ATOM 2432 C C . LYS A 1 310 ? -1.489 0.310 3.650 1.00 70.50 310 LYS A C 1
ATOM 2434 O O . LYS A 1 310 ? -1.594 0.613 2.459 1.00 70.50 310 LYS A O 1
ATOM 2439 N N . ARG A 1 311 ? -1.296 1.211 4.616 1.00 68.94 311 ARG A N 1
ATOM 2440 C CA . ARG A 1 311 ? -1.107 2.641 4.361 1.00 68.94 311 ARG A CA 1
ATOM 2441 C C . ARG A 1 311 ? 0.030 2.845 3.360 1.00 68.94 311 ARG A C 1
ATOM 2443 O O . ARG A 1 311 ? 1.118 2.298 3.515 1.00 68.94 311 ARG A O 1
ATOM 2450 N N . GLY A 1 312 ? -0.225 3.645 2.329 1.00 66.50 312 GLY A N 1
ATOM 2451 C CA . GLY A 1 312 ? 0.757 3.926 1.282 1.00 66.50 312 GLY A CA 1
ATOM 2452 C C . GLY A 1 312 ? 1.051 2.754 0.338 1.00 66.50 312 GLY A C 1
ATOM 2453 O O . GLY A 1 312 ? 1.989 2.862 -0.444 1.00 66.50 312 GLY A O 1
ATOM 2454 N N . SER A 1 313 ? 0.279 1.665 0.401 1.00 73.44 313 SER A N 1
ATOM 2455 C CA . SER A 1 313 ? 0.205 0.676 -0.678 1.00 73.44 313 SER A CA 1
ATOM 2456 C C . SER A 1 313 ? -0.935 1.002 -1.645 1.00 73.44 313 SER A C 1
ATOM 2458 O O . SER A 1 313 ? -1.815 1.815 -1.355 1.00 73.44 313 SER A O 1
ATOM 2460 N N . LEU A 1 314 ? -0.927 0.320 -2.786 1.00 82.75 314 LEU A N 1
ATOM 2461 C CA . LEU A 1 314 ? -2.021 0.276 -3.749 1.00 82.75 314 LEU A CA 1
ATOM 2462 C C . LEU A 1 314 ? -3.171 -0.595 -3.227 1.00 82.75 314 LEU A C 1
ATOM 2464 O O . LEU A 1 314 ? -3.328 -1.730 -3.657 1.00 82.75 314 LEU A O 1
ATOM 2468 N N . TRP A 1 315 ? -3.937 -0.116 -2.252 1.00 81.69 315 TRP A N 1
ATOM 2469 C CA . TRP A 1 315 ? -4.957 -0.951 -1.618 1.00 81.69 315 TRP A CA 1
ATOM 2470 C C . TRP A 1 315 ? -6.148 -1.267 -2.536 1.00 81.69 315 TRP A C 1
ATOM 2472 O O . TRP A 1 315 ? -6.530 -0.460 -3.388 1.00 81.69 315 TRP A O 1
ATOM 2482 N N . ALA A 1 316 ? -6.740 -2.448 -2.343 1.00 87.75 316 ALA A N 1
ATOM 2483 C CA . ALA A 1 316 ? -8.001 -2.837 -2.970 1.00 87.75 316 ALA A CA 1
ATOM 2484 C C . ALA A 1 316 ? -9.178 -2.014 -2.415 1.00 87.75 316 ALA A C 1
ATOM 2486 O O . ALA A 1 316 ? -9.236 -1.720 -1.220 1.00 87.75 316 ALA A O 1
ATOM 2487 N N . PHE A 1 317 ? -10.129 -1.645 -3.276 1.00 88.75 317 PHE A N 1
ATOM 2488 C CA . PHE A 1 317 ? -11.244 -0.775 -2.889 1.00 88.75 317 PHE A CA 1
ATOM 2489 C C . PHE A 1 317 ? -12.257 -1.517 -2.022 1.00 88.75 317 PHE A C 1
ATOM 2491 O O . PHE A 1 317 ? -12.767 -2.566 -2.422 1.00 88.75 317 PHE A O 1
ATOM 2498 N N . ALA A 1 318 ? -12.621 -0.928 -0.883 1.00 93.06 318 ALA A N 1
ATOM 2499 C CA . ALA A 1 318 ? -13.786 -1.353 -0.123 1.00 93.06 318 ALA A CA 1
ATOM 2500 C C . ALA A 1 318 ? -15.018 -0.576 -0.596 1.00 93.06 318 ALA A C 1
ATOM 2502 O O . ALA A 1 318 ? -14.993 0.652 -0.672 1.00 93.06 318 ALA A O 1
ATOM 2503 N N . VAL A 1 319 ? -16.109 -1.287 -0.872 1.00 97.19 319 VAL A N 1
ATOM 2504 C CA . VAL A 1 319 ? -17.428 -0.668 -1.025 1.00 97.19 319 VAL A CA 1
ATOM 2505 C C . VAL A 1 319 ? -18.164 -0.837 0.288 1.00 97.19 319 VAL A C 1
ATOM 2507 O O . VAL A 1 319 ? -18.411 -1.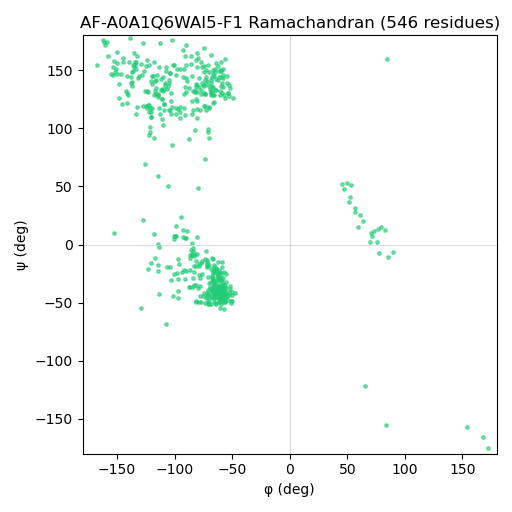965 0.719 1.00 97.19 319 VAL A O 1
ATOM 2510 N N . VAL A 1 320 ? -18.493 0.277 0.930 1.00 97.69 320 VAL A N 1
ATOM 2511 C CA . VAL A 1 320 ? -19.088 0.285 2.265 1.00 97.69 320 VAL A CA 1
ATOM 2512 C C . VAL A 1 320 ? -20.496 0.847 2.258 1.00 97.69 320 VAL A C 1
ATOM 2514 O O . VAL A 1 320 ? -20.817 1.775 1.518 1.00 97.69 320 VAL A O 1
ATOM 2517 N N . VAL A 1 321 ? -21.327 0.291 3.128 1.00 98.44 321 VAL A N 1
ATOM 2518 C CA . VAL A 1 321 ? -22.654 0.802 3.480 1.00 98.44 321 VAL A CA 1
ATOM 2519 C C . VAL A 1 321 ? -22.811 0.733 4.998 1.00 98.44 321 VAL A C 1
ATOM 2521 O O . VAL A 1 321 ? -22.061 0.023 5.671 1.00 98.44 321 VAL A O 1
ATOM 2524 N N . SER A 1 322 ? -23.805 1.427 5.551 1.00 97.88 322 SER A N 1
ATOM 2525 C CA . SER A 1 322 ? -24.224 1.201 6.939 1.00 97.88 322 SER A CA 1
ATOM 2526 C C . SER A 1 322 ? -24.567 -0.277 7.180 1.00 97.88 322 SER A C 1
ATOM 2528 O O . SER A 1 322 ? -25.164 -0.931 6.317 1.00 97.88 322 SER A O 1
ATOM 2530 N N . LYS A 1 323 ? -24.276 -0.795 8.377 1.00 96.56 323 LYS A N 1
ATOM 2531 C CA . LYS A 1 323 ? -24.687 -2.141 8.814 1.00 96.56 323 LYS A CA 1
ATOM 2532 C C . LYS A 1 323 ? -26.205 -2.366 8.726 1.00 96.56 323 LYS A C 1
ATOM 2534 O O . LYS A 1 323 ? -26.637 -3.500 8.541 1.00 96.56 323 LYS A O 1
ATOM 2539 N N . ASP A 1 324 ? -26.992 -1.288 8.789 1.00 96.50 324 ASP A N 1
ATOM 2540 C CA . ASP A 1 324 ? -28.458 -1.301 8.695 1.00 96.50 324 ASP A CA 1
ATOM 2541 C C . ASP A 1 324 ? -28.982 -1.302 7.244 1.00 96.50 324 ASP A C 1
ATOM 2543 O O . ASP A 1 324 ? -30.194 -1.383 7.009 1.00 96.50 324 ASP A O 1
ATOM 2547 N N . ASN A 1 325 ? -28.100 -1.186 6.247 1.00 97.88 325 ASN A N 1
ATOM 2548 C CA . ASN A 1 325 ? -28.458 -1.384 4.847 1.00 97.88 325 ASN A CA 1
ATOM 2549 C C . ASN A 1 325 ? -28.587 -2.897 4.569 1.00 97.88 325 ASN A C 1
ATOM 2551 O O . ASN A 1 325 ? -27.711 -3.654 4.976 1.00 97.88 325 ASN A O 1
ATOM 2555 N N . PRO A 1 326 ? -29.639 -3.393 3.894 1.00 97.06 326 PRO A N 1
ATOM 2556 C CA . PRO A 1 326 ? -29.826 -4.831 3.675 1.00 97.06 326 PRO A CA 1
ATOM 2557 C C . PRO A 1 326 ? -28.927 -5.433 2.579 1.00 97.06 326 PRO A C 1
ATOM 2559 O O . PRO A 1 326 ? -28.810 -6.654 2.507 1.00 97.06 326 PRO A O 1
ATOM 2562 N N . LEU A 1 327 ? -28.287 -4.620 1.733 1.00 97.12 327 LEU A N 1
ATOM 2563 C CA . LEU A 1 327 ? -27.456 -5.096 0.622 1.00 97.12 327 LEU A CA 1
ATOM 2564 C C . LEU A 1 327 ? -26.184 -5.776 1.147 1.00 97.12 327 LEU A C 1
ATOM 2566 O O . LEU A 1 327 ? -25.528 -5.211 2.012 1.00 97.12 327 LEU A O 1
ATOM 2570 N N . ASN A 1 328 ? -25.825 -6.963 0.653 1.00 97.06 328 ASN A N 1
ATOM 2571 C CA . ASN A 1 328 ? -24.596 -7.674 1.063 1.00 97.06 328 ASN A CA 1
ATOM 2572 C C . ASN A 1 328 ? -23.577 -7.823 -0.072 1.00 97.06 328 ASN A C 1
ATOM 2574 O O . ASN A 1 328 ? -22.398 -8.061 0.183 1.00 97.06 328 ASN A O 1
ATOM 2578 N N . GLU A 1 329 ? -24.021 -7.644 -1.311 1.00 98.06 329 GLU A N 1
ATOM 2579 C CA . GLU A 1 329 ? -23.198 -7.749 -2.505 1.00 98.06 329 GLU A CA 1
ATOM 2580 C C . GLU A 1 329 ? -23.643 -6.746 -3.565 1.00 98.06 329 GLU A C 1
ATOM 2582 O O . GLU A 1 329 ? -24.782 -6.276 -3.542 1.00 98.06 329 GLU A O 1
ATOM 2587 N N . ILE A 1 330 ? -22.739 -6.407 -4.480 1.00 98.50 330 ILE A N 1
ATOM 2588 C CA . ILE A 1 330 ? -23.025 -5.526 -5.611 1.00 98.50 330 ILE A CA 1
ATOM 2589 C C . ILE A 1 330 ? -22.058 -5.804 -6.765 1.00 98.50 330 ILE A C 1
ATOM 2591 O O . ILE A 1 330 ? -20.896 -6.142 -6.543 1.00 98.50 330 ILE A O 1
ATOM 2595 N N . SER A 1 331 ? -22.522 -5.657 -8.004 1.00 98.38 331 SER A N 1
ATOM 2596 C CA . SER A 1 331 ? -21.660 -5.814 -9.184 1.00 98.38 331 SER A CA 1
ATOM 2597 C C . SER A 1 331 ? -20.909 -4.532 -9.550 1.00 98.38 331 SER A C 1
ATOM 2599 O O . SER A 1 331 ? -21.378 -3.424 -9.275 1.00 98.38 331 SER A O 1
ATOM 2601 N N . VAL A 1 332 ? -19.769 -4.661 -10.241 1.00 97.88 332 VAL A N 1
ATOM 2602 C CA . VAL A 1 332 ? -19.054 -3.501 -10.809 1.00 97.88 332 VAL A CA 1
ATOM 2603 C C . VAL A 1 332 ? -19.944 -2.719 -11.779 1.00 97.88 332 VAL A C 1
ATOM 2605 O O . VAL A 1 332 ? -19.946 -1.492 -11.737 1.00 97.88 332 VAL A O 1
ATOM 2608 N N . ASP A 1 333 ? -20.775 -3.400 -12.573 1.00 96.44 333 ASP A N 1
ATOM 2609 C CA . ASP A 1 333 ? -21.733 -2.753 -13.483 1.00 96.44 333 ASP A CA 1
ATOM 2610 C C . ASP A 1 333 ? -22.739 -1.850 -12.739 1.00 96.44 333 ASP A C 1
ATOM 2612 O O . ASP A 1 333 ? -23.087 -0.756 -13.194 1.00 96.44 333 ASP A O 1
ATOM 2616 N N . GLU A 1 334 ? -23.231 -2.295 -11.580 1.00 98.12 334 GLU A N 1
ATOM 2617 C CA . GLU A 1 334 ? -24.141 -1.506 -10.744 1.00 98.12 334 GLU A CA 1
ATOM 2618 C C . GLU A 1 334 ? -23.415 -0.341 -10.074 1.00 98.12 334 GLU A C 1
ATOM 2620 O O . GLU A 1 334 ? -2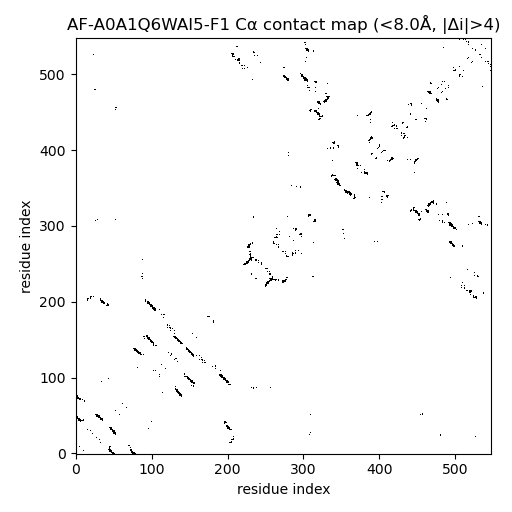3.936 0.776 -10.076 1.00 98.12 334 GLU A O 1
ATOM 2625 N N . LEU A 1 335 ? -22.198 -0.563 -9.571 1.00 98.25 335 LEU A N 1
ATOM 2626 C CA . LEU A 1 335 ? -21.358 0.496 -9.009 1.00 98.25 335 LEU A CA 1
ATOM 2627 C C . LEU A 1 335 ? -21.060 1.584 -10.038 1.00 98.25 335 LEU A C 1
ATOM 2629 O O . LEU A 1 335 ? -21.225 2.768 -9.748 1.00 98.25 335 LEU A O 1
ATOM 2633 N N . GLU A 1 336 ? -20.707 1.203 -11.263 1.00 96.81 336 GLU A N 1
ATOM 2634 C CA . GLU A 1 336 ? -20.475 2.145 -12.352 1.00 96.81 336 GLU A CA 1
ATOM 2635 C C . GLU A 1 336 ? -21.716 3.018 -12.601 1.00 96.81 336 GLU A C 1
ATOM 2637 O O . GLU A 1 336 ? -21.606 4.214 -12.877 1.00 96.81 336 GLU A O 1
ATOM 2642 N N . ARG A 1 337 ? -22.919 2.440 -12.509 1.00 97.44 337 ARG A N 1
ATOM 2643 C CA . ARG A 1 337 ? -24.189 3.162 -12.693 1.00 97.44 337 ARG A CA 1
ATOM 2644 C C . ARG A 1 337 ? -24.582 4.017 -11.493 1.00 97.44 337 ARG A C 1
ATOM 2646 O O . ARG A 1 337 ? -25.314 4.989 -11.686 1.00 97.44 337 ARG A O 1
ATOM 2653 N N . ILE A 1 338 ? -24.126 3.677 -10.289 1.00 98.38 338 ILE A N 1
ATOM 2654 C CA . ILE A 1 338 ? -24.334 4.454 -9.058 1.00 98.38 338 ILE A CA 1
ATOM 2655 C C . ILE A 1 338 ? -23.400 5.662 -9.016 1.00 98.38 338 ILE A C 1
ATOM 2657 O O . ILE A 1 338 ? -23.858 6.777 -8.771 1.00 98.38 338 ILE A O 1
ATOM 2661 N N . PHE A 1 339 ? -22.108 5.449 -9.268 1.00 97.94 339 PHE A N 1
ATOM 2662 C CA . PHE A 1 339 ? -21.068 6.468 -9.114 1.00 97.94 339 PHE A CA 1
ATOM 2663 C C . PHE A 1 339 ? -20.820 7.288 -10.384 1.00 97.94 339 PHE A C 1
ATOM 2665 O O . PHE A 1 339 ? -20.335 8.410 -10.286 1.00 97.94 339 PHE A O 1
ATOM 2672 N N . GLY A 1 340 ? -21.161 6.773 -11.568 1.00 96.56 340 GLY A N 1
ATOM 2673 C CA . GLY A 1 340 ? -21.036 7.492 -12.837 1.00 96.56 340 GLY A CA 1
ATOM 2674 C C . GLY A 1 340 ? -22.291 8.282 -13.208 1.00 96.56 340 GLY A C 1
ATOM 2675 O O . GLY A 1 340 ? -23.412 7.932 -12.824 1.00 96.56 340 GLY A O 1
ATOM 2676 N N . ALA A 1 341 ? -22.121 9.336 -14.004 1.00 95.62 341 ALA A N 1
ATOM 2677 C CA . ALA A 1 341 ? -23.214 10.116 -14.584 1.00 95.62 341 ALA A CA 1
ATOM 2678 C C . ALA A 1 341 ? -23.471 9.795 -16.063 1.00 95.62 341 ALA A C 1
ATOM 2680 O O . ALA A 1 341 ? -22.768 9.006 -16.698 1.00 95.62 341 ALA A O 1
ATOM 2681 N N . GLU A 1 342 ? -24.511 10.427 -16.611 1.00 95.94 342 GLU A N 1
ATOM 2682 C CA . GLU A 1 342 ? -24.760 10.458 -18.051 1.00 95.94 342 GLU A CA 1
ATOM 2683 C C . GLU A 1 342 ? -23.530 10.983 -18.808 1.00 95.94 342 GLU A C 1
ATOM 2685 O O . GLU A 1 342 ? -22.882 11.948 -18.390 1.00 95.94 342 GLU A O 1
ATOM 2690 N N . ARG A 1 343 ? -23.196 10.373 -19.944 1.00 96.25 343 ARG A N 1
ATOM 2691 C CA . ARG A 1 343 ? -22.026 10.745 -20.754 1.00 96.25 343 ARG A CA 1
ATOM 2692 C C . ARG A 1 343 ? -22.261 10.424 -22.224 1.00 96.25 343 ARG A C 1
ATOM 2694 O O . ARG A 1 343 ? -22.937 9.458 -22.552 1.00 96.25 343 ARG A O 1
ATOM 2701 N N . SER A 1 344 ? -21.670 11.216 -23.113 1.00 96.88 344 SER A N 1
ATOM 2702 C CA . SER A 1 344 ? -21.773 11.027 -24.568 1.00 96.88 344 SER A CA 1
ATOM 2703 C C . SER A 1 344 ? -20.829 9.953 -25.118 1.00 96.88 344 SER A C 1
ATOM 2705 O O . SER A 1 344 ? -20.912 9.611 -26.294 1.00 96.88 344 SER A O 1
ATOM 2707 N N . GLY A 1 345 ? -19.926 9.431 -24.288 1.00 96.62 345 GLY A N 1
ATOM 2708 C CA . GLY A 1 345 ? -18.904 8.481 -24.692 1.00 96.62 345 GLY A CA 1
ATOM 2709 C C . GLY A 1 345 ? -17.843 8.284 -23.615 1.00 96.62 345 GLY A C 1
ATOM 2710 O O . GLY A 1 345 ? -18.017 8.699 -22.466 1.00 96.62 345 GLY A O 1
ATOM 2711 N N . GLY A 1 346 ? -16.738 7.674 -24.023 1.00 95.94 346 GLY A N 1
ATOM 2712 C CA . GLY A 1 346 ? -15.532 7.464 -23.227 1.00 95.94 346 GLY A CA 1
ATOM 2713 C C . GLY A 1 346 ? -14.339 7.182 -24.139 1.00 95.94 346 GLY A C 1
ATOM 2714 O O . GLY A 1 346 ? -14.500 7.004 -25.347 1.00 95.94 346 GLY A O 1
ATOM 2715 N N . TRP A 1 347 ? -13.145 7.141 -23.569 1.00 94.62 347 TRP A N 1
ATOM 2716 C CA . TRP A 1 347 ? -11.908 6.859 -24.281 1.00 94.62 347 TRP A CA 1
ATOM 2717 C C . TRP A 1 347 ? -11.642 5.359 -24.345 1.00 94.62 347 TRP A C 1
ATOM 2719 O O . TRP A 1 347 ? -11.745 4.636 -23.353 1.00 94.62 347 TRP A O 1
ATOM 2729 N N . GLN A 1 348 ? -11.263 4.897 -25.527 1.00 92.75 348 GLN A N 1
ATOM 2730 C CA . GLN A 1 348 ? -10.835 3.536 -25.794 1.00 92.75 348 GLN A CA 1
ATOM 2731 C C . GLN A 1 348 ? -9.374 3.547 -26.228 1.00 92.75 348 GLN A C 1
ATOM 2733 O O . GLN A 1 348 ? -9.011 4.317 -27.111 1.00 92.75 348 GLN A O 1
ATOM 2738 N N . LEU A 1 349 ? -8.569 2.640 -25.679 1.00 89.06 349 LEU A N 1
ATOM 2739 C CA . LEU A 1 349 ? -7.274 2.317 -26.263 1.00 89.06 349 LEU A CA 1
ATOM 2740 C C . LEU A 1 349 ? -7.491 1.502 -27.550 1.00 89.06 349 LEU A C 1
ATOM 2742 O O . LEU A 1 349 ? -8.034 0.393 -27.503 1.00 89.06 349 LEU A O 1
ATOM 2746 N N . ALA A 1 350 ? -7.097 2.048 -28.695 1.00 88.44 350 ALA A N 1
ATOM 2747 C CA . ALA A 1 350 ? -7.169 1.404 -30.001 1.00 88.44 350 ALA A CA 1
ATOM 2748 C C . ALA A 1 350 ? -5.933 1.776 -30.828 1.00 88.44 350 ALA A C 1
ATOM 2750 O O . ALA A 1 350 ? -5.578 2.944 -30.913 1.00 88.44 350 ALA A O 1
ATOM 2751 N N . ASN A 1 351 ? -5.280 0.785 -31.444 1.00 84.62 351 ASN A N 1
ATOM 2752 C CA . ASN A 1 351 ? -4.072 0.989 -32.257 1.00 84.62 351 ASN A CA 1
ATOM 2753 C C . ASN A 1 351 ? -2.959 1.785 -31.538 1.00 84.62 351 ASN A C 1
ATOM 2755 O O . ASN A 1 351 ? -2.309 2.617 -32.156 1.00 84.62 351 ASN A O 1
ATOM 2759 N N . ASN A 1 352 ? -2.736 1.518 -30.243 1.00 81.19 352 ASN A N 1
ATOM 2760 C CA . ASN A 1 352 ? -1.781 2.240 -29.384 1.00 81.19 352 ASN A CA 1
ATOM 2761 C C . ASN A 1 352 ? -2.061 3.744 -29.214 1.00 81.19 352 ASN A C 1
ATOM 2763 O O . ASN A 1 352 ? -1.139 4.489 -28.894 1.00 81.19 352 ASN A O 1
ATOM 2767 N N . ASP A 1 353 ? -3.317 4.163 -29.366 1.00 85.19 353 ASP A N 1
ATOM 2768 C CA . ASP A 1 353 ? -3.774 5.532 -29.124 1.00 85.19 353 ASP A CA 1
ATOM 2769 C C . ASP A 1 353 ? -5.106 5.540 -28.348 1.00 85.19 353 ASP A C 1
ATOM 2771 O O . ASP A 1 353 ? -5.881 4.578 -28.388 1.00 85.19 353 ASP A O 1
ATOM 2775 N N . TYR A 1 354 ? -5.378 6.618 -27.614 1.00 89.44 354 TYR A N 1
ATOM 2776 C CA . TYR A 1 354 ? -6.648 6.832 -26.928 1.00 89.44 354 TYR A CA 1
ATOM 2777 C C . TYR A 1 354 ? -7.622 7.598 -27.825 1.00 89.44 354 TYR A C 1
ATOM 2779 O O . TYR A 1 354 ? -7.488 8.797 -28.044 1.00 89.44 354 TYR A O 1
ATOM 2787 N N . LEU A 1 355 ? -8.681 6.918 -28.267 1.00 91.50 355 LEU A N 1
ATOM 2788 C CA . LEU A 1 355 ? -9.726 7.492 -29.114 1.00 91.50 355 LEU A CA 1
ATOM 2789 C C . LEU A 1 355 ? -11.039 7.643 -28.344 1.00 91.50 355 LEU A C 1
ATOM 2791 O O . LEU A 1 355 ? -11.511 6.701 -27.702 1.00 91.50 355 LEU A O 1
ATOM 2795 N N . PHE A 1 356 ? -11.667 8.817 -28.433 1.00 94.56 356 PHE A N 1
ATOM 2796 C CA . PHE A 1 356 ? -12.984 9.043 -27.839 1.00 94.56 356 PHE A CA 1
ATOM 2797 C C . PHE A 1 356 ? -14.087 8.420 -28.704 1.00 94.56 356 PHE A C 1
ATOM 2799 O O . PHE A 1 356 ? -14.162 8.656 -29.910 1.00 94.56 356 PHE A O 1
ATOM 2806 N N . THR A 1 357 ? -14.966 7.630 -28.090 1.00 96.38 357 THR A N 1
ATOM 2807 C CA . THR A 1 357 ? -16.023 6.889 -28.785 1.00 96.38 357 THR A CA 1
ATOM 2808 C C . THR A 1 357 ? -17.354 6.946 -28.042 1.00 96.38 357 THR A C 1
ATOM 2810 O O . THR A 1 357 ? -17.414 6.870 -26.813 1.00 96.38 357 THR A O 1
ATOM 2813 N N . SER A 1 358 ? -18.452 7.010 -28.799 1.00 96.62 358 SER A N 1
ATOM 2814 C CA . SER A 1 358 ? -19.820 6.917 -28.275 1.00 96.62 358 SER A CA 1
ATOM 2815 C C . SER A 1 358 ? -20.207 5.503 -27.832 1.00 96.62 358 SER A C 1
ATOM 2817 O O . SER A 1 358 ? -21.261 5.328 -27.227 1.00 96.62 358 SER A O 1
ATOM 2819 N N . ARG A 1 359 ? -19.355 4.489 -28.058 1.00 95.88 359 ARG A N 1
ATOM 2820 C CA . ARG A 1 359 ? -19.564 3.115 -27.560 1.00 95.88 359 ARG A CA 1
ATOM 2821 C C . ARG A 1 359 ? -19.843 3.073 -26.056 1.00 95.88 359 ARG A C 1
ATOM 2823 O O . ARG A 1 359 ? -20.624 2.244 -25.608 1.00 95.88 359 ARG A O 1
ATOM 2830 N N . TYR A 1 360 ? -19.204 3.960 -25.296 1.00 95.88 360 TYR A N 1
ATOM 2831 C CA . TYR A 1 360 ? -19.355 4.048 -23.842 1.00 95.88 360 TYR A CA 1
ATOM 2832 C C . TYR A 1 360 ? -20.336 5.141 -23.403 1.00 95.88 360 TYR A C 1
ATOM 2834 O O . TYR A 1 360 ? -20.312 5.549 -22.239 1.00 95.88 360 TYR A O 1
ATOM 2842 N N . ALA A 1 361 ? -21.170 5.645 -24.320 1.00 95.69 361 ALA A N 1
ATOM 2843 C CA . ALA A 1 361 ? -22.226 6.588 -23.990 1.00 95.69 361 ALA A CA 1
ATOM 2844 C C . ALA A 1 361 ? -23.229 5.961 -23.015 1.00 95.69 361 ALA A C 1
ATOM 2846 O O . ALA A 1 361 ? -23.472 4.754 -23.019 1.00 95.69 361 ALA A O 1
ATOM 2847 N N . ARG A 1 362 ? -23.817 6.805 -22.173 1.00 93.81 362 ARG A N 1
ATOM 2848 C CA . ARG A 1 362 ? -24.792 6.419 -21.159 1.00 93.81 362 ARG A CA 1
ATOM 2849 C C . ARG A 1 362 ? -25.822 7.525 -21.002 1.00 93.81 362 ARG A C 1
ATOM 2851 O O . ARG A 1 362 ? -25.450 8.644 -20.645 1.00 93.81 362 ARG A O 1
ATOM 2858 N N . GLY A 1 363 ? -27.089 7.198 -21.232 1.00 94.69 363 GLY A N 1
ATOM 2859 C CA . GLY A 1 363 ? -28.204 8.089 -20.936 1.00 94.69 363 GLY A CA 1
ATOM 2860 C C . GLY A 1 363 ? -28.600 8.063 -19.452 1.00 94.69 363 GLY A C 1
ATOM 2861 O O . GLY A 1 363 ? -28.182 7.171 -18.698 1.00 94.69 363 GLY A O 1
ATOM 2862 N N . PRO A 1 364 ? -29.390 9.048 -18.995 1.00 92.38 364 PRO A N 1
ATOM 2863 C CA . PRO A 1 364 ? -29.847 9.131 -17.608 1.00 92.38 364 PRO A CA 1
ATOM 2864 C C . PRO A 1 364 ? -30.674 7.910 -17.166 1.00 92.38 364 PRO A C 1
ATOM 2866 O O . PRO A 1 364 ? -30.630 7.542 -15.996 1.00 92.38 364 PRO A O 1
ATOM 2869 N N . GLU A 1 365 ? -31.363 7.224 -18.078 1.00 94.06 365 GLU A N 1
ATOM 2870 C CA . GLU A 1 365 ? -32.165 6.019 -17.815 1.00 94.06 365 GLU A CA 1
ATOM 2871 C C . GLU A 1 365 ? -31.345 4.812 -17.339 1.00 94.06 365 GLU A C 1
ATOM 2873 O O . GLU A 1 365 ? -31.866 3.930 -16.658 1.00 94.06 365 GLU A O 1
ATOM 2878 N N . MET A 1 366 ? -30.052 4.778 -17.663 1.00 94.12 366 MET A N 1
ATOM 2879 C CA . MET A 1 366 ? -29.137 3.726 -17.215 1.00 94.12 366 MET A CA 1
ATOM 2880 C C . MET A 1 366 ? -28.548 4.007 -15.826 1.00 94.12 366 MET A C 1
ATOM 2882 O O . MET A 1 366 ? -27.859 3.152 -15.266 1.00 94.12 366 MET A O 1
ATOM 2886 N N . SER A 1 367 ? -28.778 5.201 -15.279 1.00 96.12 367 SER A N 1
ATOM 2887 C CA . SER A 1 367 ? -28.274 5.604 -13.970 1.00 96.12 367 SER A CA 1
ATOM 2888 C C . SER A 1 367 ? -29.057 4.940 -12.839 1.00 96.12 367 SER A C 1
ATOM 2890 O O . SER A 1 367 ? -30.289 4.915 -12.836 1.00 96.12 367 SER A O 1
ATOM 2892 N N . ILE A 1 368 ? -28.338 4.466 -11.824 1.00 97.88 368 ILE A N 1
ATOM 2893 C CA . ILE A 1 368 ? -28.933 3.972 -10.581 1.00 97.88 368 ILE A CA 1
ATOM 2894 C C . ILE A 1 368 ? -28.837 5.104 -9.557 1.00 97.88 368 ILE A C 1
ATOM 2896 O O . ILE A 1 368 ? -27.748 5.524 -9.170 1.00 97.88 368 ILE A O 1
ATOM 2900 N N . ARG A 1 369 ? -29.987 5.659 -9.172 1.00 97.69 369 ARG A N 1
ATOM 2901 C CA . ARG A 1 369 ? -30.101 6.805 -8.252 1.00 97.69 369 ARG A CA 1
ATOM 2902 C C . ARG A 1 369 ? -30.953 6.501 -7.033 1.00 97.69 369 ARG A C 1
ATOM 2904 O O . ARG A 1 369 ? -30.801 7.170 -6.019 1.00 97.69 369 ARG A O 1
ATOM 2911 N N . LYS A 1 370 ? -31.822 5.494 -7.110 1.00 98.25 370 LYS A N 1
ATOM 2912 C CA . LYS A 1 370 ? -32.674 5.045 -6.010 1.00 98.25 370 LYS A CA 1
ATOM 2913 C C . LYS A 1 370 ? -32.388 3.596 -5.647 1.00 98.25 370 LYS A C 1
ATOM 2915 O O . LYS A 1 370 ? -32.188 2.761 -6.526 1.00 98.25 370 LYS A O 1
ATOM 2920 N N . TRP A 1 371 ? -32.476 3.273 -4.362 1.00 98.31 371 TRP A N 1
ATOM 2921 C CA . TRP A 1 371 ? -32.253 1.913 -3.860 1.00 98.31 371 TRP A CA 1
ATOM 2922 C C . TRP A 1 371 ? -33.245 0.882 -4.422 1.00 98.31 371 TRP A C 1
ATOM 2924 O O . TRP A 1 371 ? -32.883 -0.282 -4.593 1.00 98.31 371 TRP A O 1
ATOM 2934 N N . GLY A 1 372 ? -34.464 1.296 -4.792 1.00 97.81 372 GLY A N 1
ATOM 2935 C CA . GLY A 1 372 ? -35.425 0.427 -5.480 1.00 97.81 372 GLY A CA 1
ATOM 2936 C C . GLY A 1 372 ? -34.917 -0.153 -6.803 1.00 97.81 372 GLY A C 1
ATOM 2937 O O . GLY A 1 372 ? -35.283 -1.271 -7.158 1.00 97.81 372 GLY A O 1
ATOM 2938 N N . GLN A 1 373 ? -34.016 0.547 -7.501 1.00 97.75 373 GLN A N 1
ATOM 2939 C CA . GLN A 1 373 ? -33.411 0.067 -8.752 1.00 97.75 373 GLN A CA 1
ATOM 2940 C C . GLN A 1 373 ? -32.402 -1.076 -8.526 1.00 97.75 373 GLN A C 1
ATOM 2942 O O . GLN A 1 373 ? -32.090 -1.805 -9.464 1.00 97.75 373 GLN A O 1
ATOM 2947 N N . LEU A 1 374 ? -31.930 -1.260 -7.288 1.00 97.12 374 LEU A N 1
ATOM 2948 C CA . LEU A 1 374 ? -31.115 -2.403 -6.857 1.00 97.12 374 LEU A CA 1
ATOM 2949 C C . LEU A 1 374 ? -31.967 -3.548 -6.284 1.00 97.12 374 LEU A C 1
ATOM 2951 O O . LEU A 1 374 ? -31.428 -4.515 -5.758 1.00 97.12 374 LEU A O 1
ATOM 2955 N N . GLY A 1 375 ? -33.298 -3.450 -6.363 1.00 95.81 375 GLY A N 1
ATOM 2956 C CA . GLY A 1 375 ? -34.212 -4.460 -5.825 1.00 95.81 375 GLY A CA 1
ATOM 2957 C C . GLY A 1 375 ? -34.494 -4.324 -4.327 1.00 95.81 375 GLY A C 1
ATOM 2958 O O . GLY A 1 375 ? -35.076 -5.230 -3.739 1.00 95.81 375 GLY A O 1
ATOM 2959 N N . LEU A 1 376 ? -34.120 -3.209 -3.685 1.00 96.75 376 LEU A N 1
ATOM 2960 C CA . LEU A 1 376 ? -34.498 -2.970 -2.291 1.00 96.75 376 LEU A CA 1
ATOM 2961 C C . LEU A 1 376 ? -35.936 -2.441 -2.182 1.00 96.75 376 LEU A C 1
ATOM 2963 O O . LEU A 1 376 ? -36.366 -1.551 -2.917 1.00 96.75 376 LEU A O 1
ATOM 2967 N N . HIS A 1 377 ? -36.688 -2.964 -1.215 1.00 95.50 377 HIS A N 1
ATOM 2968 C CA . HIS A 1 377 ? -38.118 -2.686 -1.068 1.00 95.50 377 HIS A CA 1
ATOM 2969 C C . HIS A 1 377 ? -38.463 -1.882 0.202 1.00 95.50 377 HIS A C 1
ATOM 2971 O O . HIS A 1 377 ? -37.618 -1.609 1.061 1.00 95.50 377 HIS A O 1
ATOM 2977 N N . GLY A 1 378 ? -39.731 -1.478 0.329 1.00 95.31 378 GLY A N 1
ATOM 2978 C CA . GLY A 1 378 ? -40.263 -0.795 1.508 1.00 95.31 378 GLY A CA 1
ATOM 2979 C C . GLY A 1 378 ? -39.637 0.583 1.714 1.00 95.31 378 GLY A C 1
ATOM 2980 O O . GLY A 1 378 ? -39.695 1.442 0.838 1.00 95.31 378 GLY A O 1
ATOM 2981 N N . LYS A 1 379 ? -39.007 0.801 2.877 1.00 94.56 379 LYS A N 1
ATOM 2982 C CA . LYS A 1 379 ? -38.395 2.096 3.229 1.00 94.56 379 LYS A CA 1
ATOM 2983 C C . LYS A 1 379 ? -37.263 2.519 2.287 1.00 94.56 379 LYS A C 1
ATOM 2985 O O . LYS A 1 379 ? -36.898 3.687 2.323 1.00 94.56 379 LYS A O 1
ATOM 2990 N N . PHE A 1 380 ? -36.736 1.607 1.467 1.00 96.81 380 PHE A N 1
ATOM 2991 C CA . PHE A 1 380 ? -35.675 1.873 0.496 1.00 96.81 380 PHE A CA 1
ATOM 2992 C C . PHE A 1 380 ? -36.191 2.218 -0.908 1.00 96.81 380 PHE A C 1
ATOM 2994 O O . PHE A 1 380 ? -35.483 2.897 -1.641 1.00 96.81 380 PHE A O 1
ATOM 3001 N N . THR A 1 381 ? -37.406 1.813 -1.295 1.00 96.75 381 THR A N 1
ATOM 3002 C CA . THR A 1 381 ? -37.845 1.819 -2.707 1.00 96.75 381 THR A CA 1
ATOM 3003 C C . THR A 1 381 ? -37.631 3.159 -3.417 1.00 96.75 381 THR A C 1
ATOM 3005 O O . THR A 1 381 ? -36.998 3.198 -4.471 1.00 96.75 381 THR A O 1
ATOM 3008 N N . ASP A 1 382 ? -38.074 4.261 -2.812 1.00 97.19 382 ASP A N 1
ATOM 3009 C CA . ASP A 1 382 ? -37.960 5.606 -3.392 1.00 97.19 382 ASP A CA 1
ATOM 3010 C C . ASP A 1 382 ? -36.801 6.441 -2.847 1.00 97.19 382 ASP A C 1
ATOM 3012 O O . ASP A 1 382 ? -36.695 7.632 -3.149 1.00 97.19 382 ASP A O 1
ATOM 3016 N N . LYS A 1 383 ? -35.931 5.846 -2.028 1.00 98.25 383 LYS A N 1
ATOM 3017 C CA . LYS A 1 383 ? -34.834 6.577 -1.397 1.00 98.25 383 LYS A CA 1
ATOM 3018 C C . LYS A 1 383 ? -33.673 6.740 -2.351 1.00 98.25 383 LYS A C 1
ATOM 3020 O O . LYS A 1 383 ? -33.219 5.769 -2.949 1.00 98.25 383 LYS A O 1
ATOM 3025 N N . GLU A 1 384 ? -33.199 7.974 -2.443 1.00 98.25 384 GLU A N 1
ATOM 3026 C CA . GLU A 1 384 ? -31.974 8.310 -3.149 1.00 98.25 384 GLU A CA 1
ATOM 3027 C C . GLU A 1 384 ? -30.771 7.609 -2.505 1.00 98.25 384 GLU A C 1
ATOM 3029 O O . GLU A 1 384 ? -30.690 7.471 -1.282 1.00 98.25 384 GLU A O 1
ATOM 3034 N N . ILE A 1 385 ? -29.848 7.163 -3.350 1.00 98.69 385 ILE A N 1
ATOM 3035 C CA . ILE A 1 385 ? -28.550 6.632 -2.953 1.00 98.69 385 ILE A CA 1
ATOM 3036 C C . ILE A 1 385 ? -27.600 7.814 -2.794 1.00 98.69 385 ILE A C 1
ATOM 3038 O O . ILE A 1 385 ? -27.244 8.449 -3.786 1.00 98.69 385 ILE A O 1
ATOM 3042 N N . LYS A 1 386 ? -27.171 8.102 -1.564 1.00 98.56 386 LYS A N 1
ATOM 3043 C CA . LYS A 1 386 ? -26.134 9.112 -1.315 1.00 98.56 386 LYS A CA 1
ATOM 3044 C C . LYS A 1 386 ? -24.768 8.487 -1.549 1.00 98.56 386 LYS A C 1
ATOM 3046 O O . LYS A 1 386 ? -24.470 7.452 -0.953 1.00 98.56 386 LYS A O 1
ATOM 3051 N N . THR A 1 387 ? -23.961 9.091 -2.412 1.00 98.44 387 THR A N 1
ATOM 3052 C CA . THR A 1 387 ? -22.670 8.521 -2.799 1.00 98.44 387 THR A CA 1
ATOM 3053 C C . THR A 1 387 ? -21.522 9.288 -2.160 1.00 98.44 387 THR A C 1
ATOM 3055 O O . THR A 1 387 ? -21.512 10.515 -2.151 1.00 98.44 387 THR A O 1
ATOM 3058 N N . PHE A 1 388 ? -20.564 8.550 -1.608 1.00 97.88 388 PHE A N 1
ATOM 3059 C CA . PHE A 1 388 ? -19.351 9.082 -0.996 1.00 97.88 388 PHE A CA 1
ATOM 3060 C C . PHE A 1 388 ? -18.131 8.417 -1.625 1.00 97.88 388 PHE A C 1
ATOM 3062 O O . PHE A 1 388 ? -18.181 7.238 -1.992 1.00 97.88 388 PHE A O 1
ATOM 3069 N N . GLY A 1 389 ? -17.004 9.110 -1.707 1.00 94.56 389 GLY A N 1
ATOM 3070 C CA . GLY A 1 389 ? -15.782 8.436 -2.116 1.00 94.56 389 GLY A CA 1
ATOM 3071 C C . GLY A 1 389 ? -14.507 9.218 -1.895 1.00 94.56 389 GLY A C 1
ATOM 3072 O O . GLY A 1 389 ? -14.475 10.447 -1.856 1.00 94.56 389 GLY A O 1
ATOM 3073 N N . TYR A 1 390 ? -13.445 8.438 -1.757 1.00 89.31 390 TYR A N 1
ATOM 3074 C CA . TYR A 1 390 ? -12.100 8.937 -1.569 1.00 89.31 390 TYR A CA 1
ATOM 3075 C C . TYR A 1 390 ? -11.563 9.590 -2.853 1.00 89.31 390 TYR A C 1
ATOM 3077 O O . TYR A 1 390 ? -11.404 8.913 -3.871 1.00 89.31 390 TYR A O 1
ATOM 3085 N N . SER A 1 391 ? -11.269 10.891 -2.811 1.00 86.94 391 SER A N 1
ATOM 3086 C CA . SER A 1 391 ? -10.966 11.702 -4.003 1.00 86.94 391 SER A CA 1
ATOM 3087 C C . SER A 1 391 ? -9.475 11.928 -4.269 1.00 86.94 391 SER A C 1
ATOM 3089 O O . SER A 1 391 ? -9.115 12.673 -5.181 1.00 86.94 391 SER A O 1
ATOM 3091 N N . ALA A 1 392 ? -8.571 11.276 -3.526 1.00 84.19 392 ALA A N 1
ATOM 3092 C CA . ALA A 1 392 ? -7.143 11.413 -3.811 1.00 84.19 392 ALA A CA 1
ATOM 3093 C C . ALA A 1 392 ? -6.829 10.960 -5.260 1.00 84.19 392 ALA A C 1
ATOM 3095 O O . ALA A 1 392 ? -7.349 9.927 -5.693 1.00 84.19 392 ALA A O 1
ATOM 3096 N N . PRO A 1 393 ? -5.953 11.669 -6.005 1.00 80.81 393 PRO A N 1
ATOM 3097 C CA . PRO A 1 393 ? -5.866 11.549 -7.465 1.00 80.81 393 PRO A CA 1
ATOM 3098 C C . PRO A 1 393 ? -5.737 10.121 -8.004 1.00 80.81 393 PRO A C 1
ATOM 3100 O O . PRO A 1 393 ? -6.505 9.728 -8.875 1.00 80.81 393 PRO A O 1
ATOM 3103 N N . GLY A 1 394 ? -4.833 9.301 -7.456 1.00 81.19 394 GLY A N 1
ATOM 3104 C CA . GLY A 1 394 ? -4.652 7.919 -7.918 1.00 81.19 394 GLY A CA 1
ATOM 3105 C C . GLY A 1 394 ? -5.894 7.026 -7.752 1.00 81.19 394 GLY A C 1
ATOM 3106 O O . GLY A 1 394 ? -6.046 6.054 -8.487 1.00 81.19 394 GLY A O 1
ATOM 3107 N N . PHE A 1 395 ? -6.795 7.345 -6.818 1.00 84.38 395 PHE A N 1
ATOM 3108 C CA . PHE A 1 395 ? -8.040 6.600 -6.593 1.00 84.38 395 PHE A CA 1
ATOM 3109 C C . PHE A 1 395 ? -9.123 6.997 -7.577 1.00 84.38 395 PHE A C 1
ATOM 3111 O O . PHE A 1 395 ? -9.707 6.125 -8.219 1.00 84.38 395 PHE A O 1
ATOM 3118 N N . ALA A 1 396 ? -9.341 8.302 -7.739 1.00 89.25 396 ALA A N 1
ATOM 3119 C CA . ALA A 1 396 ? -10.268 8.818 -8.735 1.00 89.25 396 ALA A CA 1
ATOM 3120 C C . ALA A 1 396 ? -9.878 8.329 -10.139 1.00 89.25 396 ALA A C 1
ATOM 3122 O O . ALA A 1 396 ? -10.718 7.795 -10.856 1.00 89.25 396 ALA A O 1
ATOM 3123 N N . ILE A 1 397 ? -8.586 8.390 -10.482 1.00 90.81 397 ILE A N 1
ATOM 3124 C CA . ILE A 1 397 ? -8.063 7.949 -11.781 1.00 90.81 397 ILE A CA 1
ATOM 3125 C C . ILE A 1 397 ? -8.322 6.467 -12.049 1.00 90.81 397 ILE A C 1
ATOM 3127 O O . ILE A 1 397 ? -8.690 6.115 -13.168 1.00 90.81 397 ILE A O 1
ATOM 3131 N N . TYR A 1 398 ? -8.167 5.592 -11.053 1.00 91.19 398 TYR A N 1
ATOM 3132 C CA . TYR A 1 398 ? -8.474 4.174 -11.237 1.00 91.19 398 TYR A CA 1
ATOM 3133 C C . TYR A 1 398 ? -9.943 3.969 -11.628 1.00 91.19 398 TYR A C 1
ATOM 3135 O O . TYR A 1 398 ? -10.231 3.206 -12.552 1.00 91.19 398 TYR A O 1
ATOM 3143 N N . ILE A 1 399 ? -10.870 4.653 -10.951 1.00 93.81 399 ILE A N 1
ATOM 3144 C CA . ILE A 1 399 ? -12.303 4.554 -11.247 1.00 93.81 399 ILE A CA 1
ATOM 3145 C C . ILE A 1 399 ? -12.605 5.178 -12.611 1.00 93.81 399 ILE A C 1
ATOM 3147 O O . ILE A 1 399 ? -13.273 4.562 -13.438 1.00 93.81 399 ILE A O 1
ATOM 3151 N N . GLU A 1 400 ? -12.053 6.352 -12.905 1.00 94.19 400 GLU A N 1
ATOM 3152 C CA . GLU A 1 400 ? -12.204 6.993 -14.210 1.00 94.19 400 GLU A CA 1
ATOM 3153 C C . GLU A 1 400 ? -11.735 6.064 -15.334 1.00 94.19 400 GLU A C 1
ATOM 3155 O O . GLU A 1 400 ? -12.492 5.824 -16.273 1.00 94.19 400 GLU A O 1
ATOM 3160 N N . ARG A 1 401 ? -10.545 5.463 -15.211 1.00 92.62 401 ARG A N 1
ATOM 3161 C CA . ARG A 1 401 ? -9.983 4.505 -16.174 1.00 92.62 401 ARG A CA 1
ATOM 3162 C C . ARG A 1 401 ? -10.857 3.262 -16.338 1.00 92.62 401 ARG A C 1
ATOM 3164 O O . ARG A 1 401 ? -11.212 2.917 -17.464 1.00 92.62 401 ARG A O 1
ATOM 3171 N N . ASN A 1 402 ? -11.169 2.580 -15.236 1.00 92.69 402 ASN A N 1
ATOM 3172 C CA . ASN A 1 402 ? -11.710 1.218 -15.267 1.00 92.69 402 ASN A CA 1
ATOM 3173 C C . ASN A 1 402 ? -13.238 1.158 -15.301 1.00 92.69 402 ASN A C 1
ATOM 3175 O O . ASN A 1 402 ? -13.793 0.202 -15.831 1.00 92.69 402 ASN A O 1
ATOM 3179 N N . TRP A 1 403 ? -13.922 2.147 -14.727 1.00 93.88 403 TRP A N 1
ATOM 3180 C CA . TRP A 1 403 ? -15.384 2.197 -14.685 1.00 93.88 403 TRP A CA 1
ATOM 3181 C C . TRP A 1 403 ? -15.911 3.161 -15.735 1.00 93.88 403 TRP A C 1
ATOM 3183 O O . TRP A 1 403 ? -16.862 2.855 -16.444 1.00 93.88 403 TRP A O 1
ATOM 3193 N N . PHE A 1 404 ? -15.302 4.340 -15.865 1.00 94.81 404 PHE A N 1
ATOM 3194 C CA . PHE A 1 404 ? -15.876 5.396 -16.696 1.00 94.81 404 PHE A CA 1
ATOM 3195 C C . PHE A 1 404 ? -15.254 5.544 -18.076 1.00 94.81 404 PHE A C 1
ATOM 3197 O O . PHE A 1 404 ? -15.645 6.455 -18.812 1.00 94.81 404 PHE A O 1
ATOM 3204 N N . HIS A 1 405 ? -14.324 4.658 -18.442 1.00 94.25 405 HIS A N 1
ATOM 3205 C CA . HIS A 1 405 ? -13.567 4.742 -19.689 1.00 94.25 405 HIS A CA 1
ATOM 3206 C C . HIS A 1 405 ? -12.977 6.149 -19.871 1.00 94.25 405 HIS A C 1
ATOM 3208 O O . HIS A 1 405 ? -13.233 6.838 -20.856 1.00 94.25 405 HIS A O 1
ATOM 3214 N N . TRP A 1 406 ? -12.259 6.618 -18.853 1.00 94.31 406 TRP A N 1
ATOM 3215 C CA . TRP A 1 406 ? -11.646 7.944 -18.740 1.00 94.31 406 TRP A CA 1
ATOM 3216 C C . TRP A 1 406 ? -12.607 9.143 -18.814 1.00 94.31 406 TRP A C 1
ATOM 3218 O O . TRP A 1 406 ? -12.174 10.282 -19.003 1.00 94.31 406 TRP A O 1
ATOM 3228 N N . SER A 1 407 ? -13.918 8.934 -18.666 1.00 93.88 407 SER A N 1
ATOM 3229 C CA . SER A 1 407 ? -14.847 10.039 -18.430 1.00 93.88 407 SER A CA 1
ATOM 3230 C C . SER A 1 407 ? -14.717 10.544 -16.993 1.00 93.88 407 SER A C 1
ATOM 3232 O O . SER A 1 407 ? -14.705 9.758 -16.053 1.00 93.88 407 SER A O 1
ATOM 3234 N N . LYS A 1 408 ? -14.705 11.868 -16.824 1.00 93.19 408 LYS A N 1
ATOM 3235 C CA . LYS A 1 408 ? -14.677 12.542 -15.513 1.00 93.19 408 LYS A CA 1
ATOM 3236 C C . LYS A 1 408 ? -16.075 12.879 -14.981 1.00 93.19 408 LYS A C 1
ATOM 3238 O O . LYS A 1 408 ? -16.224 13.696 -14.077 1.00 93.19 408 LYS A O 1
ATOM 3243 N N . LYS A 1 409 ? -17.132 12.329 -15.594 1.00 95.31 409 LYS A N 1
ATOM 3244 C CA . LYS A 1 409 ? -18.524 12.602 -15.208 1.00 95.31 409 LYS A CA 1
ATOM 3245 C C . LYS A 1 409 ? -18.973 11.643 -14.104 1.00 95.31 409 LYS A C 1
ATOM 3247 O O . LYS A 1 409 ? -19.517 10.573 -14.379 1.00 95.31 409 LYS A O 1
ATOM 3252 N N . TRP A 1 410 ? -18.769 12.073 -12.866 1.00 96.50 410 TRP A N 1
ATOM 3253 C CA . TRP A 1 410 ? -19.268 11.430 -11.651 1.00 96.50 410 TRP A CA 1
ATOM 3254 C C . TRP A 1 410 ? -20.742 11.761 -11.394 1.00 96.50 410 TRP A C 1
ATOM 3256 O O . TRP A 1 410 ? -21.273 12.738 -11.928 1.00 96.50 410 TRP A O 1
ATOM 3266 N N . ASN A 1 411 ? -21.411 10.947 -10.576 1.00 97.31 411 ASN A N 1
ATOM 3267 C CA . ASN A 1 411 ? -22.754 11.223 -10.077 1.00 97.31 411 ASN A CA 1
ATOM 3268 C C . ASN A 1 411 ? -22.783 12.624 -9.425 1.00 97.31 411 ASN A C 1
ATOM 3270 O O . ASN A 1 411 ? -21.967 12.882 -8.544 1.00 97.31 411 ASN A O 1
ATOM 3274 N N . PRO A 1 412 ? -23.710 13.524 -9.807 1.00 95.75 412 PRO A N 1
ATOM 3275 C CA . PRO A 1 412 ? -23.764 14.876 -9.247 1.00 95.75 412 PRO A CA 1
ATOM 3276 C C . PRO A 1 412 ? -23.944 14.949 -7.724 1.00 95.75 412 PRO A C 1
ATOM 3278 O O . PRO A 1 412 ? -23.662 15.993 -7.146 1.00 95.75 412 PRO A O 1
ATOM 3281 N N . ASN A 1 413 ? -24.427 13.880 -7.077 1.00 96.88 413 ASN A N 1
ATOM 3282 C CA . ASN A 1 413 ? -24.563 13.821 -5.619 1.00 96.88 413 ASN A CA 1
ATOM 3283 C C . ASN A 1 413 ? -23.331 13.250 -4.889 1.00 96.88 413 ASN A C 1
ATOM 3285 O O . ASN A 1 413 ? -23.402 13.038 -3.678 1.00 96.88 413 ASN A O 1
ATOM 3289 N N . PHE A 1 414 ? -22.244 12.975 -5.618 1.00 97.56 414 PHE A N 1
ATOM 3290 C CA . PHE A 1 414 ? -21.017 12.405 -5.077 1.00 97.56 414 PHE A CA 1
ATOM 3291 C C . PHE A 1 414 ? -20.332 13.367 -4.113 1.00 97.56 414 PHE A C 1
ATOM 3293 O O . PHE A 1 414 ? -20.011 14.501 -4.462 1.00 97.56 414 PHE A O 1
ATOM 3300 N N . GLN A 1 415 ? -20.124 12.893 -2.888 1.00 97.50 415 GLN A N 1
ATOM 3301 C CA . GLN A 1 415 ? -19.440 13.619 -1.829 1.00 97.50 415 GLN A CA 1
ATOM 3302 C C . GLN A 1 415 ? -18.015 13.100 -1.685 1.00 97.50 415 GLN A C 1
ATOM 3304 O O . GLN A 1 415 ? -17.776 11.931 -1.373 1.00 97.50 415 GLN A O 1
ATOM 3309 N N . GLU A 1 416 ? -17.070 13.995 -1.921 1.00 95.81 416 GLU A N 1
ATOM 3310 C CA . GLU A 1 416 ? -15.647 13.705 -1.866 1.00 95.81 416 GLU A CA 1
ATOM 3311 C C . GLU A 1 416 ? -15.111 13.808 -0.442 1.00 95.81 416 GLU A C 1
ATOM 3313 O O . GLU A 1 416 ? -15.516 14.672 0.338 1.00 95.81 416 GLU A O 1
ATOM 3318 N N . TYR A 1 417 ? -14.150 12.949 -0.126 1.00 94.88 417 TYR A N 1
ATOM 3319 C CA . TYR A 1 417 ? -13.352 13.055 1.087 1.00 94.88 417 TYR A CA 1
ATOM 3320 C C . TYR A 1 417 ? -11.911 12.608 0.828 1.00 94.88 417 TYR A C 1
ATOM 3322 O O . TYR A 1 417 ? -11.623 11.885 -0.129 1.00 94.88 417 TYR A O 1
ATOM 3330 N N . VAL A 1 418 ? -10.993 13.016 1.698 1.00 92.38 418 VAL A N 1
ATOM 3331 C CA . VAL A 1 418 ? -9.558 12.694 1.621 1.00 92.38 418 VAL A CA 1
ATOM 3332 C C . VAL A 1 418 ? -9.069 12.098 2.936 1.00 92.38 418 VAL A C 1
ATOM 3334 O O . VAL A 1 418 ? -9.819 12.019 3.907 1.00 92.38 418 VAL A O 1
ATOM 3337 N N . GLU A 1 419 ? -7.822 11.630 2.990 1.00 87.69 419 GLU A N 1
ATOM 3338 C CA . GLU A 1 419 ? -7.282 11.111 4.248 1.00 87.69 419 GLU A CA 1
ATOM 3339 C C . GLU A 1 419 ? -7.005 12.276 5.191 1.00 87.69 419 GLU A C 1
ATOM 3341 O O . GLU A 1 419 ? -6.696 13.380 4.746 1.00 87.69 419 GLU A O 1
ATOM 3346 N N . GLU A 1 420 ? -7.105 12.040 6.495 1.00 86.25 420 GLU A N 1
ATOM 3347 C CA . GLU A 1 420 ? -6.935 13.082 7.510 1.00 86.25 420 GLU A CA 1
ATOM 3348 C C . GLU A 1 420 ? -5.631 13.885 7.343 1.00 86.25 420 GLU A C 1
ATOM 3350 O O . GLU A 1 420 ? -5.640 15.106 7.458 1.00 86.25 420 GLU A O 1
ATOM 3355 N N . LYS A 1 421 ? -4.515 13.243 6.967 1.00 84.44 421 LYS A N 1
ATOM 3356 C CA . LYS A 1 421 ? -3.224 13.917 6.735 1.00 84.44 421 LYS A CA 1
ATOM 3357 C C . LYS A 1 421 ? -3.179 14.736 5.444 1.00 84.44 421 LYS A C 1
ATOM 3359 O O . LYS A 1 421 ? -2.212 15.463 5.228 1.00 84.44 421 LYS A O 1
ATOM 3364 N N . GLN A 1 422 ? -4.160 14.573 4.562 1.00 88.38 422 GLN A N 1
ATOM 3365 C CA . GLN A 1 422 ? -4.324 15.370 3.345 1.00 88.38 422 GLN A CA 1
ATOM 3366 C C . GLN A 1 422 ? -5.300 16.533 3.546 1.00 88.38 422 GLN A C 1
ATOM 3368 O O . GLN A 1 422 ? -5.316 17.454 2.729 1.00 88.38 422 GLN A O 1
ATOM 3373 N N . ALA A 1 423 ? -6.107 16.493 4.605 1.00 91.81 423 ALA A N 1
ATOM 3374 C CA . ALA A 1 423 ? -7.001 17.576 4.968 1.00 91.81 423 ALA A CA 1
ATOM 3375 C C . ALA A 1 423 ? -6.230 18.733 5.624 1.00 91.81 423 ALA A C 1
ATOM 3377 O O . ALA A 1 423 ? -5.175 18.552 6.238 1.00 91.81 423 ALA A O 1
ATOM 3378 N N . THR A 1 424 ? -6.764 19.948 5.504 1.00 94.69 424 THR A N 1
ATOM 3379 C CA . THR A 1 424 ? -6.256 21.093 6.266 1.00 94.69 424 THR A CA 1
ATOM 3380 C C . THR A 1 424 ? -6.506 20.878 7.764 1.00 94.69 424 THR A C 1
ATOM 3382 O O . THR A 1 424 ? -7.532 20.313 8.140 1.00 94.69 424 THR A O 1
ATOM 3385 N N . PRO A 1 425 ? -5.603 21.323 8.658 1.00 93.00 425 PRO A N 1
ATOM 3386 C CA . PRO A 1 425 ? -5.747 21.128 10.102 1.00 93.00 425 PRO A CA 1
ATOM 3387 C C . PRO A 1 425 ? -6.718 22.154 10.721 1.00 93.00 425 PRO A C 1
ATOM 3389 O O . PRO A 1 425 ? -6.394 22.832 11.696 1.00 93.00 425 PRO A O 1
ATOM 3392 N N . ASP A 1 426 ? -7.894 22.317 10.122 1.00 93.69 426 ASP A N 1
ATOM 3393 C CA . ASP A 1 426 ? -8.957 23.224 10.545 1.00 93.69 426 ASP A CA 1
ATOM 3394 C C . ASP A 1 426 ? -10.337 22.557 10.421 1.00 93.69 426 ASP A C 1
ATOM 3396 O O . ASP A 1 426 ? -10.470 21.410 9.993 1.00 93.69 426 ASP A O 1
ATOM 3400 N N . ALA A 1 427 ? -11.391 23.269 10.825 1.00 95.38 427 ALA A N 1
ATOM 3401 C CA . ALA A 1 427 ? -12.752 22.737 10.783 1.00 95.38 427 ALA A CA 1
ATOM 3402 C C . ALA A 1 427 ? -13.224 22.402 9.355 1.00 95.38 427 ALA A C 1
ATOM 3404 O O . ALA A 1 427 ? -14.040 21.498 9.183 1.00 95.38 427 ALA A O 1
ATOM 3405 N N . ALA A 1 428 ? -12.717 23.110 8.339 1.00 96.12 428 ALA A N 1
ATOM 3406 C CA . ALA A 1 428 ? -13.060 22.842 6.947 1.00 96.12 428 ALA A CA 1
ATOM 3407 C C . ALA A 1 428 ? -12.432 21.524 6.473 1.00 96.12 428 ALA A C 1
ATOM 3409 O O . ALA A 1 428 ? -13.117 20.715 5.851 1.00 96.12 428 ALA A O 1
ATOM 3410 N N . GLY A 1 429 ? -11.170 21.273 6.826 1.00 95.44 429 GLY A N 1
ATOM 3411 C CA . GLY A 1 429 ? -10.505 20.004 6.553 1.00 95.44 429 GLY A CA 1
ATOM 3412 C C . GLY A 1 429 ? -11.124 18.839 7.323 1.00 95.44 429 GLY A C 1
ATOM 3413 O O . GLY A 1 429 ? -11.369 17.786 6.737 1.00 95.44 429 GLY A O 1
ATOM 3414 N N . ALA A 1 430 ? -11.476 19.035 8.597 1.00 94.12 430 ALA A N 1
ATOM 3415 C CA . ALA A 1 430 ? -12.159 18.015 9.398 1.00 94.12 430 ALA A CA 1
ATOM 3416 C C . ALA A 1 430 ? -13.497 17.565 8.776 1.00 94.12 430 ALA A C 1
ATOM 3418 O O . ALA A 1 430 ? -13.844 16.388 8.850 1.00 94.12 430 ALA A O 1
ATOM 3419 N N . ALA A 1 431 ? -14.224 18.472 8.116 1.00 94.31 431 ALA A N 1
ATOM 3420 C CA . ALA A 1 431 ? -15.488 18.162 7.445 1.00 94.31 431 ALA A CA 1
ATOM 3421 C C . ALA A 1 431 ? -15.335 17.284 6.186 1.00 94.31 431 ALA A C 1
ATOM 3423 O O . ALA A 1 431 ? -16.313 16.691 5.738 1.00 94.31 431 ALA A O 1
ATOM 3424 N N . VAL A 1 432 ? -14.128 17.190 5.616 1.00 94.62 432 VAL A N 1
ATOM 3425 C CA . VAL A 1 432 ? -13.823 16.384 4.416 1.00 94.62 432 VAL A CA 1
ATOM 3426 C C . VAL A 1 432 ? -12.807 15.272 4.692 1.00 94.62 432 VAL A C 1
ATOM 3428 O O . VAL A 1 432 ? -12.319 14.623 3.765 1.00 94.62 432 VAL A O 1
ATOM 3431 N N . ALA A 1 433 ? -12.471 15.045 5.962 1.00 93.94 433 ALA A N 1
ATOM 3432 C CA . ALA A 1 433 ? -11.604 13.955 6.375 1.00 93.94 433 ALA A CA 1
ATOM 3433 C C . ALA A 1 433 ? -12.347 12.613 6.304 1.00 93.94 433 ALA A C 1
ATOM 3435 O O . ALA A 1 433 ? -13.555 12.521 6.540 1.00 93.94 433 ALA A O 1
ATOM 3436 N N . SER A 1 434 ? -11.603 11.550 6.008 1.00 92.31 434 SER A N 1
ATOM 3437 C CA . SER A 1 434 ? -12.139 10.201 5.825 1.00 92.31 434 SER A CA 1
ATOM 3438 C C . SER A 1 434 ? -12.953 9.701 7.013 1.00 92.31 434 SER A C 1
ATOM 3440 O O . SER A 1 434 ? -13.973 9.056 6.803 1.00 92.31 434 SER A O 1
ATOM 3442 N N . ASP A 1 435 ? -12.536 10.025 8.236 1.00 91.81 435 ASP A N 1
ATOM 3443 C CA . ASP A 1 435 ? -13.234 9.628 9.462 1.00 91.81 435 ASP A CA 1
ATOM 3444 C C . ASP A 1 435 ? -14.671 10.184 9.500 1.00 91.81 435 ASP A C 1
ATOM 3446 O O . ASP A 1 435 ? -15.638 9.435 9.646 1.00 91.81 435 ASP A O 1
ATOM 3450 N N . HIS A 1 436 ? -14.839 11.479 9.202 1.00 94.25 436 HIS A N 1
ATOM 3451 C CA . HIS A 1 436 ? -16.152 12.124 9.142 1.00 94.25 436 HIS A CA 1
ATOM 3452 C C . HIS A 1 436 ? -17.067 11.503 8.074 1.00 94.25 436 HIS A C 1
ATOM 3454 O O . HIS A 1 436 ? -18.256 11.257 8.316 1.00 94.25 436 HIS A O 1
ATOM 3460 N N . ALA A 1 437 ? -16.523 11.225 6.887 1.00 94.94 437 ALA A N 1
ATOM 3461 C CA . ALA A 1 437 ? -17.279 10.605 5.804 1.00 94.94 437 ALA A CA 1
ATOM 3462 C C . ALA A 1 437 ? -17.729 9.179 6.165 1.00 94.94 437 ALA A C 1
ATOM 3464 O O . ALA A 1 437 ? -18.891 8.822 5.960 1.00 94.94 437 ALA A O 1
ATOM 3465 N N . LEU A 1 438 ? -16.840 8.373 6.748 1.00 95.50 438 LEU A N 1
ATOM 3466 C CA . LEU A 1 438 ? -17.132 6.997 7.151 1.00 95.50 438 LEU A CA 1
ATOM 3467 C C . LEU A 1 438 ? -18.138 6.929 8.307 1.00 95.50 438 LEU A C 1
ATOM 3469 O O . LEU A 1 438 ? -19.065 6.116 8.250 1.00 95.50 438 LEU A O 1
ATOM 3473 N N . GLU A 1 439 ? -18.050 7.825 9.294 1.00 95.94 439 GLU A N 1
ATOM 3474 C CA . GLU A 1 439 ? -19.095 7.971 10.313 1.00 95.94 439 GLU A CA 1
ATOM 3475 C C . GLU A 1 439 ? -20.457 8.323 9.705 1.00 95.94 439 GLU A C 1
ATOM 3477 O O . GLU A 1 439 ? -21.492 7.785 10.114 1.00 95.94 439 GLU A O 1
ATOM 3482 N N . THR A 1 440 ? -20.467 9.237 8.732 1.00 96.88 440 THR A N 1
ATOM 3483 C CA . THR A 1 440 ? -21.691 9.675 8.054 1.00 96.88 440 THR A CA 1
ATOM 3484 C C . THR A 1 440 ? -22.344 8.516 7.308 1.00 96.88 440 THR A C 1
ATOM 3486 O O . THR A 1 440 ? -23.550 8.301 7.447 1.00 96.88 440 THR A O 1
ATOM 3489 N N . ILE A 1 441 ? -21.556 7.716 6.582 1.00 97.75 441 ILE A N 1
ATOM 3490 C CA . ILE A 1 441 ? -22.048 6.508 5.906 1.00 97.75 441 ILE A CA 1
ATOM 3491 C C . ILE A 1 441 ? -22.585 5.496 6.928 1.00 97.75 441 ILE A C 1
ATOM 3493 O O . ILE A 1 441 ? -23.639 4.907 6.702 1.00 97.75 441 ILE A O 1
ATOM 3497 N N . GLY A 1 442 ? -21.913 5.315 8.070 1.00 96.94 442 GLY A N 1
ATOM 3498 C CA . GLY A 1 442 ? -22.353 4.394 9.125 1.00 96.94 442 GLY A CA 1
ATOM 3499 C C . GLY A 1 442 ? -23.720 4.757 9.712 1.00 96.94 442 GLY A C 1
ATOM 3500 O O . GLY A 1 442 ? -24.558 3.877 9.926 1.00 96.94 442 GLY A O 1
ATOM 3501 N N . LYS A 1 443 ? -23.975 6.058 9.906 1.00 97.56 443 LYS A N 1
ATOM 3502 C CA . LYS A 1 443 ? -25.225 6.604 10.470 1.00 97.56 443 LYS A CA 1
ATOM 3503 C C . LYS A 1 443 ? -26.362 6.721 9.442 1.00 97.56 443 LYS A C 1
ATOM 3505 O O . LYS A 1 443 ? -27.528 6.826 9.834 1.00 97.56 443 LYS A O 1
ATOM 3510 N N . ASP A 1 444 ? -26.061 6.694 8.142 1.00 97.88 444 ASP A N 1
ATOM 3511 C CA . ASP A 1 444 ? -27.050 6.807 7.069 1.00 97.88 444 ASP A CA 1
ATOM 3512 C C . ASP A 1 444 ? -27.228 5.493 6.296 1.00 97.88 444 ASP A C 1
ATOM 3514 O O . ASP A 1 444 ? -26.478 5.153 5.383 1.00 97.88 444 ASP A O 1
ATOM 3518 N N . ARG A 1 445 ? -28.320 4.779 6.595 1.00 97.31 445 ARG A N 1
ATOM 3519 C CA . ARG A 1 445 ? -28.682 3.529 5.907 1.00 97.31 445 ARG A CA 1
ATOM 3520 C C . ARG A 1 445 ? -28.872 3.668 4.389 1.00 97.31 445 ARG A C 1
ATOM 3522 O O . ARG A 1 445 ? -28.918 2.647 3.708 1.00 97.31 445 ARG A O 1
ATOM 3529 N N . TYR A 1 446 ? -29.010 4.887 3.862 1.00 98.19 446 TYR A N 1
ATOM 3530 C CA . TYR A 1 446 ? -29.177 5.168 2.433 1.00 98.19 446 TYR A CA 1
ATOM 3531 C C . TYR A 1 446 ? -27.886 5.641 1.742 1.00 98.19 446 TYR A C 1
ATOM 3533 O O . TYR A 1 446 ? -27.943 6.031 0.571 1.00 98.19 446 TYR A O 1
ATOM 3541 N N . ALA A 1 447 ? -26.744 5.609 2.433 1.00 98.44 447 ALA A N 1
ATOM 3542 C CA . ALA A 1 447 ? -25.437 5.955 1.884 1.00 98.44 447 ALA A CA 1
ATOM 3543 C C . ALA A 1 447 ? -24.649 4.728 1.393 1.00 98.44 447 ALA A C 1
ATOM 3545 O O . ALA A 1 447 ? -24.792 3.620 1.917 1.00 98.44 447 ALA A O 1
ATOM 3546 N N . ILE A 1 448 ? -23.794 4.953 0.394 1.00 98.62 448 ILE A N 1
ATOM 3547 C CA . ILE A 1 448 ? -22.787 4.011 -0.109 1.00 98.62 448 ILE A CA 1
ATOM 3548 C C . ILE A 1 448 ? -21.468 4.752 -0.353 1.00 98.62 448 ILE A C 1
ATOM 3550 O O . ILE A 1 448 ? -21.473 5.881 -0.850 1.00 98.62 448 ILE A O 1
ATOM 3554 N N . GLY A 1 449 ? -20.344 4.125 -0.006 1.00 97.25 449 GLY A N 1
ATOM 3555 C CA . GLY A 1 449 ? -19.018 4.736 -0.078 1.00 97.25 449 GLY A CA 1
ATOM 3556 C C . GLY A 1 449 ? -17.963 3.882 -0.776 1.00 97.25 449 GLY A C 1
ATOM 3557 O O . GLY A 1 449 ? -17.952 2.662 -0.612 1.00 97.25 449 GLY A O 1
ATOM 3558 N N . LEU A 1 450 ? -17.045 4.530 -1.501 1.00 95.19 450 LEU A N 1
ATOM 3559 C CA . LEU A 1 450 ? -15.771 3.948 -1.947 1.00 95.19 450 LEU A CA 1
ATOM 3560 C C . LEU A 1 450 ? -14.665 4.320 -0.957 1.00 95.19 450 LEU A C 1
ATOM 3562 O O . LEU A 1 450 ? -14.249 5.478 -0.908 1.00 95.19 450 LEU A O 1
ATOM 3566 N N . ALA A 1 451 ? -14.181 3.346 -0.187 1.00 90.50 451 ALA A N 1
ATOM 3567 C CA . ALA A 1 451 ? -13.312 3.581 0.959 1.00 90.50 451 ALA A CA 1
ATOM 3568 C C . ALA A 1 451 ? -11.988 2.812 0.910 1.00 90.50 451 ALA A C 1
ATOM 3570 O O . ALA A 1 451 ? -11.885 1.717 0.351 1.00 90.50 451 ALA A O 1
ATOM 3571 N N . ALA A 1 452 ? -10.986 3.377 1.587 1.00 81.81 452 ALA A N 1
ATOM 3572 C CA . ALA A 1 452 ? -9.781 2.654 1.960 1.00 81.81 452 ALA A CA 1
ATOM 3573 C C . ALA A 1 452 ? -10.107 1.709 3.113 1.00 81.81 452 ALA A C 1
ATOM 3575 O O . ALA A 1 452 ? -10.481 2.163 4.198 1.00 81.81 452 ALA A O 1
ATOM 3576 N N . LEU A 1 453 ? -9.920 0.404 2.909 1.00 77.38 453 LEU A N 1
ATOM 3577 C CA . LEU A 1 453 ? -10.255 -0.601 3.919 1.00 77.38 453 LEU A CA 1
ATOM 3578 C C . LEU A 1 453 ? -9.576 -0.346 5.275 1.00 77.38 453 LEU A C 1
ATOM 3580 O O . LEU A 1 453 ? -10.165 -0.590 6.324 1.00 77.38 453 LEU A O 1
ATOM 3584 N N . MET A 1 454 ? -8.369 0.223 5.244 1.00 75.12 454 MET A N 1
ATOM 3585 C CA . MET A 1 454 ? -7.582 0.578 6.425 1.00 75.12 454 MET A CA 1
ATOM 3586 C C . MET A 1 454 ? -8.275 1.528 7.407 1.00 75.12 454 MET A C 1
ATOM 3588 O O . MET A 1 454 ? -7.888 1.530 8.568 1.00 75.12 454 MET A O 1
ATOM 3592 N N . HIS A 1 455 ? -9.252 2.318 6.953 1.00 78.75 455 HIS A N 1
ATOM 3593 C CA . HIS A 1 455 ? -10.047 3.204 7.808 1.00 78.75 455 HIS A CA 1
ATOM 3594 C C . HIS A 1 455 ? -11.381 2.564 8.202 1.00 78.75 455 HIS A C 1
ATOM 3596 O O . HIS A 1 455 ? -11.884 2.797 9.289 1.00 78.75 455 HIS A O 1
ATOM 3602 N N . VAL A 1 456 ? -11.946 1.700 7.350 1.00 83.50 456 VAL A N 1
ATOM 3603 C CA . VAL A 1 456 ? -13.257 1.063 7.584 1.00 83.50 456 VAL A CA 1
ATOM 3604 C C . VAL A 1 456 ? -13.285 0.264 8.888 1.00 83.50 456 VAL A C 1
ATOM 3606 O O . VAL A 1 456 ? -14.303 0.240 9.572 1.00 83.50 456 VAL A O 1
ATOM 3609 N N . LYS A 1 457 ? -12.166 -0.368 9.254 1.00 76.25 457 LYS A N 1
ATOM 3610 C CA . LYS A 1 457 ? -12.038 -1.171 10.479 1.00 76.25 457 LYS A CA 1
ATOM 3611 C C . LYS A 1 457 ? -12.309 -0.402 11.776 1.00 76.25 457 LYS A C 1
ATOM 3613 O O . LYS A 1 457 ? -12.671 -1.033 12.766 1.00 76.25 457 LYS A O 1
ATOM 3618 N N . ASP A 1 458 ? -12.134 0.918 11.759 1.00 82.06 458 ASP A N 1
ATOM 3619 C CA . ASP A 1 458 ? -12.322 1.785 12.923 1.00 82.06 458 ASP A CA 1
ATOM 3620 C C . ASP A 1 458 ? -13.799 2.221 13.067 1.00 82.06 458 ASP A C 1
ATOM 3622 O O . ASP A 1 458 ? -14.185 2.806 14.077 1.00 82.06 458 ASP A O 1
ATOM 3626 N N . HIS A 1 459 ? -14.662 1.855 12.105 1.00 88.81 459 HIS A N 1
ATOM 3627 C CA . HIS A 1 459 ? -16.092 2.172 12.091 1.00 88.81 459 HIS A CA 1
ATOM 3628 C C . HIS A 1 459 ? -16.958 0.895 12.132 1.00 88.81 459 HIS A C 1
ATOM 3630 O O . HIS A 1 459 ? -17.340 0.364 11.084 1.00 88.81 459 HIS A O 1
ATOM 3636 N N . PRO A 1 460 ? -17.355 0.407 13.324 1.00 89.00 460 PRO A N 1
ATOM 3637 C CA . PRO A 1 460 ? -18.144 -0.826 13.475 1.00 89.00 460 PRO A CA 1
ATOM 3638 C C . PRO A 1 460 ? -19.582 -0.724 12.934 1.00 89.00 460 PRO A C 1
ATOM 3640 O O . PRO A 1 460 ? -20.281 -1.730 12.822 1.00 89.00 460 PRO A O 1
ATOM 3643 N N . ASP A 1 461 ? -20.039 0.487 12.612 1.00 94.31 461 ASP A N 1
ATOM 3644 C CA . ASP A 1 461 ? -21.345 0.740 11.998 1.00 94.31 461 ASP A CA 1
ATOM 3645 C C . ASP A 1 461 ? -21.340 0.579 10.472 1.00 94.31 461 ASP A C 1
ATOM 3647 O O . ASP A 1 461 ? -22.392 0.687 9.838 1.00 94.31 461 ASP A O 1
ATOM 3651 N N . LEU A 1 462 ? -20.180 0.292 9.878 1.00 95.75 462 LEU A N 1
ATOM 3652 C CA . LEU A 1 462 ? -20.038 -0.022 8.464 1.00 95.75 462 LEU A CA 1
ATOM 3653 C C . LEU A 1 462 ? -19.985 -1.527 8.225 1.00 95.75 462 LEU A C 1
ATOM 3655 O O . LEU A 1 462 ? -19.476 -2.305 9.031 1.00 95.75 462 LEU A O 1
ATOM 3659 N N . LYS A 1 463 ? -20.444 -1.928 7.043 1.00 94.94 463 LYS A N 1
ATOM 3660 C CA . LYS A 1 463 ? -20.161 -3.243 6.471 1.00 94.94 463 LYS A CA 1
ATOM 3661 C C . LYS A 1 463 ? -19.616 -3.105 5.055 1.00 94.94 463 LYS A C 1
ATOM 3663 O O . LYS A 1 463 ? -20.021 -2.214 4.309 1.00 94.94 463 LYS A O 1
ATOM 3668 N N . VAL A 1 464 ? -18.707 -4.008 4.697 1.00 96.00 464 VAL A N 1
ATOM 3669 C CA . VAL A 1 464 ? -18.109 -4.099 3.359 1.00 96.00 464 VAL A CA 1
ATOM 3670 C C . VAL A 1 464 ? -18.940 -5.056 2.507 1.00 96.00 464 VAL A C 1
ATOM 3672 O O . VAL A 1 464 ? -19.231 -6.170 2.943 1.00 96.00 464 VAL A O 1
ATOM 3675 N N . LEU A 1 465 ? -19.322 -4.629 1.305 1.00 98.06 465 LEU A N 1
ATOM 3676 C CA . LEU A 1 465 ? -20.052 -5.460 0.347 1.00 98.06 465 LEU A CA 1
ATOM 3677 C C . LEU A 1 465 ? -19.105 -6.421 -0.383 1.00 98.06 465 LEU A C 1
ATOM 3679 O O . LEU A 1 465 ? -17.982 -6.053 -0.733 1.00 98.06 465 LEU A O 1
ATOM 3683 N N . ALA A 1 466 ? -19.571 -7.640 -0.659 1.00 98.25 466 ALA A N 1
ATOM 3684 C CA . ALA A 1 466 ? -18.905 -8.529 -1.610 1.00 98.25 466 ALA A CA 1
ATOM 3685 C C . ALA A 1 466 ? -19.132 -8.032 -3.047 1.00 98.25 466 ALA A C 1
ATOM 3687 O O . ALA A 1 466 ? -20.205 -7.518 -3.361 1.00 98.25 466 ALA A O 1
ATOM 3688 N N . ILE A 1 467 ? -18.138 -8.183 -3.925 1.00 98.38 467 ILE A N 1
ATOM 3689 C CA . ILE A 1 467 ? -18.182 -7.604 -5.274 1.00 98.38 467 ILE A CA 1
ATOM 3690 C C . ILE A 1 467 ? -18.131 -8.697 -6.333 1.00 98.38 467 ILE A C 1
ATOM 3692 O O . ILE A 1 467 ? -17.226 -9.531 -6.317 1.00 98.38 467 ILE A O 1
ATOM 3696 N N . SER A 1 468 ? -19.069 -8.676 -7.276 1.00 98.12 468 SER A N 1
ATOM 3697 C CA . SER A 1 468 ? -19.004 -9.471 -8.509 1.00 98.12 468 SER A CA 1
ATOM 3698 C C . SER A 1 468 ? -18.553 -8.598 -9.684 1.00 98.12 468 SER A C 1
ATOM 3700 O O . SER A 1 468 ? -18.728 -7.377 -9.654 1.00 98.12 468 SER A O 1
ATOM 3702 N N . ARG A 1 469 ? -17.953 -9.187 -10.731 1.00 96.00 469 ARG A N 1
ATOM 3703 C CA . ARG A 1 469 ? -17.592 -8.410 -11.934 1.00 96.00 469 ARG A CA 1
ATOM 3704 C C . ARG A 1 469 ? -18.860 -7.976 -12.657 1.00 96.00 469 ARG A C 1
ATOM 3706 O O . ARG A 1 469 ? -19.052 -6.780 -12.858 1.00 96.00 469 ARG A O 1
ATOM 3713 N N . HIS A 1 470 ? -19.749 -8.927 -12.928 1.00 97.19 470 HIS A N 1
ATOM 3714 C CA . HIS A 1 470 ? -21.047 -8.661 -13.537 1.00 97.19 470 HIS A CA 1
ATOM 3715 C C . HIS A 1 470 ? -22.217 -9.056 -12.641 1.00 97.19 470 HIS A C 1
ATOM 3717 O O . HIS A 1 470 ? -22.120 -9.905 -11.749 1.00 97.19 470 HIS A O 1
ATOM 3723 N N . LYS A 1 471 ? -23.370 -8.431 -12.884 1.00 94.75 471 LYS A N 1
ATOM 3724 C CA . LYS A 1 471 ? -24.606 -8.776 -12.176 1.00 94.75 471 LYS A CA 1
ATOM 3725 C C . LYS A 1 471 ? -24.980 -10.241 -12.429 1.00 94.75 471 LYS A C 1
ATOM 3727 O O . LYS A 1 471 ? -25.094 -10.664 -13.575 1.00 94.75 471 LYS A O 1
ATOM 3732 N N . GLY A 1 472 ? -25.232 -10.987 -11.353 1.00 94.19 472 GLY A N 1
ATOM 3733 C CA . GLY A 1 472 ? -25.584 -12.411 -11.403 1.00 94.19 472 GLY A CA 1
ATOM 3734 C C . GLY A 1 472 ? -24.390 -13.369 -11.360 1.00 94.19 472 GLY A C 1
ATOM 3735 O O . GLY A 1 472 ? -24.596 -14.574 -11.239 1.00 94.19 472 GLY A O 1
ATOM 3736 N N . GLU A 1 473 ? -23.158 -12.861 -11.418 1.00 97.00 473 GLU A N 1
ATOM 3737 C CA . GLU A 1 473 ? -21.961 -13.657 -11.140 1.00 97.00 473 GLU A CA 1
ATOM 3738 C C . GLU A 1 473 ? -21.702 -13.781 -9.631 1.00 97.00 473 GLU A C 1
ATOM 3740 O O . GLU A 1 473 ? -22.161 -12.931 -8.862 1.00 97.00 473 GLU A O 1
ATOM 3745 N N . PRO A 1 474 ? -20.932 -14.796 -9.189 1.00 97.81 474 PRO A N 1
ATOM 3746 C CA . PRO A 1 474 ? -20.555 -14.936 -7.788 1.00 97.81 474 PRO A CA 1
ATOM 3747 C C . PRO A 1 474 ? -19.841 -13.690 -7.254 1.00 97.81 474 PRO A C 1
ATOM 3749 O O . PRO A 1 474 ? -18.828 -13.250 -7.806 1.00 97.81 474 PRO A O 1
ATOM 3752 N N . ALA A 1 475 ? -20.350 -13.141 -6.153 1.00 98.12 475 ALA A N 1
ATOM 3753 C CA . ALA A 1 475 ? -19.695 -12.053 -5.450 1.00 98.12 475 ALA A CA 1
ATOM 3754 C C . ALA A 1 475 ? -18.506 -12.569 -4.630 1.00 98.12 475 ALA A C 1
ATOM 3756 O O . ALA A 1 475 ? -18.565 -13.612 -3.976 1.00 98.12 475 ALA A O 1
ATOM 3757 N N . VAL A 1 476 ? -17.414 -11.810 -4.649 1.00 98.19 476 VAL A N 1
ATOM 3758 C CA . VAL A 1 476 ? -16.169 -12.131 -3.952 1.00 98.19 476 VAL A CA 1
ATOM 3759 C C . VAL A 1 476 ? -15.984 -11.147 -2.806 1.00 98.19 476 VAL A C 1
ATOM 3761 O O . VAL A 1 476 ? -15.988 -9.931 -2.999 1.00 98.19 476 VAL A O 1
ATOM 3764 N N . ALA A 1 477 ? -15.815 -11.665 -1.592 1.00 95.88 477 ALA A N 1
ATOM 3765 C CA . ALA A 1 477 ? -15.536 -10.836 -0.426 1.00 95.88 477 ALA A CA 1
ATOM 3766 C C . ALA A 1 477 ? -14.141 -10.195 -0.522 1.00 95.88 477 ALA A C 1
ATOM 3768 O O . ALA A 1 477 ? -13.184 -10.836 -0.969 1.00 95.88 477 ALA A O 1
ATOM 3769 N N . LEU A 1 478 ? -14.009 -8.960 -0.037 1.00 92.81 478 LEU A N 1
ATOM 3770 C CA . LEU A 1 478 ? -12.716 -8.301 0.120 1.00 92.81 478 LEU A CA 1
ATOM 3771 C C . LEU A 1 478 ? -11.946 -8.969 1.268 1.00 92.81 478 LEU A C 1
ATOM 3773 O O . LEU A 1 478 ? -12.198 -8.700 2.438 1.00 92.81 478 LEU A O 1
ATOM 3777 N N . THR A 1 479 ? -11.017 -9.861 0.928 1.00 87.75 479 THR A N 1
ATOM 3778 C CA . THR A 1 479 ? -10.137 -10.554 1.883 1.00 87.75 479 THR A CA 1
ATOM 3779 C C . THR A 1 479 ? -8.691 -10.514 1.386 1.00 87.75 479 THR A C 1
ATOM 3781 O O . THR A 1 479 ? -8.485 -10.398 0.173 1.00 87.75 479 THR A O 1
ATOM 3784 N N . PRO A 1 480 ? -7.677 -10.656 2.263 1.00 84.44 480 PRO A N 1
ATOM 3785 C CA . PRO A 1 480 ? -6.284 -10.677 1.823 1.00 84.44 480 PRO A CA 1
ATOM 3786 C C . PRO A 1 480 ? -6.010 -11.766 0.780 1.00 84.44 480 PRO A C 1
ATOM 3788 O O . PRO A 1 480 ? -5.362 -11.503 -0.228 1.00 84.44 480 PRO A O 1
ATOM 3791 N N . ALA A 1 481 ? -6.576 -12.963 0.975 1.00 86.00 481 ALA A N 1
ATOM 3792 C CA . ALA A 1 481 ? -6.446 -14.076 0.039 1.00 86.00 481 ALA A CA 1
ATOM 3793 C C . ALA A 1 481 ? -7.045 -13.749 -1.339 1.00 86.00 481 ALA A C 1
ATOM 3795 O O . ALA A 1 481 ? -6.396 -13.996 -2.354 1.00 86.00 481 ALA A O 1
ATOM 3796 N N . ASN A 1 482 ? -8.239 -13.143 -1.377 1.00 92.25 482 ASN A N 1
ATOM 3797 C CA . ASN A 1 482 ? -8.913 -12.789 -2.631 1.00 92.25 482 ASN A CA 1
ATOM 3798 C C . ASN A 1 482 ? -8.236 -11.623 -3.370 1.00 92.25 482 ASN A C 1
ATOM 3800 O O . ASN A 1 482 ? -8.322 -11.531 -4.595 1.00 92.25 482 ASN A O 1
ATOM 3804 N N . VAL A 1 483 ? -7.557 -10.731 -2.641 1.00 91.44 483 VAL A N 1
ATOM 3805 C CA . VAL A 1 483 ? -6.715 -9.685 -3.239 1.00 91.44 483 VAL A CA 1
ATOM 3806 C C . VAL A 1 483 ? -5.433 -10.298 -3.797 1.00 91.44 483 VAL A C 1
ATOM 3808 O O . VAL A 1 483 ? -5.125 -10.092 -4.968 1.00 91.44 483 VAL A O 1
ATOM 3811 N N . ALA A 1 484 ? -4.722 -11.106 -3.005 1.00 87.81 484 ALA A N 1
ATOM 3812 C CA . ALA A 1 484 ? -3.458 -11.725 -3.402 1.00 87.81 484 ALA A CA 1
ATOM 3813 C C . ALA A 1 484 ? -3.603 -12.647 -4.626 1.00 87.81 484 ALA A C 1
ATOM 3815 O O . ALA A 1 484 ? -2.776 -12.605 -5.534 1.00 87.81 484 ALA A O 1
ATOM 3816 N N . ASN A 1 485 ? -4.676 -13.444 -4.687 1.00 90.38 485 ASN A N 1
ATOM 3817 C CA . ASN A 1 485 ? -4.962 -14.321 -5.828 1.00 90.38 485 ASN A CA 1
ATOM 3818 C C . ASN A 1 485 ? -5.706 -13.618 -6.983 1.00 90.38 485 ASN A C 1
ATOM 3820 O O . ASN A 1 485 ? -6.015 -14.262 -7.984 1.00 90.38 485 ASN A O 1
ATOM 3824 N N . ARG A 1 486 ? -5.987 -12.312 -6.852 1.00 93.50 486 ARG A N 1
ATOM 3825 C CA . ARG A 1 486 ? -6.641 -11.455 -7.857 1.00 93.50 486 ARG A CA 1
ATOM 3826 C C . ARG A 1 486 ? -8.084 -11.839 -8.222 1.00 93.50 486 ARG A C 1
ATOM 3828 O O . ARG A 1 486 ? -8.584 -11.433 -9.273 1.00 93.50 486 ARG A O 1
ATOM 3835 N N . THR A 1 487 ? -8.775 -12.597 -7.369 1.00 95.31 487 THR A N 1
ATOM 3836 C CA . THR A 1 487 ? -10.198 -12.934 -7.570 1.00 95.31 487 THR A CA 1
ATOM 3837 C C . THR A 1 487 ? -11.134 -11.785 -7.199 1.00 95.31 487 THR A C 1
ATOM 3839 O O . THR A 1 487 ? -12.202 -11.662 -7.798 1.00 95.31 487 THR A O 1
ATOM 3842 N N . TYR A 1 488 ? -10.740 -10.913 -6.261 1.00 96.00 488 TYR A N 1
ATOM 3843 C CA . TYR A 1 488 ? -11.517 -9.721 -5.924 1.00 96.00 488 TYR A CA 1
ATOM 3844 C C . TYR A 1 488 ? -11.505 -8.706 -7.089 1.00 96.00 488 TYR A C 1
ATOM 3846 O O . TYR A 1 488 ? -10.425 -8.358 -7.570 1.00 96.00 488 TYR A O 1
ATOM 3854 N N . PRO A 1 489 ? -12.662 -8.194 -7.558 1.00 95.50 489 PRO A N 1
ATOM 3855 C CA . PRO A 1 489 ? -12.712 -7.360 -8.765 1.00 95.50 489 PRO A CA 1
ATOM 3856 C C . PRO A 1 489 ? -12.036 -5.988 -8.669 1.00 95.50 489 PRO A C 1
ATOM 3858 O O . PRO A 1 489 ? -11.610 -5.464 -9.694 1.00 95.50 489 PRO A O 1
ATOM 3861 N N . LEU A 1 490 ? -11.944 -5.396 -7.474 1.00 93.75 490 LEU A N 1
ATOM 3862 C CA . LEU A 1 490 ? -11.483 -4.012 -7.289 1.00 93.75 490 LEU A CA 1
ATOM 3863 C C . LEU A 1 490 ? -10.062 -3.948 -6.713 1.00 93.75 490 LEU A C 1
ATOM 3865 O O . LEU A 1 490 ? -9.807 -3.286 -5.705 1.00 93.75 490 LEU A O 1
ATOM 3869 N N . ILE A 1 491 ? -9.144 -4.685 -7.336 1.00 92.12 491 ILE A N 1
ATOM 3870 C CA . ILE A 1 491 ? -7.704 -4.642 -7.048 1.00 92.12 491 ILE A CA 1
ATOM 3871 C C . ILE A 1 491 ? -6.987 -3.613 -7.928 1.00 92.12 491 ILE A C 1
ATOM 3873 O O . ILE A 1 491 ? -7.493 -3.205 -8.975 1.00 92.12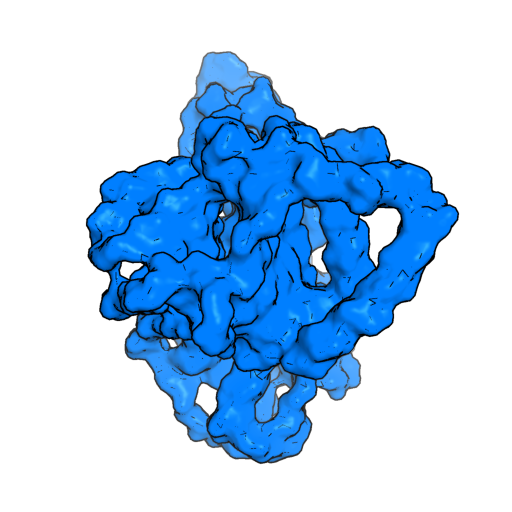 491 ILE A O 1
ATOM 3877 N N . ARG A 1 492 ? -5.779 -3.229 -7.516 1.00 91.50 492 ARG A N 1
ATOM 3878 C CA . ARG A 1 492 ? -4.889 -2.312 -8.243 1.00 91.50 492 ARG A CA 1
ATOM 3879 C C . ARG A 1 492 ? -3.541 -2.981 -8.486 1.00 91.50 492 ARG A C 1
ATOM 3881 O O . ARG A 1 492 ? -3.189 -3.888 -7.739 1.00 91.50 492 ARG A O 1
ATOM 3888 N N . ASP A 1 493 ? -2.782 -2.507 -9.468 1.00 93.19 493 ASP A N 1
ATOM 3889 C CA . ASP A 1 493 ? -1.447 -3.020 -9.794 1.00 93.19 493 ASP A CA 1
ATOM 3890 C C . ASP A 1 493 ? -0.390 -1.929 -9.637 1.00 93.19 493 ASP A C 1
ATOM 3892 O O . ASP A 1 493 ? -0.646 -0.760 -9.923 1.00 93.19 493 ASP A O 1
ATOM 3896 N N . ALA A 1 494 ? 0.805 -2.318 -9.189 1.00 94.12 494 ALA A N 1
ATOM 3897 C CA . ALA A 1 494 ? 1.993 -1.496 -9.383 1.00 94.12 494 ALA A CA 1
ATOM 3898 C C . ALA A 1 494 ? 2.512 -1.737 -10.800 1.00 94.12 494 ALA A C 1
ATOM 3900 O O . ALA A 1 494 ? 2.616 -2.892 -11.227 1.00 94.12 494 ALA A O 1
ATOM 3901 N N . TYR A 1 495 ? 2.872 -0.668 -11.504 1.00 95.12 495 TYR A N 1
ATOM 3902 C CA . TYR A 1 495 ? 3.240 -0.729 -12.916 1.00 95.12 495 TYR A CA 1
ATOM 3903 C C . TYR A 1 495 ? 4.658 -0.234 -13.134 1.00 95.12 495 TYR A C 1
ATOM 3905 O O . TYR A 1 495 ? 5.064 0.763 -12.542 1.00 95.12 495 TYR A O 1
ATOM 3913 N N . PHE A 1 496 ? 5.401 -0.881 -14.025 1.00 97.69 496 PHE A N 1
ATOM 3914 C CA . PHE A 1 496 ? 6.599 -0.308 -14.634 1.00 97.69 496 PHE A CA 1
ATOM 3915 C C . PHE A 1 496 ? 6.291 -0.014 -16.100 1.00 97.69 496 PHE A C 1
ATOM 3917 O O . PHE A 1 496 ? 5.730 -0.852 -16.808 1.00 97.69 496 PHE A O 1
ATOM 3924 N N . TYR A 1 497 ? 6.676 1.173 -16.553 1.00 97.62 497 TYR A N 1
ATOM 3925 C CA . TYR A 1 497 ? 6.549 1.592 -17.940 1.00 97.62 497 TYR A CA 1
ATOM 3926 C C . TYR A 1 497 ? 7.908 1.568 -18.622 1.00 97.62 497 TYR A C 1
ATOM 3928 O O . TYR A 1 497 ? 8.926 1.944 -18.033 1.00 97.62 497 TYR A O 1
ATOM 3936 N N . VAL A 1 498 ? 7.911 1.151 -19.882 1.00 97.75 498 VAL A N 1
ATOM 3937 C CA . VAL A 1 498 ? 9.104 1.132 -20.729 1.00 97.75 498 VAL A CA 1
ATOM 3938 C C . VAL A 1 498 ? 8.794 1.714 -22.100 1.00 97.75 498 VAL A C 1
ATOM 3940 O O . VAL A 1 498 ? 7.668 1.627 -22.600 1.00 97.75 498 VAL A O 1
ATOM 3943 N N . ASN A 1 499 ? 9.813 2.296 -22.726 1.00 96.94 499 ASN A N 1
ATOM 3944 C CA . ASN A 1 499 ? 9.728 2.716 -24.115 1.00 96.94 499 ASN A CA 1
ATOM 3945 C C . ASN A 1 499 ? 10.001 1.513 -25.036 1.00 96.94 499 ASN A C 1
ATOM 3947 O O . ASN A 1 499 ? 11.156 1.149 -25.258 1.00 96.94 499 ASN A O 1
ATOM 3951 N N . LYS A 1 500 ? 8.933 0.886 -25.539 1.00 95.44 500 LYS A N 1
ATOM 3952 C CA . LYS A 1 500 ? 8.993 -0.194 -26.532 1.00 95.44 500 LYS A CA 1
ATOM 3953 C C . LYS A 1 500 ? 8.226 0.238 -27.774 1.00 95.44 500 LYS A C 1
ATOM 3955 O O . LYS A 1 500 ? 6.999 0.305 -27.754 1.00 95.44 500 LYS A O 1
ATOM 3960 N N . GLU A 1 501 ? 8.953 0.503 -28.851 1.00 94.38 501 GLU A N 1
ATOM 3961 C CA . GLU A 1 501 ? 8.348 0.806 -30.145 1.00 94.38 501 GLU A CA 1
ATOM 3962 C C . GLU A 1 501 ? 7.581 -0.423 -30.677 1.00 94.38 501 GLU A C 1
ATOM 3964 O O . GLU A 1 501 ? 8.120 -1.537 -30.665 1.00 94.38 501 GLU A O 1
ATOM 3969 N N . PRO A 1 502 ? 6.334 -0.262 -31.158 1.00 91.94 502 PRO A N 1
ATOM 3970 C CA . PRO A 1 502 ? 5.570 -1.360 -31.738 1.00 91.94 502 PRO A CA 1
ATOM 3971 C C . PRO A 1 502 ? 6.333 -2.069 -32.864 1.00 91.94 502 PRO A C 1
ATOM 3973 O O . PRO A 1 502 ? 6.858 -1.441 -33.779 1.00 91.94 502 PRO A O 1
ATOM 3976 N N . GLY A 1 503 ? 6.395 -3.400 -32.801 1.00 91.56 503 GLY A N 1
ATOM 3977 C CA . GLY A 1 503 ? 7.114 -4.215 -33.786 1.00 91.56 503 GLY A CA 1
ATOM 3978 C C . GLY A 1 503 ? 8.641 -4.204 -33.650 1.00 91.56 503 GLY A C 1
ATOM 3979 O O . GLY A 1 503 ? 9.313 -4.858 -34.447 1.00 91.56 503 GLY A O 1
ATOM 3980 N N . ARG A 1 504 ? 9.202 -3.510 -32.650 1.00 94.12 504 ARG A N 1
ATOM 3981 C CA . ARG A 1 504 ? 10.632 -3.557 -32.324 1.00 94.12 504 ARG A CA 1
ATOM 3982 C C . ARG A 1 504 ? 10.882 -4.214 -30.961 1.00 94.12 504 ARG A C 1
ATOM 3984 O O . ARG A 1 504 ? 10.016 -4.161 -30.079 1.00 94.12 504 ARG A O 1
ATOM 3991 N N . PRO A 1 505 ? 12.065 -4.830 -30.777 1.00 95.50 505 PRO A N 1
ATOM 3992 C CA . PRO A 1 505 ? 12.476 -5.322 -29.471 1.00 95.50 505 PRO A CA 1
ATOM 3993 C C . PRO A 1 505 ? 12.702 -4.155 -28.501 1.00 95.50 505 PRO A C 1
ATOM 3995 O O . PRO A 1 505 ? 13.161 -3.081 -28.893 1.00 95.50 505 PRO A O 1
ATOM 3998 N N . LEU A 1 506 ? 12.407 -4.386 -27.223 1.00 96.81 506 LEU A N 1
ATOM 3999 C CA . LEU A 1 506 ? 12.748 -3.471 -26.132 1.00 96.81 506 LEU A CA 1
ATOM 4000 C C . LEU A 1 506 ? 14.280 -3.351 -25.979 1.00 96.81 506 LEU A C 1
ATOM 4002 O O . LEU A 1 506 ? 14.997 -4.314 -26.260 1.00 96.81 506 LEU A O 1
ATOM 4006 N N . ASP A 1 507 ? 14.786 -2.201 -25.497 1.00 95.69 507 ASP A N 1
ATOM 4007 C CA . ASP A 1 507 ? 16.212 -2.047 -25.148 1.00 95.69 507 ASP A CA 1
ATOM 4008 C C . ASP A 1 507 ? 16.641 -3.225 -24.253 1.00 95.69 507 ASP A C 1
ATOM 4010 O O . ASP A 1 507 ? 15.996 -3.484 -23.230 1.00 95.69 507 ASP A O 1
ATOM 4014 N N . PRO A 1 508 ? 17.709 -3.958 -24.613 1.00 96.69 508 PRO A N 1
ATOM 4015 C CA . PRO A 1 508 ? 18.044 -5.211 -23.951 1.00 96.69 508 PRO A CA 1
ATOM 4016 C C . PRO A 1 508 ? 18.370 -5.036 -22.463 1.00 96.69 508 PRO A C 1
ATOM 4018 O O . PRO A 1 508 ? 18.146 -5.963 -21.690 1.00 96.69 508 PRO A O 1
ATOM 4021 N N . ARG A 1 509 ? 18.834 -3.857 -22.022 1.00 97.12 509 ARG A N 1
ATOM 4022 C CA . ARG A 1 509 ? 19.098 -3.581 -20.600 1.00 97.12 509 ARG A CA 1
ATOM 4023 C C . ARG A 1 509 ? 17.800 -3.422 -19.820 1.00 97.12 509 ARG A C 1
ATOM 4025 O O . ARG A 1 509 ? 17.660 -4.014 -18.751 1.00 97.12 509 ARG A O 1
ATOM 4032 N N . ALA A 1 510 ? 16.852 -2.654 -20.361 1.00 97.62 510 ALA A N 1
ATOM 4033 C CA . ALA A 1 510 ? 15.526 -2.505 -19.767 1.00 97.62 510 ALA A CA 1
ATOM 4034 C C . ALA A 1 510 ? 14.781 -3.848 -19.767 1.00 97.62 510 ALA A C 1
ATOM 4036 O O . ALA A 1 510 ? 14.235 -4.245 -18.739 1.00 97.62 510 ALA A O 1
ATOM 4037 N N . ARG A 1 511 ? 14.835 -4.591 -20.882 1.00 98.00 511 ARG A N 1
ATOM 4038 C CA . ARG A 1 511 ? 14.257 -5.936 -20.998 1.00 98.00 511 ARG A CA 1
ATOM 4039 C C . ARG A 1 511 ? 14.814 -6.885 -19.943 1.00 98.00 511 ARG A C 1
ATOM 4041 O O . ARG A 1 511 ? 14.035 -7.548 -19.267 1.00 98.00 511 ARG A O 1
ATOM 4048 N N . GLU A 1 512 ? 16.133 -6.937 -19.780 1.00 98.31 512 GLU A N 1
ATOM 4049 C CA . GLU A 1 512 ? 16.778 -7.835 -18.819 1.00 98.31 512 GLU A CA 1
ATOM 4050 C C . GLU A 1 512 ? 16.385 -7.509 -17.372 1.00 98.31 512 GLU A C 1
ATOM 4052 O O . GLU A 1 512 ? 16.057 -8.407 -16.594 1.00 98.31 512 GLU A O 1
ATOM 4057 N N . PHE A 1 513 ? 16.329 -6.222 -17.019 1.00 98.50 513 PHE A N 1
ATOM 4058 C CA . PHE A 1 513 ? 15.840 -5.807 -15.707 1.00 98.50 513 PHE A CA 1
ATOM 4059 C C . PHE A 1 513 ? 14.366 -6.173 -15.501 1.00 98.50 513 PHE A C 1
ATOM 4061 O O . PHE A 1 513 ? 14.016 -6.726 -14.461 1.00 98.50 513 PHE A O 1
ATOM 4068 N N . MET A 1 514 ? 13.501 -5.950 -16.496 1.00 98.56 514 MET A N 1
ATOM 4069 C CA . MET A 1 514 ? 12.091 -6.342 -16.402 1.00 98.56 514 MET A CA 1
ATOM 4070 C C . MET A 1 514 ? 11.910 -7.855 -16.255 1.00 98.56 514 MET A C 1
ATOM 4072 O O . MET A 1 514 ? 11.049 -8.292 -15.492 1.00 98.56 514 MET A O 1
ATOM 4076 N N . ARG A 1 515 ? 12.741 -8.664 -16.921 1.00 98.25 515 ARG A N 1
ATOM 4077 C CA . ARG A 1 515 ? 12.752 -10.122 -16.736 1.00 98.25 515 ARG A CA 1
ATOM 4078 C C . ARG A 1 515 ? 13.133 -10.528 -15.320 1.00 98.25 515 ARG A C 1
ATOM 4080 O O . ARG A 1 515 ? 12.537 -11.462 -14.797 1.00 98.25 515 ARG A O 1
ATOM 4087 N N . PHE A 1 516 ? 14.087 -9.835 -14.699 1.00 98.56 516 PHE A N 1
ATOM 4088 C CA . PHE A 1 516 ? 14.414 -10.042 -13.289 1.00 98.56 516 PHE A CA 1
ATOM 4089 C C . PHE A 1 516 ? 13.248 -9.658 -12.372 1.00 98.56 516 PHE A C 1
ATOM 4091 O O . PHE A 1 516 ? 12.890 -10.417 -11.479 1.00 98.56 516 PHE A O 1
ATOM 4098 N N . VAL A 1 517 ? 12.602 -8.513 -12.606 1.00 98.44 517 VAL A N 1
ATOM 4099 C CA . VAL A 1 517 ? 11.438 -8.076 -11.811 1.00 98.44 517 VAL A CA 1
ATOM 4100 C C . VAL A 1 517 ? 10.283 -9.086 -11.901 1.00 98.44 517 VAL A C 1
ATOM 4102 O O . VAL A 1 517 ? 9.615 -9.367 -10.903 1.00 98.44 517 VAL A O 1
ATOM 4105 N N . LEU A 1 518 ? 10.068 -9.659 -13.086 1.00 98.19 518 LEU A N 1
ATOM 4106 C CA . LEU A 1 518 ? 9.057 -10.682 -13.359 1.00 98.19 518 LEU A CA 1
ATOM 4107 C C . LEU A 1 518 ? 9.564 -12.118 -13.127 1.00 98.19 518 LEU A C 1
ATOM 4109 O O . LEU A 1 518 ? 8.895 -13.066 -13.527 1.00 98.19 518 LEU A O 1
ATOM 4113 N N . SER A 1 519 ? 10.721 -12.318 -12.497 1.00 97.88 519 SER A N 1
ATOM 4114 C CA . SER A 1 519 ? 11.186 -13.650 -12.102 1.00 97.88 519 SER A CA 1
ATOM 4115 C C . SER A 1 519 ? 10.717 -14.011 -10.696 1.00 97.88 519 SER A C 1
ATOM 4117 O O . SER A 1 519 ? 10.236 -13.166 -9.940 1.00 97.88 519 SER A O 1
ATOM 4119 N N . ARG A 1 520 ? 10.930 -15.266 -10.296 1.00 96.50 520 ARG A N 1
ATOM 4120 C CA . ARG A 1 520 ? 10.758 -15.719 -8.914 1.00 96.50 520 ARG A CA 1
ATOM 4121 C C . ARG A 1 520 ? 11.495 -14.817 -7.922 1.00 96.50 520 ARG A C 1
ATOM 4123 O O . ARG A 1 520 ? 10.889 -14.366 -6.962 1.00 96.50 520 ARG A O 1
ATOM 4130 N N . GLU A 1 521 ? 12.762 -14.512 -8.176 1.00 96.12 521 GLU A N 1
ATOM 4131 C CA . GLU A 1 521 ? 13.618 -13.685 -7.321 1.00 96.12 521 GLU A CA 1
ATOM 4132 C C . GLU A 1 521 ? 13.096 -12.245 -7.213 1.00 96.12 521 GLU A C 1
ATOM 4134 O O . GLU A 1 521 ? 13.060 -11.683 -6.115 1.00 96.12 521 GLU A O 1
ATOM 4139 N N . GLY A 1 522 ? 12.641 -11.649 -8.321 1.00 96.81 522 GLY A N 1
ATOM 4140 C CA . GLY A 1 522 ? 11.993 -10.335 -8.304 1.00 96.81 522 GLY A CA 1
ATOM 4141 C C . GLY A 1 522 ? 10.690 -10.336 -7.503 1.00 96.81 522 GLY A C 1
ATOM 4142 O O . GLY A 1 522 ? 10.462 -9.464 -6.662 1.00 96.81 522 GLY A O 1
ATOM 4143 N N . GLN A 1 523 ? 9.855 -11.356 -7.689 1.00 96.50 523 GLN A N 1
ATOM 4144 C CA . GLN A 1 523 ? 8.580 -11.494 -6.981 1.00 96.50 523 GLN A CA 1
ATOM 4145 C C . GLN A 1 523 ? 8.759 -11.822 -5.488 1.00 96.50 523 GLN A C 1
ATOM 4147 O O . GLN A 1 523 ? 7.999 -11.332 -4.650 1.00 96.50 523 GLN A O 1
ATOM 4152 N N . GLU A 1 524 ? 9.803 -12.565 -5.118 1.00 92.94 524 GLU A N 1
ATOM 4153 C CA . GLU A 1 524 ? 10.214 -12.776 -3.726 1.00 92.94 524 GLU A CA 1
ATOM 4154 C C . GLU A 1 524 ? 10.632 -11.458 -3.060 1.00 92.94 524 GLU A C 1
ATOM 4156 O O . GLU A 1 524 ? 10.277 -11.217 -1.904 1.00 92.94 524 GLU A O 1
ATOM 4161 N N . ILE A 1 525 ? 11.337 -10.575 -3.782 1.00 91.94 525 ILE A N 1
ATOM 4162 C CA . ILE A 1 525 ? 11.658 -9.221 -3.304 1.00 91.94 525 ILE A CA 1
ATOM 4163 C C . ILE A 1 525 ? 10.376 -8.422 -3.059 1.00 91.94 525 ILE A C 1
ATOM 4165 O O . ILE A 1 525 ? 10.210 -7.873 -1.970 1.00 91.94 525 ILE A O 1
ATOM 4169 N N . ILE A 1 526 ? 9.450 -8.403 -4.018 1.00 91.44 526 ILE A N 1
ATOM 4170 C CA . ILE A 1 526 ? 8.163 -7.696 -3.902 1.00 91.44 526 ILE A CA 1
ATOM 4171 C C . ILE A 1 526 ? 7.381 -8.169 -2.675 1.00 91.44 526 ILE A C 1
ATOM 4173 O O . ILE A 1 526 ? 6.960 -7.356 -1.848 1.00 91.44 526 ILE A O 1
ATOM 4177 N N . ALA A 1 527 ? 7.243 -9.483 -2.509 1.00 86.88 527 ALA A N 1
ATOM 4178 C CA . ALA A 1 527 ? 6.533 -10.050 -1.374 1.00 86.88 527 ALA A CA 1
ATOM 4179 C C . ALA A 1 527 ? 7.223 -9.753 -0.034 1.00 86.88 527 ALA A C 1
ATOM 4181 O O . ALA A 1 527 ? 6.560 -9.541 0.986 1.00 86.88 527 ALA A O 1
ATOM 4182 N N . ARG A 1 528 ? 8.560 -9.706 -0.020 1.00 83.31 528 ARG A N 1
ATOM 4183 C CA . ARG A 1 528 ? 9.348 -9.403 1.179 1.00 83.31 528 ARG A CA 1
ATOM 4184 C C . ARG A 1 528 ? 9.137 -7.975 1.674 1.00 83.31 528 ARG A C 1
ATOM 4186 O O . ARG A 1 528 ? 9.074 -7.781 2.892 1.00 83.31 528 ARG A O 1
ATOM 4193 N N . MET A 1 529 ? 8.950 -7.017 0.759 1.00 81.69 529 MET A N 1
ATOM 4194 C CA . MET A 1 529 ? 8.581 -5.637 1.106 1.00 81.69 529 MET A CA 1
ATOM 4195 C C . MET A 1 529 ? 7.259 -5.580 1.872 1.00 81.69 529 MET A C 1
ATOM 4197 O O . MET A 1 529 ? 7.056 -4.706 2.713 1.00 81.69 529 MET A O 1
ATOM 4201 N N . GLY A 1 530 ? 6.358 -6.525 1.595 1.00 78.25 530 GLY A N 1
ATOM 4202 C CA . GLY A 1 530 ? 5.107 -6.704 2.318 1.00 78.25 530 GLY A CA 1
ATOM 4203 C C . GLY A 1 530 ? 4.066 -5.618 2.057 1.00 78.25 530 GLY A C 1
ATOM 4204 O O . GLY A 1 530 ? 3.063 -5.608 2.759 1.00 78.25 530 GLY A O 1
ATOM 4205 N N . TYR A 1 531 ? 4.294 -4.705 1.109 1.00 81.19 531 TYR A N 1
ATOM 4206 C CA . TYR A 1 531 ? 3.329 -3.685 0.668 1.00 81.19 531 TYR A CA 1
ATOM 4207 C C . TYR A 1 531 ? 2.475 -4.135 -0.516 1.00 81.19 531 TYR A C 1
ATOM 4209 O O . TYR A 1 531 ? 1.391 -3.598 -0.727 1.00 81.19 531 TYR A O 1
ATOM 4217 N N . TYR A 1 532 ? 2.965 -5.118 -1.263 1.00 87.50 532 TYR A N 1
ATOM 4218 C CA . TYR A 1 532 ? 2.356 -5.639 -2.475 1.00 87.50 532 TYR A CA 1
ATOM 4219 C C . TYR A 1 532 ? 2.375 -7.164 -2.422 1.00 87.50 532 TYR A C 1
ATOM 4221 O O . TYR A 1 532 ? 3.237 -7.755 -1.762 1.00 87.50 532 TYR A O 1
ATOM 4229 N N . TYR A 1 533 ? 1.448 -7.795 -3.133 1.00 89.06 533 TYR A N 1
ATOM 4230 C CA . TYR A 1 533 ? 1.469 -9.235 -3.349 1.00 89.06 533 TYR A CA 1
ATOM 4231 C C . TYR A 1 533 ? 2.202 -9.567 -4.655 1.00 89.06 533 TYR A C 1
ATOM 4233 O O . TYR A 1 533 ? 2.082 -8.820 -5.635 1.00 89.06 533 TYR A O 1
ATOM 4241 N N . PRO A 1 534 ? 2.947 -10.685 -4.694 1.00 93.06 534 PRO A N 1
ATOM 4242 C CA . PRO A 1 534 ? 3.533 -11.169 -5.933 1.00 93.06 534 PRO A CA 1
ATOM 4243 C C . PRO A 1 534 ? 2.431 -11.513 -6.944 1.00 93.06 534 PRO A C 1
ATOM 4245 O O . PRO A 1 534 ? 1.294 -11.826 -6.580 1.00 93.06 534 PRO A O 1
ATOM 4248 N N . LEU A 1 535 ? 2.760 -11.446 -8.229 1.00 95.06 535 LEU A N 1
ATOM 4249 C CA . LEU A 1 535 ? 1.841 -11.801 -9.301 1.00 95.06 535 LEU A CA 1
ATOM 4250 C C . LEU A 1 535 ? 1.636 -13.326 -9.360 1.00 95.06 535 LEU A C 1
ATOM 4252 O O . LEU A 1 535 ? 2.613 -14.077 -9.292 1.00 95.06 535 LEU A O 1
ATOM 4256 N N . PRO A 1 536 ? 0.393 -13.806 -9.559 1.00 93.19 536 PRO A N 1
ATOM 4257 C CA . PRO A 1 536 ? 0.138 -15.205 -9.888 1.00 93.19 536 PRO A CA 1
ATOM 4258 C C . PRO A 1 536 ? 0.840 -15.619 -11.186 1.00 93.19 536 PRO A C 1
ATOM 4260 O O . PRO A 1 536 ? 0.971 -14.814 -12.111 1.00 93.19 536 PRO A O 1
ATOM 4263 N N . ALA A 1 537 ? 1.236 -16.891 -11.282 1.00 93.50 537 ALA A N 1
ATOM 4264 C CA . ALA A 1 537 ? 2.038 -17.412 -12.392 1.00 93.50 537 ALA A CA 1
ATOM 4265 C C . ALA A 1 537 ? 1.427 -17.147 -13.781 1.00 93.50 537 ALA A C 1
ATOM 4267 O O . ALA A 1 537 ? 2.144 -16.755 -14.700 1.00 93.50 537 ALA A O 1
ATOM 4268 N N . ASP A 1 538 ? 0.112 -17.334 -13.936 1.00 93.81 538 ASP A N 1
ATOM 4269 C CA . ASP A 1 538 ? -0.590 -17.072 -15.200 1.00 93.81 538 ASP A CA 1
ATOM 4270 C C . ASP A 1 538 ? -0.485 -15.606 -15.620 1.00 93.81 538 ASP A C 1
ATOM 4272 O O . ASP A 1 538 ? -0.060 -15.307 -16.735 1.00 93.81 538 ASP A O 1
ATOM 4276 N N . TYR A 1 539 ? -0.782 -14.688 -14.700 1.00 95.69 539 TYR A N 1
ATOM 4277 C CA . TYR A 1 539 ? -0.748 -13.257 -14.983 1.00 95.69 539 TYR A CA 1
ATOM 4278 C C . TYR A 1 539 ? 0.679 -12.755 -15.217 1.00 95.69 539 TYR A C 1
ATOM 4280 O O . TYR A 1 539 ? 0.924 -11.963 -16.122 1.00 95.69 539 TYR A O 1
ATOM 4288 N N . LEU A 1 540 ? 1.653 -13.267 -14.463 1.00 96.12 540 LEU A N 1
ATOM 4289 C CA . LEU A 1 540 ? 3.069 -12.969 -14.670 1.00 96.12 540 LEU A CA 1
ATOM 4290 C C . LEU A 1 540 ? 3.539 -13.386 -16.072 1.00 96.12 540 LEU A C 1
ATOM 4292 O O . LEU A 1 540 ? 4.264 -12.632 -16.722 1.00 96.12 540 LEU A O 1
ATOM 4296 N N . ARG A 1 541 ? 3.087 -14.541 -16.586 1.00 95.62 541 ARG A N 1
ATOM 4297 C CA . ARG A 1 541 ? 3.363 -14.958 -17.973 1.00 95.62 541 ARG A CA 1
ATOM 4298 C C . ARG A 1 541 ? 2.763 -14.002 -19.000 1.00 95.62 541 ARG A C 1
ATOM 4300 O O . ARG A 1 541 ? 3.381 -13.777 -20.037 1.00 95.62 541 ARG A O 1
ATOM 4307 N N . GLU A 1 542 ? 1.587 -13.436 -18.739 1.00 96.50 542 GLU A N 1
ATOM 4308 C CA . GLU A 1 542 ? 1.010 -12.393 -19.598 1.00 96.50 542 GLU A CA 1
ATOM 4309 C C . GLU A 1 542 ? 1.870 -11.127 -19.606 1.00 96.50 542 GLU A C 1
ATOM 4311 O O . GLU A 1 542 ? 2.080 -10.544 -20.667 1.00 96.50 542 GLU A O 1
ATOM 4316 N N . GLN A 1 543 ? 2.425 -10.735 -18.454 1.00 97.75 543 GLN A N 1
ATOM 4317 C CA . GLN A 1 543 ? 3.310 -9.571 -18.363 1.00 97.75 543 GLN A CA 1
ATOM 4318 C C . GLN A 1 543 ? 4.660 -9.811 -19.051 1.00 97.75 543 GLN A C 1
ATOM 4320 O O . GLN A 1 543 ? 5.147 -8.924 -19.747 1.00 97.75 543 GLN A O 1
ATOM 4325 N N . LEU A 1 544 ? 5.236 -11.015 -18.942 1.00 96.31 544 LEU A N 1
ATOM 4326 C CA . LEU A 1 544 ? 6.472 -11.382 -19.648 1.00 96.31 544 LEU A CA 1
ATOM 4327 C C . LEU A 1 544 ? 6.326 -11.267 -21.171 1.00 96.31 544 LEU A C 1
ATOM 4329 O O . LEU A 1 544 ? 7.234 -10.768 -21.827 1.00 96.31 544 LEU A O 1
ATOM 4333 N N . LYS A 1 545 ? 5.169 -11.648 -21.733 1.00 95.94 545 LYS A N 1
ATOM 4334 C CA . LYS A 1 545 ? 4.898 -11.521 -23.179 1.00 95.94 545 LYS A CA 1
ATOM 4335 C C . LYS A 1 545 ? 4.932 -10.076 -23.678 1.00 95.94 545 LYS A C 1
ATOM 4337 O O . LYS A 1 545 ? 5.160 -9.863 -24.861 1.00 95.94 545 LYS A O 1
ATOM 4342 N N . LYS A 1 546 ? 4.712 -9.082 -22.809 1.00 95.88 546 LYS A N 1
ATOM 4343 C CA . LYS A 1 546 ? 4.781 -7.659 -23.187 1.00 95.88 546 LYS A CA 1
ATOM 4344 C C . LYS A 1 546 ? 6.215 -7.179 -23.446 1.00 95.88 546 LYS A C 1
ATOM 4346 O O . LYS A 1 546 ? 6.398 -6.089 -23.984 1.00 95.88 546 LYS A O 1
ATOM 4351 N N . LEU A 1 547 ? 7.225 -7.958 -23.050 1.00 94.88 547 LEU A N 1
ATOM 4352 C CA . LEU A 1 547 ? 8.635 -7.621 -23.256 1.00 94.88 547 LEU A CA 1
ATOM 4353 C C . LEU A 1 547 ? 9.124 -7.900 -24.683 1.00 94.88 547 LEU A C 1
ATOM 4355 O O . LEU A 1 547 ? 10.152 -7.342 -25.076 1.00 94.88 547 LEU A O 1
ATOM 4359 N N . ASP A 1 548 ? 8.402 -8.732 -25.438 1.00 87.25 548 ASP A N 1
ATOM 4360 C CA . ASP A 1 548 ? 8.801 -9.229 -26.759 1.00 87.25 548 ASP A CA 1
ATOM 4361 C C . ASP A 1 548 ? 8.087 -8.499 -27.907 1.00 87.25 548 ASP A C 1
ATOM 4363 O O . ASP A 1 548 ? 6.911 -8.087 -27.767 1.00 87.25 548 ASP A O 1
#

Nearest PDB structures (foldseek):
  4omb-assembly4_D  TM=6.013E-01  e=6.371E-25  Pseudomonas aeruginosa
  4pqj-assembly1_A  TM=5.880E-01  e=1.367E-21  Pseudomonas aeruginosa
  3mcs-assembly1_A  TM=6.044E-01  e=1.780E-06  Fusobacterium nucleatum subsp. nucleatum ATCC 25586
  2uuu-assembly2_D  TM=3.778E-01  e=1.580E-01  Dictyostelium discoideum
  2uuv-assembly1_B  TM=2.657E-01  e=6.409E-02  Dictyostelium discoideum